Protein 7DID (pdb70)

B-factor: mean 46.01, std 15.04, range [21.1, 116.49]

Organism: Mycoplasma genitalium (strain ATCC 33530 / DSM 19775 / NCTC 10195 / G37) (NCBI:txid243273)

Radius of gyration: 27.02 Å; Cα contacts (8 Å, |Δi|>4): 1314; chains: 1; bounding box: 66×63×84 Å

Secondary structure (DSSP, 8-state):
-EEEEEE-GGG-EEEEESSTT--EEEE-GGG-TT--TT-EEEEEE-SS---BSBEEEEEEEEEE-S-S-EEEEEEEEEETTEEEEEEEESSTT---EEEE-GGGS-TT--SSEEEEEEEEEEETTTTEEEEEEEEEEEETT-HHHHHHHHHHHTT---S--HHHHHHHHH----GGGGG-TTSEE-TTS--EEEE-TT-----EEEEEEEETTEEEEEEEEE-HHHHS-TTSHHHHHHHHH-B-EEETTTEEE-SS-HIIIIIITS--TT-EEEEEEEEEEEETTS-EEEEEEEEEEEE--EEEEHHHHHHHHTTSS---S-HHHHHHHHHHHHHHHHHHHHHHHH---------EEEEE-TTS-EEEEEE----HHHHHHHHHHHHHHHHHHHHHHHTT---PEEEBPPPPHHHHHHHHHHHHTTTPPPP-S-TTT--HHHHHHHHHTTTTSTTHHHHHHHHHHHH---EEESS---BTTTTBS-----S-TTTBHHHHHHHHHIIIIII-GGGS-HHHHHHHHHHHHHHHHHHHHHHHHHHHHHHHHHHHHHHHHHTT-TT-EEEEEEEEEETTEEEEEETTT--EEEEEGGG-TTS-EEEETTTTEEEETTT--EE-TT-EEEEEEEEEETTTTEEEEEE-

Solvent-accessible surface area: 31429 Å² total; per-residue (Å²): 140,75,0,65,0,49,3,37,78,174,25,29,15,56,0,112,5,85,68,143,123,98,48,23,33,80,3,109,72,84,42,1,42,0,0,8,34,28,1,30,0,51,3,54,104,38,139,119,122,84,198,31,109,76,76,41,1,17,7,73,62,31,80,125,52,33,56,146,47,16,1,0,16,0,42,30,91,148,81,147,220,52,106,93,59,119,8,70,16,34,40,50,58,21,28,7,84,32,90,10,56,88,138,24,15,58,165,136,16,64,42,69,16,5,0,0,0,59,36,61,102,81,52,49,128,103,37,60,3,101,0,7,13,85,64,76,33,20,92,25,102,53,0,56,26,13,0,58,0,22,0,23,22,7,57,12,76,34,109,99,57,95,85,11,50,113,51,0,96,156,50,81,56,72,82,106,2,24,130,92,117,56,7,96,78,18,23,132,39,6,0,2,0,2,17,64,109,74,31,134,37,2,9,20,0,2,31,3,72,88,56,133,101,2,18,11,0,14,0,0,0,0,0,0,15,64,22,1,108,63,85,30,88,9,0,62,24,0,47,126,29,2,23,7,5,93,12,32,36,129,48,57,7,44,4,2,8,104,45,0,3,33,96,14,2,0,1,25,43,78,78,85,24,3,0,0,0,0,17,0,24,3,17,72,90,4,112,79,117,78,59,122,25,31,4,0,0,0,37,1,73,30,96,15,11,30,71,91,0,28,99,20,55,74,130,167,53,148,20,159,31,91,107,73,0,26,82,5,1,113,6,0,24,66,0,3,96,47,7,71,62,41,28,76,153,100,1,16,10,63,28,81,54,113,87,45,80,18,45,25,56,159,121,17,89,16,90,109,26,47,73,90,122,141,25,108,0,83,31,2,12,102,6,0,23,21,11,0,7,26,9,0,0,94,19,0,36,100,76,191,17,41,2,0,9,32,0,8,56,94,11,52,94,162,116,0,84,66,7,25,106,31,0,36,93,17,127,5,56,164,14,172,21,88,31,83,84,0,62,10,39,70,0,16,71,6,4,99,91,7,96,144,25,135,21,31,23,4,0,0,11,15,0,60,115,19,12,39,77,17,70,8,13,45,87,90,81,49,12,0,14,32,14,6,92,24,8,0,23,0,6,10,0,3,78,40,4,2,0,0,1,0,0,13,2,0,19,7,48,58,28,11,52,144,122,60,78,108,106,66,42,74,99,2,113,120,34,2,112,143,4,4,73,49,10,29,88,16,33,96,68,20,81,37,0,71,120,36,1,61,26,23,0,1,1,45,25,2,24,176,44,89,38,75,63,4,48,0,24,0,0,23,3,37,69,62,0,0,43,0,34,0,63,99,9,30,18,42,0,4,4,88,37,124,107,10,62,134,21,170,19,88,57,62,147,131,104,75,9,0,76,0,184,176,73,97,92,50,16,58,8,6,24,144,25,94,0,82,0,44,90,16,30,110,131,78,56,48,0,7,1,56,36,116

Sequence (644 aa):
LQGILTLGNKNSGFIRSLDDDKTVYYVHYSNLTGALDGDLVEFCKLDKPQFGDKFDAAVITILKRARILYAGNFLVDQNEFALEYKIVADNPRFYLTMIVNPDSIPNNLASNTKIAFQIDEYDPDNNLCKVSSVQQVLGNNDDPLINIKAIMLDNSIVFETNDVVEQHANKLSFDTEEQHKAYRQDLTDLAFVTVDPTTSKDLADAIYVKTIPTGFVLYVAIADVAHYVNRNSEIDIEAKHKTSSIYLPGHYVVPMLPEQLSNQLCSLNPAQKRYVVVCEISFDNQGRIKTNKLYPATIISKNRFSYDQVNKWLNNKSELNCDETVINSLKAAFTLSDLIQAQRQKRGTIDLSHKETEIVVDEHYFPIKINFLVHDKAETMIENLMVVANETVAWVLTNNKIALPYRVHPRPSKKKLQSLIETVGELNITKPQFNLDTVTSSQIASWLNENKDNPSYEIFVILLLRTLGKAFYSVNPLMHFSIGSNHYTHFTSPIRRYIDLTIHRLLWMHLFTPDQFTDNERDQLKQELEKIADTVNDTEIKIINCERNANDYLTTLLLSKQIGKTFSGFISAITSFGIFMRMDENNFDGLIKITTIPDDFFIFEKEKMVLKGRKTNKVYKIGDRLEAKLSEIDFIQKRAILTLI

Nearest PDB structures (foldseek):
  7did-assembly1_A  TM=1.002E+00  e=0.000E+00  Mycoplasmoides genitalium G37
  7dcy-assembly1_A  TM=1.001E+00  e=0.000E+00  Mycoplasmoides genitalium G37
  7dol-assembly1_A  TM=9.894E-01  e=1.535E-103  Mycoplasmoides genitalium G37
  8cee-assembly1_C  TM=9.204E-01  e=4.502E-65  Bacillus subtilis subsp. subtilis str. 168
  5xgu-assembly1_A  TM=9.178E-01  e=2.388E-59  Escherichia coli DEC6A

Structure (mmCIF, N/CA/C/O backbone):
data_7DID
#
_entry.id   7DID
#
_cell.length_a   69.286
_cell.length_b   80.784
_cell.length_c   175.735
_cell.angle_alpha   90.000
_cell.angle_beta   90.000
_cell.angle_gamma   90.000
#
_symmetry.space_group_name_H-M   'P 21 21 21'
#
loop_
_entity.id
_entity.type
_entity.pdbx_description
1 polymer 'Ribonuclease R'
2 polymer "RNA (5'-R(*AP*AP*AP*A)-3')"
3 non-polymer 'MAGNESIUM ION'
4 water water
#
loop_
_atom_site.group_PDB
_atom_site.id
_atom_site.type_symbol
_atom_site.label_atom_id
_atom_site.label_alt_id
_atom_site.label_comp_id
_atom_site.label_asym_id
_atom_site.label_entity_id
_atom_site.label_seq_id
_atom_site.pdbx_PDB_ins_code
_atom_site.Cartn_x
_atom_site.Cartn_y
_atom_site.Cartn_z
_atom_site.occupancy
_atom_site.B_iso_or_equiv
_atom_site.auth_seq_id
_atom_site.auth_comp_id
_atom_site.auth_asym_id
_atom_site.auth_atom_id
_atom_site.pdbx_PDB_model_num
ATOM 1 N N . LEU A 1 104 ? -30.993 6.909 5.807 1.00 72.24 82 LEU A N 1
ATOM 2 C CA . LEU A 1 104 ? -30.017 6.926 4.725 1.00 67.35 82 LEU A CA 1
ATOM 3 C C . LEU A 1 104 ? -28.667 6.307 5.148 1.00 60.45 82 LEU A C 1
ATOM 4 O O . LEU A 1 104 ? -27.867 5.901 4.296 1.00 56.57 82 LEU A O 1
ATOM 9 N N . GLN A 1 105 ? -28.418 6.199 6.451 1.00 55.69 83 GLN A N 1
ATOM 10 C CA . GLN A 1 105 ? -27.127 5.700 6.919 1.00 55.45 83 GLN A CA 1
ATOM 11 C C . GLN A 1 105 ? -27.307 4.839 8.169 1.00 49.46 83 GLN A C 1
ATOM 12 O O . GLN A 1 105 ? -28.026 5.241 9.088 1.00 46.88 83 GLN A O 1
ATOM 18 N N . GLY A 1 106 ? -26.672 3.665 8.207 1.00 45.57 84 GLY A N 1
ATOM 19 C CA . GLY A 1 106 ? -26.830 2.810 9.377 1.00 45.29 84 GLY A CA 1
ATOM 20 C C . GLY A 1 106 ? -25.925 1.587 9.380 1.00 44.18 84 GLY A C 1
ATOM 21 O O . GLY A 1 106 ? -25.166 1.330 8.439 1.00 47.11 84 GLY A O 1
ATOM 22 N N . ILE A 1 107 ? -26.049 0.808 10.458 1.00 43.67 85 ILE A N 1
ATOM 23 C CA . ILE A 1 107 ? -25.219 -0.369 10.710 1.00 37.75 85 ILE A CA 1
ATOM 24 C C . ILE A 1 107 ? -26.012 -1.629 10.385 1.00 38.19 85 ILE A C 1
ATOM 25 O O . ILE A 1 107 ? -27.133 -1.820 10.882 1.00 38.44 85 ILE A O 1
ATOM 30 N N . LEU A 1 108 ? -25.418 -2.509 9.587 1.00 38.44 86 LEU A N 1
ATOM 31 C CA . LEU A 1 108 ? -26.047 -3.765 9.206 1.00 36.26 86 LEU A CA 1
ATOM 32 C C . LEU A 1 108 ? -25.796 -4.820 10.264 1.00 36.50 86 LEU A C 1
ATOM 33 O O . LEU A 1 108 ? -24.672 -4.977 10.732 1.00 37.90 86 LEU A O 1
ATOM 38 N N . THR A 1 109 ? -26.842 -5.558 10.615 1.00 33.99 87 THR A N 1
ATOM 39 C CA . THR A 1 109 ? -26.728 -6.767 11.415 1.00 29.82 87 THR A CA 1
ATOM 40 C C . THR A 1 109 ? -27.279 -7.934 10.608 1.00 34.15 87 THR A C 1
ATOM 41 O O . THR A 1 109 ? -28.430 -7.885 10.170 1.00 37.31 87 THR A O 1
ATOM 45 N N . LEU A 1 110 ? -26.499 -8.999 10.453 1.00 31.92 88 LEU A N 1
ATOM 46 C CA . LEU A 1 110 ? -26.985 -10.187 9.757 1.00 31.82 88 LEU A CA 1
ATOM 47 C C . LEU A 1 110 ? -27.432 -11.205 10.781 1.00 36.24 88 LEU A C 1
ATOM 48 O O . LEU A 1 110 ? -26.777 -11.381 11.813 1.00 30.48 88 LEU A O 1
ATOM 53 N N . GLY A 1 111 ? -28.530 -11.883 10.486 1.00 32.61 89 GLY A N 1
ATOM 54 C CA . GLY A 1 111 ? -29.027 -12.921 11.366 1.00 35.83 89 GLY A CA 1
ATOM 55 C C . GLY A 1 111 ? -29.272 -14.208 10.609 1.00 32.78 89 GLY A C 1
ATOM 56 O O . GLY A 1 111 ? -28.500 -14.615 9.748 1.00 35.62 89 GLY A O 1
ATOM 57 N N . ASN A 1 112 ? -30.386 -14.837 10.959 1.00 34.20 90 ASN A N 1
ATOM 58 C CA . ASN A 1 112 ? -30.774 -16.132 10.418 1.00 36.36 90 ASN A CA 1
ATOM 59 C C . ASN A 1 112 ? -30.855 -16.071 8.888 1.00 33.44 90 ASN A C 1
ATOM 60 O O . ASN A 1 112 ? -31.388 -15.105 8.329 1.00 31.44 90 ASN A O 1
ATOM 65 N N . LYS A 1 113 ? -30.262 -17.071 8.215 1.00 30.03 91 LYS A N 1
ATOM 66 C CA . LYS A 1 113 ? -30.247 -17.197 6.738 1.00 32.95 91 LYS A CA 1
ATOM 67 C C . LYS A 1 113 ? -29.549 -16.019 6.062 1.00 29.98 91 LYS A C 1
ATOM 68 O O . LYS A 1 113 ? -29.727 -15.774 4.858 1.00 29.01 91 LYS A O 1
ATOM 74 N N . ASN A 1 114 ? -28.744 -15.278 6.828 1.00 27.23 92 ASN A N 1
ATOM 75 C CA . ASN A 1 114 ? -28.008 -14.138 6.306 1.00 28.87 92 ASN A CA 1
ATOM 76 C C . ASN A 1 114 ? -28.928 -13.122 5.649 1.00 29.26 92 ASN A C 1
ATOM 77 O O . ASN A 1 114 ? -28.507 -12.383 4.761 1.00 30.39 92 ASN A O 1
ATOM 82 N N . SER A 1 115 ? -30.183 -13.073 6.081 1.00 26.41 93 SER A N 1
ATOM 83 C CA . SER A 1 115 ? -30.870 -11.807 5.974 1.00 30.06 93 SER A CA 1
ATOM 84 C C . SER A 1 115 ? -30.669 -11.045 7.282 1.00 35.12 93 SER A C 1
ATOM 85 O O . SER A 1 115 ? -30.119 -11.571 8.263 1.00 34.68 93 SER A O 1
ATOM 88 N N . GLY A 1 116 ? -31.100 -9.788 7.300 1.00 32.86 94 GLY A N 1
ATOM 89 C CA . GLY A 1 116 ? -30.953 -9.049 8.544 1.00 34.54 94 GLY A CA 1
ATOM 90 C C . GLY A 1 116 ? -31.682 -7.732 8.604 1.00 35.66 94 GLY A C 1
ATOM 91 O O . GLY A 1 116 ? -32.786 -7.573 8.055 1.00 32.70 94 GLY A O 1
ATOM 92 N N . PHE A 1 117 ? -31.070 -6.767 9.277 1.00 33.10 95 PHE A N 1
ATOM 93 C CA . PHE A 1 117 ? -31.701 -5.461 9.414 1.00 37.62 95 PHE A CA 1
ATOM 94 C C . PHE A 1 117 ? -30.623 -4.401 9.513 1.00 37.70 95 PHE A C 1
ATOM 95 O O . PHE A 1 117 ? -29.471 -4.695 9.827 1.00 39.50 95 PHE A O 1
ATOM 103 N N . ILE A 1 118 ? -31.029 -3.154 9.284 1.00 37.85 96 ILE A N 1
ATOM 104 C CA . ILE A 1 118 ? -30.154 -1.998 9.405 1.00 38.80 96 ILE A CA 1
ATOM 105 C C . ILE A 1 118 ? -30.732 -1.085 10.477 1.00 41.31 96 ILE A C 1
ATOM 106 O O . ILE A 1 118 ? -31.927 -0.746 10.444 1.00 42.50 96 ILE A O 1
ATOM 111 N N . ARG A 1 119 ? -29.893 -0.715 11.436 1.00 40.23 97 ARG A N 1
ATOM 112 C CA . ARG A 1 119 ? -30.229 0.260 12.460 1.00 45.11 97 ARG A CA 1
ATOM 113 C C . ARG A 1 119 ? -29.653 1.599 12.007 1.00 48.26 97 ARG A C 1
ATOM 114 O O . ARG A 1 119 ? -28.432 1.750 11.888 1.00 43.75 97 ARG A O 1
ATOM 122 N N . SER A 1 120 ? -30.538 2.554 11.734 1.00 50.96 98 SER A N 1
ATOM 123 C CA . SER A 1 120 ? -30.161 3.869 11.236 1.00 58.08 98 SER A CA 1
ATOM 124 C C . SER A 1 120 ? -29.371 4.663 12.279 1.00 59.87 98 SER A C 1
ATOM 125 O O . SER A 1 120 ? -29.482 4.448 13.488 1.00 57.64 98 SER A O 1
ATOM 128 N N . LEU A 1 121 ? -28.568 5.605 11.788 1.00 63.06 99 LEU A N 1
ATOM 129 C CA . LEU A 1 121 ? -27.839 6.527 12.647 1.00 66.01 99 LEU A CA 1
ATOM 130 C C . LEU A 1 121 ? -28.649 7.768 13.030 1.00 72.62 99 LEU A C 1
ATOM 131 O O . LEU A 1 121 ? -28.201 8.524 13.902 1.00 72.75 99 LEU A O 1
ATOM 136 N N . ASP A 1 122 ? -29.814 7.995 12.408 1.00 77.30 100 ASP A N 1
ATOM 137 C CA . ASP A 1 122 ? -30.702 9.096 12.777 1.00 82.93 100 ASP A CA 1
ATOM 138 C C . ASP A 1 122 ? -31.058 9.014 14.264 1.00 86.29 100 ASP A C 1
ATOM 139 O O . ASP A 1 122 ? -30.784 8.029 14.927 1.00 81.86 100 ASP A O 1
ATOM 144 N N . ASP A 1 123 ? -31.713 10.054 14.786 1.00 94.96 101 ASP A N 1
ATOM 145 C CA . ASP A 1 123 ? -31.909 10.106 16.235 1.00 98.65 101 ASP A CA 1
ATOM 146 C C . ASP A 1 123 ? -32.857 9.025 16.758 1.00 93.73 101 ASP A C 1
ATOM 147 O O . ASP A 1 123 ? -32.758 8.649 17.932 1.00 91.64 101 ASP A O 1
ATOM 152 N N . ASP A 1 124 ? -33.751 8.497 15.921 1.00 90.24 102 ASP A N 1
ATOM 153 C CA . ASP A 1 124 ? -34.684 7.468 16.366 1.00 85.81 102 ASP A CA 1
ATOM 154 C C . ASP A 1 124 ? -34.112 6.048 16.337 1.00 78.66 102 ASP A C 1
ATOM 155 O O . ASP A 1 124 ? -34.795 5.126 16.793 1.00 73.46 102 ASP A O 1
ATOM 160 N N . LYS A 1 125 ? -32.889 5.842 15.839 1.00 76.06 103 LYS A N 1
ATOM 161 C CA . LYS A 1 125 ? -32.364 4.488 15.605 1.00 74.68 103 LYS A CA 1
ATOM 162 C C . LYS A 1 125 ? -33.367 3.624 14.834 1.00 68.65 103 LYS A C 1
ATOM 163 O O . LYS A 1 125 ? -33.557 2.443 15.140 1.00 66.32 103 LYS A O 1
ATOM 169 N N . THR A 1 126 ? -34.030 4.223 13.840 1.00 66.44 104 THR A N 1
ATOM 170 C CA . THR A 1 126 ? -35.024 3.512 13.037 1.00 62.91 104 THR A CA 1
ATOM 171 C C . THR A 1 126 ? -34.436 2.230 12.453 1.00 55.87 104 THR A C 1
ATOM 172 O O . THR A 1 126 ? -33.308 2.219 11.964 1.00 55.08 104 THR A O 1
ATOM 176 N N . VAL A 1 127 ? -35.210 1.149 12.498 1.00 50.34 105 VAL A N 1
ATOM 177 C CA . VAL A 1 127 ? -34.763 -0.162 12.047 1.00 48.73 105 VAL A CA 1
ATOM 178 C C . VAL A 1 127 ? -35.455 -0.491 10.730 1.00 47.27 105 VAL A C 1
ATOM 179 O O . VAL A 1 127 ? -36.675 -0.334 10.609 1.00 48.14 105 VAL A O 1
ATOM 183 N N . TYR A 1 128 ? -34.673 -0.923 9.739 1.00 42.91 106 TYR A N 1
ATOM 184 C CA . TYR A 1 128 ? -35.185 -1.392 8.457 1.00 45.20 106 TYR A CA 1
ATOM 185 C C . TYR A 1 128 ? -34.777 -2.841 8.235 1.00 44.48 106 TYR A C 1
ATOM 186 O O . TYR A 1 128 ? -33.648 -3.222 8.540 1.00 41.35 106 TYR A O 1
ATOM 195 N N . TYR A 1 129 ? -35.672 -3.641 7.663 1.00 41.12 107 TYR A N 1
ATOM 196 C CA . TYR A 1 129 ? -35.294 -4.993 7.280 1.00 41.51 107 TYR A CA 1
ATOM 197 C C . TYR A 1 129 ? -34.569 -5.003 5.937 1.00 39.50 107 TYR A C 1
ATOM 198 O O . TYR A 1 129 ? -34.870 -4.212 5.038 1.00 39.41 107 TYR A O 1
ATOM 207 N N . VAL A 1 130 ? -33.622 -5.925 5.789 1.00 33.34 108 VAL A N 1
ATOM 208 C CA . VAL A 1 130 ? -32.940 -6.091 4.513 1.00 35.55 108 VAL A CA 1
ATOM 209 C C . VAL A 1 130 ? -32.828 -7.575 4.205 1.00 36.22 108 VAL A C 1
ATOM 210 O O . VAL A 1 130 ? -32.314 -8.358 5.015 1.00 36.67 108 VAL A O 1
ATOM 214 N N . HIS A 1 131 ? -33.335 -7.970 3.049 1.00 32.76 109 HIS A N 1
ATOM 215 C CA . HIS A 1 131 ? -33.174 -9.344 2.630 1.00 31.78 109 HIS A CA 1
ATOM 216 C C . HIS A 1 131 ? -31.764 -9.546 2.042 1.00 29.19 109 HIS A C 1
ATOM 217 O O . HIS A 1 131 ? -31.119 -8.602 1.583 1.00 33.39 109 HIS A O 1
ATOM 224 N N . TYR A 1 132 ? -31.277 -10.786 2.099 1.00 29.91 110 TYR A N 1
ATOM 225 C CA . TYR A 1 132 ? -30.001 -11.217 1.529 1.00 30.72 110 TYR A CA 1
ATOM 226 C C . TYR A 1 132 ? -29.746 -10.621 0.142 1.00 31.78 110 TYR A C 1
ATOM 227 O O . TYR A 1 132 ? -28.642 -10.150 -0.135 1.00 30.70 110 TYR A O 1
ATOM 236 N N . SER A 1 133 ? -30.766 -10.626 -0.721 1.00 30.41 111 SER A N 1
ATOM 237 C CA . SER A 1 133 ? -30.595 -10.194 -2.101 1.00 37.74 111 SER A CA 1
ATOM 238 C C . SER A 1 133 ? -30.416 -8.688 -2.233 1.00 39.64 111 SER A C 1
ATOM 239 O O . SER A 1 133 ? -30.050 -8.225 -3.310 1.00 43.03 111 SER A O 1
ATOM 242 N N . ASN A 1 134 ? -30.660 -7.914 -1.176 1.00 35.82 112 ASN A N 1
ATOM 243 C CA . ASN A 1 134 ? -30.484 -6.466 -1.207 1.00 35.27 112 ASN A CA 1
ATOM 244 C C . ASN A 1 134 ? -29.283 -6.001 -0.375 1.00 34.64 112 ASN A C 1
ATOM 245 O O . ASN A 1 134 ? -29.193 -4.822 -0.021 1.00 32.28 112 ASN A O 1
ATOM 250 N N . LEU A 1 135 ? -28.346 -6.897 -0.090 1.00 32.34 113 LEU A N 1
ATOM 251 C CA . LEU A 1 135 ? -27.195 -6.544 0.741 1.00 33.65 113 LEU A CA 1
ATOM 252 C C . LEU A 1 135 ? -26.086 -5.845 -0.045 1.00 32.95 113 LEU A C 1
ATOM 253 O O . LEU A 1 135 ? -25.323 -5.062 0.536 1.00 32.26 113 LEU A O 1
ATOM 258 N N . THR A 1 136 ? -25.963 -6.116 -1.352 1.00 34.55 114 THR A N 1
ATOM 259 C CA . THR A 1 136 ? -25.057 -5.355 -2.220 1.00 34.42 114 THR A CA 1
ATOM 260 C C . THR A 1 136 ? -23.622 -5.447 -1.707 1.00 35.55 114 THR A C 1
ATOM 261 O O . THR A 1 136 ? -22.901 -4.451 -1.621 1.00 35.17 114 THR A O 1
ATOM 265 N N . GLY A 1 137 ? -23.224 -6.652 -1.291 1.00 33.63 115 GLY A N 1
ATOM 266 C CA . GLY A 1 137 ? -21.869 -6.889 -0.820 1.00 31.58 115 GLY A CA 1
ATOM 267 C C . GLY A 1 137 ? -21.587 -6.587 0.650 1.00 32.19 115 GLY A C 1
ATOM 268 O O . GLY A 1 137 ? -20.466 -6.856 1.107 1.00 29.15 115 GLY A O 1
ATOM 269 N N . ALA A 1 138 ? -22.549 -6.045 1.404 1.00 31.66 116 ALA A N 1
ATOM 270 C CA . ALA A 1 138 ? -22.280 -5.603 2.778 1.00 33.97 116 ALA A CA 1
ATOM 271 C C . ALA A 1 138 ? -22.244 -6.788 3.739 1.00 33.33 116 ALA A C 1
ATOM 272 O O . ALA A 1 138 ? -22.954 -7.785 3.556 1.00 30.01 116 ALA A O 1
ATOM 274 N N . LEU A 1 139 ? -21.377 -6.691 4.750 1.00 32.48 117 LEU A N 1
ATOM 275 C CA . LEU A 1 139 ? -21.171 -7.763 5.708 1.00 31.67 117 LEU A CA 1
ATOM 276 C C . LEU A 1 139 ? -21.596 -7.319 7.104 1.00 27.61 117 LEU A C 1
ATOM 277 O O . LEU A 1 139 ? -21.852 -6.134 7.363 1.00 30.37 117 LEU A O 1
ATOM 282 N N . ASP A 1 140 ? -21.712 -8.303 7.998 1.00 27.90 118 ASP A N 1
ATOM 283 C CA . ASP A 1 140 ? -22.232 -8.065 9.351 1.00 30.54 118 ASP A CA 1
ATOM 284 C C . ASP A 1 140 ? -21.458 -6.947 10.045 1.00 28.25 118 ASP A C 1
ATOM 285 O O . ASP A 1 140 ? -20.237 -6.996 10.153 1.00 28.76 118 ASP A O 1
ATOM 290 N N . GLY A 1 141 ? -22.175 -5.931 10.500 1.00 31.66 119 GLY A N 1
ATOM 291 C CA . GLY A 1 141 ? -21.586 -4.814 11.194 1.00 33.18 119 GLY A CA 1
ATOM 292 C C . GLY A 1 141 ? -21.083 -3.682 10.321 1.00 32.02 119 GLY A C 1
ATOM 293 O O . GLY A 1 141 ? -20.633 -2.669 10.863 1.00 32.36 119 GLY A O 1
ATOM 294 N N . ASP A 1 142 ? -21.144 -3.808 9.003 1.00 34.22 120 ASP A N 1
ATOM 295 C CA . ASP A 1 142 ? -20.689 -2.726 8.138 1.00 33.96 120 ASP A CA 1
ATOM 296 C C . ASP A 1 142 ? -21.568 -1.502 8.333 1.00 35.45 120 ASP A C 1
ATOM 297 O O . ASP A 1 142 ? -22.756 -1.602 8.660 1.00 35.94 120 ASP A O 1
ATOM 302 N N . LEU A 1 143 ? -20.971 -0.334 8.166 1.00 39.73 121 LEU A N 1
ATOM 303 C CA . LEU A 1 143 ? -21.731 0.903 8.078 1.00 43.43 121 LEU A CA 1
ATOM 304 C C . LEU A 1 143 ? -22.086 1.094 6.614 1.00 39.88 121 LEU A C 1
ATOM 305 O O . LEU A 1 143 ? -21.197 1.083 5.762 1.00 38.16 121 LEU A O 1
ATOM 310 N N . VAL A 1 144 ? -23.376 1.247 6.321 1.00 38.10 122 VAL A N 1
ATOM 311 C CA . VAL A 1 144 ? -23.859 1.266 4.946 1.00 41.74 122 VAL A CA 1
ATOM 312 C C . VAL A 1 144 ? -24.696 2.508 4.701 1.00 45.34 122 VAL A C 1
ATOM 313 O O . VAL A 1 144 ? -25.284 3.086 5.621 1.00 42.63 122 VAL A O 1
ATOM 317 N N . GLU A 1 145 ? -24.736 2.915 3.441 1.00 47.63 123 GLU A N 1
ATOM 318 C CA . GLU A 1 145 ? -25.756 3.820 2.945 1.00 51.91 123 GLU A CA 1
ATOM 319 C C . GLU A 1 145 ? -26.872 2.975 2.349 1.00 44.29 123 GLU A C 1
ATOM 320 O O . GLU A 1 145 ? -26.609 2.043 1.579 1.00 41.04 123 GLU A O 1
ATOM 326 N N . PHE A 1 146 ? -28.113 3.292 2.702 1.00 40.36 124 PHE A N 1
ATOM 327 C CA . PHE A 1 146 ? -29.236 2.488 2.249 1.00 42.72 124 PHE A CA 1
ATOM 328 C C . PHE A 1 146 ? -30.375 3.408 1.834 1.00 45.48 124 PHE A C 1
ATOM 329 O O . PHE A 1 146 ? -30.353 4.614 2.094 1.00 46.11 124 PHE A O 1
ATOM 337 N N . CYS A 1 147 ? -31.349 2.825 1.136 1.00 46.94 125 CYS A N 1
ATOM 338 C CA . CYS A 1 147 ? -32.592 3.490 0.772 1.00 51.70 125 CYS A CA 1
ATOM 339 C C . CYS A 1 147 ? -33.765 2.604 1.163 1.00 50.42 125 CYS A C 1
ATOM 340 O O . CYS A 1 147 ? -33.667 1.375 1.140 1.00 50.44 125 CYS A O 1
ATOM 343 N N . LYS A 1 148 ? -34.873 3.241 1.524 1.00 52.92 126 LYS A N 1
ATOM 344 C CA . LYS A 1 148 ? -36.114 2.523 1.762 1.00 53.57 126 LYS A CA 1
ATOM 345 C C . LYS A 1 148 ? -36.645 1.959 0.449 1.00 55.54 126 LYS A C 1
ATOM 346 O O . LYS A 1 148 ? -36.582 2.609 -0.598 1.00 56.92 126 LYS A O 1
ATOM 352 N N . LEU A 1 149 ? -37.148 0.731 0.502 1.00 57.02 127 LEU A N 1
ATOM 353 C CA . LEU A 1 149 ? -37.683 0.103 -0.697 1.00 59.58 127 LEU A CA 1
ATOM 354 C C . LEU A 1 149 ? -39.039 0.696 -1.039 1.00 65.23 127 LEU A C 1
ATOM 355 O O . LEU A 1 149 ? -39.878 0.888 -0.157 1.00 63.05 127 LEU A O 1
ATOM 360 N N . ASP A 1 150 ? -39.250 0.969 -2.335 1.00 76.68 128 ASP A N 1
ATOM 361 C CA . ASP A 1 150 ? -40.497 1.571 -2.812 1.00 90.73 128 ASP A CA 1
ATOM 362 C C . ASP A 1 150 ? -41.729 0.751 -2.440 1.00 94.56 128 ASP A C 1
ATOM 363 O O . ASP A 1 150 ? -42.846 1.276 -2.493 1.00 95.92 128 ASP A O 1
ATOM 368 N N . LYS A 1 151 ? -41.546 -0.513 -2.053 1.00 94.90 129 LYS A N 1
ATOM 369 C CA . LYS A 1 151 ? -42.572 -1.464 -1.643 1.00 95.34 129 LYS A CA 1
ATOM 370 C C . LYS A 1 151 ? -43.568 -0.845 -0.672 1.00 93.74 129 LYS A C 1
ATOM 371 O O . LYS A 1 151 ? -43.235 0.112 0.042 1.00 93.55 129 LYS A O 1
ATOM 377 N N . PRO A 1 152 ? -44.793 -1.361 -0.618 1.00 93.89 130 PRO A N 1
ATOM 378 C CA . PRO A 1 152 ? -45.642 -1.101 0.547 1.00 94.82 130 PRO A CA 1
ATOM 379 C C . PRO A 1 152 ? -45.065 -1.816 1.755 1.00 91.49 130 PRO A C 1
ATOM 380 O O . PRO A 1 152 ? -44.368 -2.827 1.632 1.00 86.18 130 PRO A O 1
ATOM 384 N N . GLN A 1 153 ? -45.342 -1.271 2.934 1.00 92.67 131 GLN A N 1
ATOM 385 C CA . GLN A 1 153 ? -44.818 -1.874 4.149 1.00 91.70 131 GLN A CA 1
ATOM 386 C C . GLN A 1 153 ? -45.510 -3.209 4.378 1.00 91.64 131 GLN A C 1
ATOM 387 O O . GLN A 1 153 ? -46.744 -3.279 4.399 1.00 89.37 131 GLN A O 1
ATOM 393 N N . PHE A 1 154 ? -44.717 -4.278 4.510 1.00 93.60 132 PHE A N 1
ATOM 394 C CA . PHE A 1 154 ? -45.304 -5.572 4.833 1.00 95.21 132 PHE A CA 1
ATOM 395 C C . PHE A 1 154 ? -45.843 -5.585 6.253 1.00 104.42 132 PHE A C 1
ATOM 396 O O . PHE A 1 154 ? -46.794 -6.316 6.552 1.00 107.17 132 PHE A O 1
ATOM 404 N N . GLY A 1 155 ? -45.261 -4.786 7.124 1.00 107.15 133 GLY A N 1
ATOM 405 C CA . GLY A 1 155 ? -45.699 -4.677 8.501 1.00 108.74 133 GLY A CA 1
ATOM 406 C C . GLY A 1 155 ? -44.491 -4.552 9.400 1.00 103.32 133 GLY A C 1
ATOM 407 O O . GLY A 1 155 ? -43.363 -4.863 9.017 1.00 107.36 133 GLY A O 1
ATOM 408 N N . ASP A 1 156 ? -44.737 -4.057 10.611 1.00 95.53 134 ASP A N 1
ATOM 409 C CA . ASP A 1 156 ? -43.722 -3.950 11.651 1.00 86.26 134 ASP A CA 1
ATOM 410 C C . ASP A 1 156 ? -42.684 -2.878 11.306 1.00 76.47 134 ASP A C 1
ATOM 411 O O . ASP A 1 156 ? -42.613 -1.851 11.988 1.00 76.03 134 ASP A O 1
ATOM 416 N N . LYS A 1 157 ? -41.881 -3.090 10.257 1.00 67.04 135 LYS A N 1
ATOM 417 C CA . LYS A 1 157 ? -40.843 -2.138 9.870 1.00 62.11 135 LYS A CA 1
ATOM 418 C C . LYS A 1 157 ? -40.823 -1.994 8.352 1.00 58.64 135 LYS A C 1
ATOM 419 O O . LYS A 1 157 ? -41.398 -2.804 7.621 1.00 60.56 135 LYS A O 1
ATOM 425 N N . PHE A 1 158 ? -40.150 -0.946 7.885 1.00 56.15 136 PHE A N 1
ATOM 426 C CA . PHE A 1 158 ? -39.900 -0.763 6.461 1.00 54.01 136 PHE A CA 1
ATOM 427 C C . PHE A 1 158 ? -38.767 -1.681 5.986 1.00 51.82 136 PHE A C 1
ATOM 428 O O . PHE A 1 158 ? -37.947 -2.159 6.774 1.00 48.18 136 PHE A O 1
ATOM 436 N N . ASP A 1 159 ? -38.727 -1.923 4.676 1.00 49.60 137 ASP A N 1
ATOM 437 C CA . ASP A 1 159 ? -37.649 -2.684 4.061 1.00 49.92 137 ASP A CA 1
ATOM 438 C C . ASP A 1 159 ? -36.675 -1.756 3.360 1.00 49.93 137 ASP A C 1
ATOM 439 O O . ASP A 1 159 ? -37.017 -0.631 2.991 1.00 51.84 137 ASP A O 1
ATOM 444 N N . ALA A 1 160 ? -35.448 -2.250 3.162 1.00 43.83 138 ALA A N 1
ATOM 445 C CA . ALA A 1 160 ? -34.411 -1.408 2.603 1.00 42.52 138 ALA A CA 1
ATOM 446 C C . ALA A 1 160 ? -33.468 -2.234 1.745 1.00 40.29 138 ALA A C 1
ATOM 447 O O . ALA A 1 160 ? -33.475 -3.471 1.762 1.00 37.96 138 ALA A O 1
ATOM 449 N N . ALA A 1 161 ? -32.648 -1.511 0.996 1.00 39.25 139 ALA A N 1
ATOM 450 C CA . ALA A 1 161 ? -31.605 -2.054 0.145 1.00 40.70 139 ALA A CA 1
ATOM 451 C C . ALA A 1 161 ? -30.338 -1.255 0.395 1.00 40.98 139 ALA A C 1
ATOM 452 O O . ALA A 1 161 ? -30.395 -0.030 0.555 1.00 42.19 139 ALA A O 1
ATOM 454 N N . VAL A 1 162 ? -29.201 -1.956 0.452 1.00 34.81 140 VAL A N 1
ATOM 455 C CA . VAL A 1 162 ? -27.906 -1.299 0.603 1.00 36.70 140 VAL A CA 1
ATOM 456 C C . VAL A 1 162 ? -27.515 -0.644 -0.718 1.00 40.86 140 VAL A C 1
ATOM 457 O O . VAL A 1 162 ? -27.685 -1.240 -1.786 1.00 36.77 140 VAL A O 1
ATOM 461 N N . ILE A 1 163 ? -27.005 0.587 -0.656 1.00 42.74 141 ILE A N 1
ATOM 462 C CA . ILE A 1 163 ? -26.525 1.299 -1.846 1.00 45.78 141 ILE A CA 1
ATOM 463 C C . ILE A 1 163 ? -25.013 1.249 -1.961 1.00 47.31 141 ILE A C 1
ATOM 464 O O . ILE A 1 163 ? -24.486 0.960 -3.034 1.00 47.79 141 ILE A O 1
ATOM 469 N N . THR A 1 164 ? -24.300 1.600 -0.886 1.00 49.38 142 THR A N 1
ATOM 470 C CA . THR A 1 164 ? -22.847 1.477 -0.841 1.00 51.85 142 THR A CA 1
ATOM 471 C C . THR A 1 164 ? -22.416 1.120 0.571 1.00 45.98 142 THR A C 1
ATOM 472 O O . THR A 1 164 ? -23.158 1.297 1.542 1.00 42.02 142 THR A O 1
ATOM 476 N N . ILE A 1 165 ? -21.176 0.668 0.672 1.00 42.83 143 ILE A N 1
ATOM 477 C CA . ILE A 1 165 ? -20.544 0.355 1.940 1.00 41.71 143 ILE A CA 1
ATOM 478 C C . ILE A 1 165 ? -19.671 1.536 2.329 1.00 43.26 143 ILE A C 1
ATOM 479 O O . ILE A 1 165 ? -18.697 1.853 1.637 1.00 42.95 143 ILE A O 1
ATOM 484 N N . LEU A 1 166 ? -20.026 2.202 3.422 1.00 37.92 144 LEU A N 1
ATOM 485 C CA . LEU A 1 166 ? -19.266 3.357 3.872 1.00 39.90 144 LEU A CA 1
ATOM 486 C C . LEU A 1 166 ? -18.077 2.972 4.729 1.00 45.24 144 LEU A C 1
ATOM 487 O O . LEU A 1 166 ? -17.064 3.676 4.707 1.00 46.60 144 LEU A O 1
ATOM 492 N N . LYS A 1 167 ? -18.163 1.888 5.498 1.00 41.96 145 LYS A N 1
ATOM 493 C CA . LYS A 1 167 ? -17.009 1.467 6.295 1.00 40.30 145 LYS A CA 1
ATOM 494 C C . LYS A 1 167 ? -17.181 0.012 6.676 1.00 39.24 145 LYS A C 1
ATOM 495 O O . LYS A 1 167 ? -18.204 -0.345 7.272 1.00 42.22 145 LYS A O 1
ATOM 501 N N . ARG A 1 168 ? -16.192 -0.818 6.341 1.00 37.89 146 ARG A N 1
ATOM 502 C CA . ARG A 1 168 ? -16.229 -2.222 6.721 1.00 34.87 146 ARG A CA 1
ATOM 503 C C . ARG A 1 168 ? -16.071 -2.356 8.231 1.00 37.52 146 ARG A C 1
ATOM 504 O O . ARG A 1 168 ? -15.292 -1.635 8.865 1.00 37.00 146 ARG A O 1
ATOM 512 N N . ALA A 1 169 ? -16.811 -3.292 8.810 1.00 37.64 147 ALA A N 1
ATOM 513 C CA . ALA A 1 169 ? -16.649 -3.570 10.230 1.00 37.91 147 ALA A CA 1
ATOM 514 C C . ALA A 1 169 ? -15.289 -4.195 10.540 1.00 37.39 147 ALA A C 1
ATOM 515 O O . ALA A 1 169 ? -14.787 -4.039 11.657 1.00 39.60 147 ALA A O 1
ATOM 517 N N . ARG A 1 170 ? -14.694 -4.900 9.573 1.00 34.64 148 ARG A N 1
ATOM 518 C CA . ARG A 1 170 ? -13.465 -5.666 9.747 1.00 41.44 148 ARG A CA 1
ATOM 519 C C . ARG A 1 170 ? -12.570 -5.411 8.548 1.00 38.08 148 ARG A C 1
ATOM 520 O O . ARG A 1 170 ? -13.061 -5.171 7.444 1.00 35.36 148 ARG A O 1
ATOM 528 N N . ILE A 1 171 ? -11.255 -5.503 8.763 1.00 33.65 149 ILE A N 1
ATOM 529 C CA . ILE A 1 171 ? -10.320 -5.648 7.648 1.00 34.01 149 ILE A CA 1
ATOM 530 C C . ILE A 1 171 ? -9.788 -7.069 7.528 1.00 30.72 149 ILE A C 1
ATOM 531 O O . ILE A 1 171 ? -9.418 -7.484 6.423 1.00 41.08 149 ILE A O 1
ATOM 536 N N . LEU A 1 172 ? -9.770 -7.838 8.609 1.00 30.20 150 LEU A N 1
ATOM 537 C CA . LEU A 1 172 ? -9.324 -9.218 8.527 1.00 28.09 150 LEU A CA 1
ATOM 538 C C . LEU A 1 172 ? -10.446 -10.135 8.943 1.00 28.10 150 LEU A C 1
ATOM 539 O O . LEU A 1 172 ? -11.272 -9.789 9.801 1.00 27.97 150 LEU A O 1
ATOM 544 N N . TYR A 1 173 ? -10.422 -11.331 8.364 1.00 29.29 151 TYR A N 1
ATOM 545 C CA . TYR A 1 173 ? -11.448 -12.357 8.543 1.00 30.26 151 TYR A CA 1
ATOM 546 C C . TYR A 1 173 ? -10.760 -13.714 8.677 1.00 32.94 151 TYR A C 1
ATOM 547 O O . TYR A 1 173 ? -9.816 -14.025 7.934 1.00 27.46 151 TYR A O 1
ATOM 556 N N . ALA A 1 174 ? -11.251 -14.537 9.593 1.00 30.81 152 ALA A N 1
ATOM 557 C CA . ALA A 1 174 ? -10.679 -15.862 9.786 1.00 29.76 152 ALA A CA 1
ATOM 558 C C . ALA A 1 174 ? -11.315 -16.857 8.818 1.00 28.89 152 ALA A C 1
ATOM 559 O O . ALA A 1 174 ? -12.518 -16.791 8.516 1.00 30.11 152 ALA A O 1
ATOM 561 N N . GLY A 1 175 ? -10.521 -17.840 8.399 1.00 28.64 153 GLY A N 1
ATOM 562 C CA . GLY A 1 175 ? -11.096 -18.940 7.622 1.00 30.51 153 GLY A CA 1
ATOM 563 C C . GLY A 1 175 ? -10.152 -20.123 7.530 1.00 27.81 153 GLY A C 1
ATOM 564 O O . GLY A 1 175 ? -8.984 -20.056 7.919 1.00 28.34 153 GLY A O 1
ATOM 565 N N . ASN A 1 176 ? -10.675 -21.219 6.989 1.00 27.79 154 ASN A N 1
ATOM 566 C CA . ASN A 1 176 ? -9.870 -22.402 6.745 1.00 25.55 154 ASN A CA 1
ATOM 567 C C . ASN A 1 176 ? -9.407 -22.391 5.287 1.00 27.83 154 ASN A C 1
ATOM 568 O O . ASN A 1 176 ? -10.217 -22.184 4.390 1.00 30.12 154 ASN A O 1
ATOM 573 N N . PHE A 1 177 ? -8.123 -22.609 5.060 1.00 30.62 155 PHE A N 1
ATOM 574 C CA . PHE A 1 177 ? -7.565 -22.639 3.712 1.00 27.56 155 PHE A CA 1
ATOM 575 C C . PHE A 1 177 ? -7.526 -24.071 3.214 1.00 27.46 155 PHE A C 1
ATOM 576 O O . PHE A 1 177 ? -6.994 -24.965 3.888 1.00 27.75 155 PHE A O 1
ATOM 584 N N . LEU A 1 178 ? -8.033 -24.277 2.013 1.00 26.49 156 LEU A N 1
ATOM 585 C CA . LEU A 1 178 ? -7.977 -25.577 1.349 1.00 28.24 156 LEU A CA 1
ATOM 586 C C . LEU A 1 178 ? -7.224 -25.485 0.020 1.00 33.18 156 LEU A C 1
ATOM 587 O O . LEU A 1 178 ? -7.379 -24.520 -0.737 1.00 31.27 156 LEU A O 1
ATOM 592 N N . VAL A 1 179 ? -6.446 -26.505 -0.299 1.00 33.32 157 VAL A N 1
ATOM 593 C CA . VAL A 1 179 ? -5.790 -26.560 -1.594 1.00 34.50 157 VAL A CA 1
ATOM 594 C C . VAL A 1 179 ? -5.979 -27.952 -2.180 1.00 38.90 157 VAL A C 1
ATOM 595 O O . VAL A 1 179 ? -5.826 -28.961 -1.487 1.00 40.07 157 VAL A O 1
ATOM 599 N N . ASP A 1 180 ? -6.298 -28.012 -3.465 1.00 39.59 158 ASP A N 1
ATOM 600 C CA . ASP A 1 180 ? -6.375 -29.299 -4.131 1.00 47.02 158 ASP A CA 1
ATOM 601 C C . ASP A 1 180 ? -5.828 -29.165 -5.547 1.00 42.43 158 ASP A C 1
ATOM 602 O O . ASP A 1 180 ? -5.803 -28.075 -6.126 1.00 44.37 158 ASP A O 1
ATOM 607 N N . GLN A 1 181 ? -5.364 -30.285 -6.088 1.00 40.55 159 GLN A N 1
ATOM 608 C CA . GLN A 1 181 ? -4.856 -30.355 -7.452 1.00 47.60 159 GLN A CA 1
ATOM 609 C C . GLN A 1 181 ? -5.857 -31.108 -8.308 1.00 52.58 159 GLN A C 1
ATOM 610 O O . GLN A 1 181 ? -6.369 -32.154 -7.898 1.00 51.86 159 GLN A O 1
ATOM 616 N N . ASN A 1 182 ? -6.151 -30.556 -9.481 1.00 57.53 160 ASN A N 1
ATOM 617 C CA . ASN A 1 182 ? -7.154 -31.102 -10.388 1.00 59.13 160 ASN A CA 1
ATOM 618 C C . ASN A 1 182 ? -6.736 -30.697 -11.790 1.00 56.62 160 ASN A C 1
ATOM 619 O O . ASN A 1 182 ? -6.538 -29.503 -12.041 1.00 51.73 160 ASN A O 1
ATOM 624 N N . GLU A 1 183 ? -6.582 -31.691 -12.675 1.00 59.23 161 GLU A N 1
ATOM 625 C CA . GLU A 1 183 ? -6.013 -31.512 -14.014 1.00 65.71 161 GLU A CA 1
ATOM 626 C C . GLU A 1 183 ? -4.740 -30.692 -13.971 1.00 60.82 161 GLU A C 1
ATOM 627 O O . GLU A 1 183 ? -4.619 -29.662 -14.639 1.00 52.88 161 GLU A O 1
ATOM 633 N N . PHE A 1 184 ? -3.809 -31.143 -13.126 1.00 59.83 162 PHE A N 1
ATOM 634 C CA . PHE A 1 184 ? -2.455 -30.602 -13.067 1.00 53.70 162 PHE A CA 1
ATOM 635 C C . PHE A 1 184 ? -2.439 -29.114 -12.717 1.00 52.36 162 PHE A C 1
ATOM 636 O O . PHE A 1 184 ? -1.521 -28.389 -13.114 1.00 55.46 162 PHE A O 1
ATOM 644 N N . ALA A 1 185 ? -3.462 -28.653 -11.993 1.00 47.79 163 ALA A N 1
ATOM 645 C CA . ALA A 1 185 ? -3.577 -27.256 -11.582 1.00 46.80 163 ALA A CA 1
ATOM 646 C C . ALA A 1 185 ? -3.997 -27.167 -10.121 1.00 44.71 163 ALA A C 1
ATOM 647 O O . ALA A 1 185 ? -4.909 -27.881 -9.689 1.00 45.80 163 ALA A O 1
ATOM 649 N N . LEU A 1 186 ? -3.350 -26.268 -9.375 1.00 42.08 164 LEU A N 1
ATOM 650 C CA . LEU A 1 186 ? -3.715 -26.005 -7.988 1.00 43.14 164 LEU A CA 1
ATOM 651 C C . LEU A 1 186 ? -4.979 -25.166 -7.930 1.00 42.07 164 LEU A C 1
ATOM 652 O O . LEU A 1 186 ? -5.123 -24.195 -8.679 1.00 43.89 164 LEU A O 1
ATOM 657 N N . GLU A 1 187 ? -5.887 -25.535 -7.028 1.00 35.47 165 GLU A N 1
ATOM 658 C CA . GLU A 1 187 ? -7.115 -24.799 -6.787 1.00 39.22 165 GLU A CA 1
ATOM 659 C C . GLU A 1 187 ? -7.157 -24.418 -5.312 1.00 38.32 165 GLU A C 1
ATOM 660 O O . GLU A 1 187 ? -6.975 -25.269 -4.437 1.00 36.80 165 GLU A O 1
ATOM 666 N N . TYR A 1 188 ? -7.390 -23.146 -5.042 1.00 34.93 166 TYR A N 1
ATOM 667 C CA . TYR A 1 188 ? -7.431 -22.650 -3.676 1.00 36.16 166 TYR A CA 1
ATOM 668 C C . TYR A 1 188 ? -8.858 -22.301 -3.284 1.00 36.92 166 TYR A C 1
ATOM 669 O O . TYR A 1 188 ? -9.621 -21.738 -4.084 1.00 32.11 166 TYR A O 1
ATOM 678 N N . LYS A 1 189 ? -9.213 -22.623 -2.042 1.00 32.28 167 LYS A N 1
ATOM 679 C CA . LYS A 1 189 ? -10.490 -22.209 -1.507 1.00 31.70 167 LYS A CA 1
ATOM 680 C C . LYS A 1 189 ? -10.300 -21.822 -0.040 1.00 31.14 167 LYS A C 1
ATOM 681 O O . LYS A 1 189 ? -9.399 -22.322 0.630 1.00 32.19 167 LYS A O 1
ATOM 687 N N . ILE A 1 190 ? -11.097 -20.862 0.423 1.00 26.26 168 ILE A N 1
ATOM 688 C CA . ILE A 1 190 ? -11.210 -20.522 1.839 1.00 29.93 168 ILE A CA 1
ATOM 689 C C . ILE A 1 190 ? -12.664 -20.720 2.278 1.00 32.24 168 ILE A C 1
ATOM 690 O O . ILE A 1 190 ? -13.602 -20.305 1.578 1.00 31.83 168 ILE A O 1
ATOM 695 N N . VAL A 1 191 ? -12.846 -21.385 3.408 1.00 30.89 169 VAL A N 1
ATOM 696 C CA . VAL A 1 191 ? -14.130 -21.437 4.115 1.00 34.74 169 VAL A CA 1
ATOM 697 C C . VAL A 1 191 ? -14.044 -20.478 5.310 1.00 29.65 169 VAL A C 1
ATOM 698 O O . VAL A 1 191 ? -13.322 -20.731 6.285 1.00 27.52 169 VAL A O 1
ATOM 702 N N . ALA A 1 192 ? -14.777 -19.372 5.259 1.00 29.01 170 ALA A N 1
ATOM 703 C CA . ALA A 1 192 ? -14.735 -18.452 6.387 1.00 35.03 170 ALA A CA 1
ATOM 704 C C . ALA A 1 192 ? -15.326 -19.113 7.630 1.00 28.86 170 ALA A C 1
ATOM 705 O O . ALA A 1 192 ? -16.311 -19.858 7.549 1.00 28.70 170 ALA A O 1
ATOM 707 N N . ASP A 1 193 ? -14.699 -18.850 8.775 1.00 28.07 171 ASP A N 1
ATOM 708 C CA . ASP A 1 193 ? -15.228 -19.320 10.056 1.00 25.75 171 ASP A CA 1
ATOM 709 C C . ASP A 1 193 ? -16.619 -18.760 10.336 1.00 25.01 171 ASP A C 1
ATOM 710 O O . ASP A 1 193 ? -17.463 -19.446 10.906 1.00 27.55 171 ASP A O 1
ATOM 715 N N . ASN A 1 194 ? -16.827 -17.498 10.038 1.00 27.92 172 ASN A N 1
ATOM 716 C CA . ASN A 1 194 ? -18.063 -16.821 10.372 1.00 31.46 172 ASN A CA 1
ATOM 717 C C . ASN A 1 194 ? -19.151 -17.212 9.368 1.00 28.36 172 ASN A C 1
ATOM 718 O O . ASN A 1 194 ? -18.995 -16.949 8.167 1.00 27.47 172 ASN A O 1
ATOM 723 N N . PRO A 1 195 ? -20.249 -17.848 9.806 1.00 29.88 173 PRO A N 1
ATOM 724 C CA . PRO A 1 195 ? -21.326 -18.215 8.869 1.00 33.08 173 PRO A CA 1
ATOM 725 C C . PRO A 1 195 ? -22.013 -17.018 8.246 1.00 31.71 173 PRO A C 1
ATOM 726 O O . PRO A 1 195 ? -22.694 -17.180 7.231 1.00 31.51 173 PRO A O 1
ATOM 730 N N . ARG A 1 196 ? -21.849 -15.818 8.811 1.00 28.29 174 ARG A N 1
ATOM 731 C CA . ARG A 1 196 ? -22.396 -14.621 8.200 1.00 27.86 174 ARG A CA 1
ATOM 732 C C . ARG A 1 196 ? -21.530 -14.072 7.067 1.00 29.15 174 ARG A C 1
ATOM 733 O O . ARG A 1 196 ? -21.977 -13.151 6.370 1.00 26.78 174 ARG A O 1
ATOM 741 N N . PHE A 1 197 ? -20.316 -14.600 6.874 1.00 26.00 175 PHE A N 1
ATOM 742 C CA . PHE A 1 197 ? -19.498 -14.224 5.726 1.00 25.09 175 PHE A CA 1
ATOM 743 C C . PHE A 1 197 ? -20.022 -15.026 4.534 1.00 28.39 175 PHE A C 1
ATOM 744 O O . PHE A 1 197 ? -19.718 -16.211 4.384 1.00 30.67 175 PHE A O 1
ATOM 752 N N . TYR A 1 198 ? -20.824 -14.399 3.681 1.00 25.90 176 TYR A N 1
ATOM 753 C CA . TYR A 1 198 ? -21.545 -15.142 2.634 1.00 27.03 176 TYR A CA 1
ATOM 754 C C . TYR A 1 198 ? -20.922 -14.981 1.254 1.00 31.17 176 TYR A C 1
ATOM 755 O O . TYR A 1 198 ? -21.356 -15.647 0.317 1.00 33.36 176 TYR A O 1
ATOM 764 N N . LEU A 1 199 ? -19.923 -14.121 1.100 1.00 31.67 177 LEU A N 1
ATOM 765 C CA . LEU A 1 199 ? -19.362 -13.878 -0.226 1.00 33.70 177 LEU A CA 1
ATOM 766 C C . LEU A 1 199 ? -18.555 -15.078 -0.712 1.00 32.54 177 LEU A C 1
ATOM 767 O O . LEU A 1 199 ? -17.896 -15.764 0.077 1.00 30.21 177 LEU A O 1
ATOM 772 N N . THR A 1 200 ? -18.649 -15.336 -2.024 1.00 33.49 178 THR A N 1
ATOM 773 C CA . THR A 1 200 ? -17.782 -16.287 -2.707 1.00 33.72 178 THR A CA 1
ATOM 774 C C . THR A 1 200 ? -16.408 -15.654 -2.940 1.00 31.13 178 THR A C 1
ATOM 775 O O . THR A 1 200 ? -16.295 -14.506 -3.397 1.00 36.35 178 THR A O 1
ATOM 779 N N . MET A 1 201 ? -15.361 -16.413 -2.662 1.00 29.53 179 MET A N 1
ATOM 780 C CA . MET A 1 201 ? -14.015 -15.871 -2.596 1.00 31.54 179 MET A CA 1
ATOM 781 C C . MET A 1 201 ? -13.149 -16.449 -3.708 1.00 34.44 179 MET A C 1
ATOM 782 O O . MET A 1 201 ? -13.134 -17.663 -3.927 1.00 36.90 179 MET A O 1
ATOM 787 N N . ILE A 1 202 ? -12.412 -15.582 -4.379 1.00 33.45 180 ILE A N 1
ATOM 788 C CA . ILE A 1 202 ? -11.343 -15.976 -5.298 1.00 30.35 180 ILE A CA 1
ATOM 789 C C . ILE A 1 202 ? -10.031 -15.668 -4.597 1.00 29.66 180 ILE A C 1
ATOM 790 O O . ILE A 1 202 ? -9.754 -14.502 -4.298 1.00 32.99 180 ILE A O 1
ATOM 795 N N . VAL A 1 203 ? -9.221 -16.696 -4.349 1.00 31.27 181 VAL A N 1
ATOM 796 C CA . VAL A 1 203 ? -7.999 -16.564 -3.550 1.00 30.75 181 VAL A CA 1
ATOM 797 C C . VAL A 1 203 ? -6.838 -16.125 -4.450 1.00 33.19 181 VAL A C 1
ATOM 798 O O . VAL A 1 203 ? -6.523 -16.788 -5.439 1.00 33.67 181 VAL A O 1
ATOM 802 N N . ASN A 1 204 ? -6.182 -15.029 -4.092 1.00 32.84 182 ASN A N 1
ATOM 803 C CA . ASN A 1 204 ? -5.032 -14.510 -4.834 1.00 35.38 182 ASN A CA 1
ATOM 804 C C . ASN A 1 204 ? -3.854 -15.473 -4.726 1.00 32.12 182 ASN A C 1
ATOM 805 O O . ASN A 1 204 ? -3.306 -15.639 -3.626 1.00 33.66 182 ASN A O 1
ATOM 810 N N . PRO A 1 205 ? -3.430 -16.120 -5.812 1.00 33.69 183 PRO A N 1
ATOM 811 C CA . PRO A 1 205 ? -2.375 -17.136 -5.680 1.00 34.05 183 PRO A CA 1
ATOM 812 C C . PRO A 1 205 ? -1.060 -16.568 -5.209 1.00 35.28 183 PRO A C 1
ATOM 813 O O . PRO A 1 205 ? -0.261 -17.304 -4.629 1.00 40.53 183 PRO A O 1
ATOM 817 N N . ASP A 1 206 ? -0.799 -15.282 -5.450 1.00 35.64 184 ASP A N 1
ATOM 818 C CA . ASP A 1 206 ? 0.436 -14.674 -4.989 1.00 36.98 184 ASP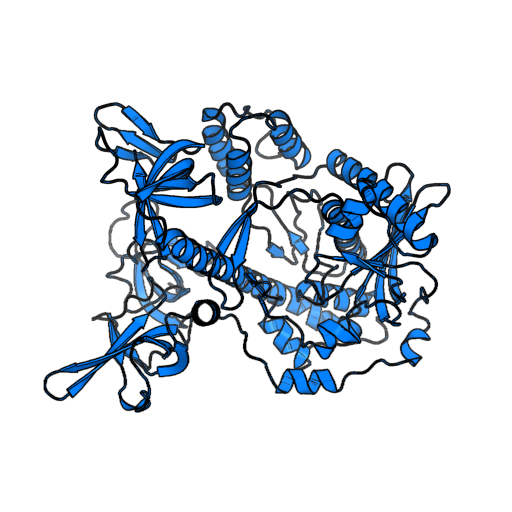 A CA 1
ATOM 819 C C . ASP A 1 206 ? 0.421 -14.397 -3.497 1.00 35.49 184 ASP A C 1
ATOM 820 O O . ASP A 1 206 ? 1.461 -14.010 -2.954 1.00 34.11 184 ASP A O 1
ATOM 825 N N . SER A 1 207 ? -0.728 -14.532 -2.824 1.00 32.78 185 SER A N 1
ATOM 826 C CA . SER A 1 207 ? -0.728 -14.433 -1.365 1.00 31.79 185 SER A CA 1
ATOM 827 C C . SER A 1 207 ? -0.500 -15.782 -0.697 1.00 30.67 185 SER A C 1
ATOM 828 O O . SER A 1 207 ? -0.483 -15.854 0.536 1.00 31.60 185 SER A O 1
ATOM 831 N N . ILE A 1 208 ? -0.388 -16.860 -1.463 1.00 27.70 186 ILE A N 1
ATOM 832 C CA . ILE A 1 208 ? -0.366 -18.205 -0.902 1.00 31.03 186 ILE A CA 1
ATOM 833 C C . ILE A 1 208 ? 1.090 -18.679 -0.885 1.00 30.50 186 ILE A C 1
ATOM 834 O O . ILE A 1 208 ? 1.674 -18.871 -1.963 1.00 32.20 186 ILE A O 1
ATOM 839 N N . PRO A 1 209 ? 1.688 -18.895 0.283 1.00 31.99 187 PRO A N 1
ATOM 840 C CA . PRO A 1 209 ? 3.023 -19.506 0.325 1.00 34.88 187 PRO A CA 1
ATOM 841 C C . PRO A 1 209 ? 2.979 -20.878 -0.313 1.00 32.27 187 PRO A C 1
ATOM 842 O O . PRO A 1 209 ? 1.982 -21.591 -0.191 1.00 29.56 187 PRO A O 1
ATOM 846 N N . ASN A 1 210 ? 4.085 -21.249 -0.983 1.00 32.48 188 ASN A N 1
ATOM 847 C CA . ASN A 1 210 ? 4.177 -22.583 -1.576 1.00 32.55 188 ASN A CA 1
ATOM 848 C C . ASN A 1 210 ? 3.970 -23.689 -0.541 1.00 30.00 188 ASN A C 1
ATOM 849 O O . ASN A 1 210 ? 3.424 -24.743 -0.869 1.00 28.28 188 ASN A O 1
ATOM 854 N N . ASN A 1 211 ? 4.430 -23.492 0.705 1.00 29.64 189 ASN A N 1
ATOM 855 C CA . ASN A 1 211 ? 4.318 -24.537 1.733 1.00 35.80 189 ASN A CA 1
ATOM 856 C C . ASN A 1 211 ? 2.989 -24.544 2.505 1.00 34.48 189 ASN A C 1
ATOM 857 O O . ASN A 1 211 ? 2.833 -25.347 3.438 1.00 37.57 189 ASN A O 1
ATOM 862 N N . LEU A 1 212 ? 2.010 -23.719 2.141 1.00 31.96 190 LEU A N 1
ATOM 863 C CA . LEU A 1 212 ? 0.780 -23.666 2.939 1.00 32.64 190 LEU A CA 1
ATOM 864 C C . LEU A 1 212 ? -0.084 -24.898 2.641 1.00 34.61 190 LEU A C 1
ATOM 865 O O . LEU A 1 212 ? -0.600 -25.047 1.528 1.00 31.83 190 LEU A O 1
ATOM 870 N N . ALA A 1 213 ? -0.278 -25.772 3.636 1.00 32.56 191 ALA A N 1
ATOM 871 C CA . ALA A 1 213 ? -1.034 -26.997 3.418 1.00 34.48 191 ALA A CA 1
ATOM 872 C C . ALA A 1 213 ? -2.543 -26.800 3.580 1.00 34.01 191 ALA A C 1
ATOM 873 O O . ALA A 1 213 ? -3.035 -25.837 4.194 1.00 33.25 191 ALA A O 1
ATOM 875 N N . SER A 1 214 ? -3.293 -27.754 3.018 1.00 30.23 192 SER A N 1
ATOM 876 C CA . SER A 1 214 ? -4.726 -27.779 3.202 1.00 28.95 192 SER A CA 1
ATOM 877 C C . SER A 1 214 ? -5.067 -27.840 4.684 1.00 31.02 192 SER A C 1
ATOM 878 O O . SER A 1 214 ? -4.293 -28.343 5.499 1.00 32.68 192 SER A O 1
ATOM 881 N N . ASN A 1 215 ? -6.236 -27.299 5.035 1.00 33.44 193 ASN A N 1
ATOM 882 C CA . ASN A 1 215 ? -6.727 -27.314 6.415 1.00 34.21 193 ASN A CA 1
ATOM 883 C C . ASN A 1 215 ? -5.789 -26.553 7.345 1.00 31.90 193 ASN A C 1
ATOM 884 O O . ASN A 1 215 ? -5.408 -27.020 8.419 1.00 29.03 193 ASN A O 1
ATOM 889 N N . THR A 1 216 ? -5.393 -25.371 6.898 1.00 28.93 194 THR A N 1
ATOM 890 C CA . THR A 1 216 ? -4.631 -24.453 7.712 1.00 31.40 194 THR A CA 1
ATOM 891 C C . THR A 1 216 ? -5.502 -23.242 7.960 1.00 29.06 194 THR A C 1
ATOM 892 O O . THR A 1 216 ? -6.022 -22.645 7.007 1.00 26.70 194 THR A O 1
ATOM 896 N N . LYS A 1 217 ? -5.697 -22.903 9.246 1.00 32.02 195 LYS A N 1
ATOM 897 C CA . LYS A 1 217 ? -6.401 -21.672 9.600 1.00 28.83 195 LYS A CA 1
ATOM 898 C C . LYS A 1 217 ? -5.584 -20.451 9.165 1.00 27.52 195 LYS A C 1
ATOM 899 O O . LYS A 1 217 ? -4.378 -20.369 9.424 1.00 29.01 195 LYS A O 1
ATOM 905 N N . ILE A 1 218 ? -6.248 -19.481 8.538 1.00 24.05 196 ILE A N 1
ATOM 906 C CA . ILE A 1 218 ? -5.621 -18.264 8.056 1.00 26.61 196 ILE A CA 1
ATOM 907 C C . ILE A 1 218 ? -6.503 -17.076 8.430 1.00 28.19 196 ILE A C 1
ATOM 908 O O . ILE A 1 218 ? -7.650 -17.227 8.855 1.00 25.68 196 ILE A O 1
ATOM 913 N N . ALA A 1 219 ? -5.937 -15.878 8.283 1.00 28.33 197 ALA A N 1
ATOM 914 C CA . ALA A 1 219 ? -6.702 -14.644 8.194 1.00 28.74 197 ALA A CA 1
ATOM 915 C C . ALA A 1 219 ? -6.543 -14.045 6.797 1.00 25.67 197 ALA A C 1
ATOM 916 O O . ALA A 1 219 ? -5.426 -13.999 6.245 1.00 28.14 197 ALA A O 1
ATOM 918 N N . PHE A 1 220 ? -7.657 -13.553 6.230 1.00 26.00 198 PHE A N 1
ATOM 919 C CA . PHE A 1 220 ? -7.629 -12.992 4.887 1.00 27.73 198 PHE A CA 1
ATOM 920 C C . PHE A 1 220 ? -8.235 -11.594 4.918 1.00 28.35 198 PHE A C 1
ATOM 921 O O . PHE A 1 220 ? -8.955 -11.228 5.849 1.00 27.77 198 PHE A O 1
ATOM 929 N N . GLN A 1 221 ? -7.917 -10.815 3.891 1.00 26.31 199 GLN A N 1
ATOM 930 C CA . GLN A 1 221 ? -8.531 -9.519 3.662 1.00 28.32 199 GLN A CA 1
ATOM 931 C C . GLN A 1 221 ? -9.237 -9.543 2.308 1.00 28.72 199 GLN A C 1
ATOM 932 O O . GLN A 1 221 ? -8.901 -10.353 1.435 1.00 29.12 199 GLN A O 1
ATOM 938 N N . ILE A 1 222 ? -10.206 -8.632 2.138 1.00 29.20 200 ILE A N 1
ATOM 939 C CA . ILE A 1 222 ? -10.910 -8.452 0.871 1.00 28.58 200 ILE A CA 1
ATOM 940 C C . ILE A 1 222 ? -10.144 -7.425 0.067 1.00 30.32 200 ILE A C 1
ATOM 941 O O . ILE A 1 222 ? -9.987 -6.279 0.502 1.00 32.39 200 ILE A O 1
ATOM 946 N N . ASP A 1 223 ? -9.660 -7.843 -1.097 1.00 27.64 201 ASP A N 1
ATOM 947 C CA . ASP A 1 223 ? -8.980 -6.943 -2.027 1.00 34.07 201 ASP A CA 1
ATOM 948 C C . ASP A 1 223 ? -9.968 -6.169 -2.890 1.00 36.49 201 ASP A C 1
ATOM 949 O O . ASP A 1 223 ? -9.786 -4.969 -3.097 1.00 34.91 201 ASP A O 1
ATOM 954 N N . GLU A 1 224 ? -11.004 -6.837 -3.405 1.00 33.66 202 GLU A N 1
ATOM 955 C CA . GLU A 1 224 ? -12.031 -6.229 -4.248 1.00 33.79 202 GLU A CA 1
ATOM 956 C C . GLU A 1 224 ? -13.282 -7.069 -4.126 1.00 34.66 202 GLU A C 1
ATOM 957 O O . GLU A 1 224 ? -13.207 -8.264 -3.820 1.00 35.61 202 GLU A O 1
ATOM 963 N N . TYR A 1 225 ? -14.434 -6.468 -4.429 1.00 36.38 203 TYR A N 1
ATOM 964 C CA . TYR A 1 225 ? -15.656 -7.261 -4.442 1.00 32.99 203 TYR A CA 1
ATOM 965 C C . TYR A 1 225 ? -16.574 -6.776 -5.560 1.00 34.93 203 TYR A C 1
ATOM 966 O O . TYR A 1 225 ? -16.470 -5.653 -6.046 1.00 35.47 203 TYR A O 1
ATOM 975 N N . ASP A 1 226 ? -17.458 -7.662 -5.974 1.00 38.38 204 ASP A N 1
ATOM 976 C CA . ASP A 1 226 ? -18.455 -7.362 -6.989 1.00 42.54 204 ASP A CA 1
ATOM 977 C C . ASP A 1 226 ? -19.806 -7.382 -6.294 1.00 41.62 204 ASP A C 1
ATOM 978 O O . ASP A 1 226 ? -20.331 -8.463 -5.984 1.00 39.43 204 ASP A O 1
ATOM 983 N N . PRO A 1 227 ? -20.394 -6.227 -5.993 1.00 44.09 205 PRO A N 1
ATOM 984 C CA . PRO A 1 227 ? -21.643 -6.223 -5.218 1.00 47.66 205 PRO A CA 1
ATOM 985 C C . PRO A 1 227 ? -22.789 -6.940 -5.913 1.00 54.55 205 PRO A C 1
ATOM 986 O O . PRO A 1 227 ? -23.703 -7.416 -5.226 1.00 59.97 205 PRO A O 1
ATOM 990 N N . ASP A 1 228 ? -22.765 -7.040 -7.248 1.00 52.70 206 ASP A N 1
ATOM 991 C CA . ASP A 1 228 ? -23.881 -7.603 -8.000 1.00 58.02 206 ASP A CA 1
ATOM 992 C C . ASP A 1 228 ? -23.861 -9.121 -8.054 1.00 57.83 206 ASP A C 1
ATOM 993 O O . ASP A 1 228 ? -24.912 -9.722 -8.300 1.00 56.39 206 ASP A O 1
ATOM 998 N N . ASN A 1 229 ? -22.702 -9.755 -7.838 1.00 48.02 207 ASN A N 1
ATOM 999 C CA . ASN A 1 229 ? -22.587 -11.202 -7.924 1.00 43.24 207 ASN A CA 1
ATOM 1000 C C . ASN A 1 229 ? -22.120 -11.839 -6.630 1.00 41.02 207 ASN A C 1
ATOM 1001 O O . ASN A 1 229 ? -21.910 -13.059 -6.602 1.00 41.75 207 ASN A O 1
ATOM 1006 N N . ASN A 1 230 ? -21.912 -11.049 -5.576 1.00 38.12 208 ASN A N 1
ATOM 1007 C CA . ASN A 1 230 ? -21.467 -11.561 -4.273 1.00 42.13 208 ASN A CA 1
ATOM 1008 C C . ASN A 1 230 ? -20.162 -12.330 -4.386 1.00 38.80 208 ASN A C 1
ATOM 1009 O O . ASN A 1 230 ? -19.971 -13.369 -3.765 1.00 40.16 208 ASN A O 1
ATOM 1014 N N . LEU A 1 231 ? -19.277 -11.831 -5.222 1.00 39.26 209 LEU A N 1
ATOM 1015 C CA . LEU A 1 231 ? -17.996 -12.443 -5.481 1.00 38.14 209 LEU A CA 1
ATOM 1016 C C . LEU A 1 231 ? -16.965 -11.468 -4.952 1.00 36.63 209 LEU A C 1
ATOM 1017 O O . LEU A 1 231 ? -17.169 -10.248 -5.032 1.00 35.90 209 LEU A O 1
ATOM 1022 N N . CYS A 1 232 ? -15.877 -11.991 -4.398 1.00 34.33 210 CYS A N 1
ATOM 1023 C CA . CYS A 1 232 ? -14.793 -11.116 -3.986 1.00 36.10 210 CYS A CA 1
ATOM 1024 C C . CYS A 1 232 ? -13.431 -11.781 -4.188 1.00 32.04 210 CYS A C 1
ATOM 1025 O O . CYS A 1 232 ? -13.292 -13.011 -4.175 1.00 34.30 210 CYS A O 1
ATOM 1028 N N . LYS A 1 233 ? -12.432 -10.937 -4.388 1.00 30.26 211 LYS A N 1
ATOM 1029 C CA . LYS A 1 233 ? -11.022 -11.316 -4.399 1.00 30.66 211 LYS A CA 1
ATOM 1030 C C . LYS A 1 233 ? -10.458 -11.125 -2.990 1.00 33.26 211 LYS A C 1
ATOM 1031 O O . LYS A 1 233 ? -10.663 -10.073 -2.376 1.00 29.79 211 LYS A O 1
ATOM 1037 N N . VAL A 1 234 ? -9.760 -12.141 -2.474 1.00 27.62 212 VAL A N 1
ATOM 1038 C CA . VAL A 1 234 ? -9.198 -12.078 -1.134 1.00 24.42 212 VAL A CA 1
ATOM 1039 C C . VAL A 1 234 ? -7.736 -12.516 -1.199 1.00 28.90 212 VAL A C 1
ATOM 1040 O O . VAL A 1 234 ? -7.330 -13.255 -2.098 1.00 28.05 212 VAL A O 1
ATOM 1044 N N A SER A 1 235 ? -6.947 -12.058 -0.227 0.47 29.77 213 SER A N 1
ATOM 1045 N N B SER A 1 235 ? -6.937 -12.035 -0.236 0.53 29.77 213 SER A N 1
ATOM 1046 C CA A SER A 1 235 ? -5.573 -12.515 -0.093 0.47 30.34 213 SER A CA 1
ATOM 1047 C CA B SER A 1 235 ? -5.554 -12.467 -0.074 0.53 30.33 213 SER A CA 1
ATOM 1048 C C A SER A 1 235 ? -5.307 -12.930 1.348 0.47 31.81 213 SER A C 1
ATOM 1049 C C B SER A 1 235 ? -5.332 -12.945 1.358 0.53 31.87 213 SER A C 1
ATOM 1050 O O A SER A 1 235 ? -5.785 -12.294 2.299 0.47 29.97 213 SER A O 1
ATOM 1051 O O B SER A 1 235 ? -5.849 -12.352 2.316 0.53 29.74 213 SER A O 1
ATOM 1056 N N . VAL A 1 236 ? -4.558 -14.021 1.493 1.00 32.26 214 VAL A N 1
ATOM 1057 C CA . VAL A 1 236 ? -4.132 -14.480 2.803 1.00 32.15 214 VAL A CA 1
ATOM 1058 C C . VAL A 1 236 ? -3.175 -13.455 3.398 1.00 30.43 214 VAL A C 1
ATOM 1059 O O . VAL A 1 236 ? -2.244 -13.006 2.735 1.00 30.81 214 VAL A O 1
ATOM 1063 N N . GLN A 1 237 ? -3.417 -13.060 4.641 1.00 29.87 215 GLN A N 1
ATOM 1064 C CA . GLN A 1 237 ? -2.579 -12.072 5.315 1.00 30.39 215 GLN A CA 1
ATOM 1065 C C . GLN A 1 237 ? -1.824 -12.619 6.521 1.00 32.09 215 GLN A C 1
ATOM 1066 O O . GLN A 1 237 ? -0.814 -12.044 6.895 1.00 32.03 215 GLN A O 1
ATOM 1072 N N . GLN A 1 238 ? -2.315 -13.671 7.168 1.00 28.31 216 GLN A N 1
ATOM 1073 C CA . GLN A 1 238 ? -1.604 -14.333 8.241 1.00 31.29 216 GLN A CA 1
ATOM 1074 C C . GLN A 1 238 ? -1.876 -15.819 8.121 1.00 29.82 216 GLN A C 1
ATOM 1075 O O . GLN A 1 238 ? -2.955 -16.220 7.706 1.00 29.13 216 GLN A O 1
ATOM 1081 N N . VAL A 1 239 ? -0.902 -16.631 8.496 1.00 29.63 217 VAL A N 1
ATOM 1082 C CA . VAL A 1 239 ? -1.099 -18.066 8.637 1.00 31.29 217 VAL A CA 1
ATOM 1083 C C . VAL A 1 239 ? -1.194 -18.347 10.138 1.00 34.33 217 VAL A C 1
ATOM 1084 O O . VAL A 1 239 ? -0.274 -18.022 10.899 1.00 28.14 217 VAL A O 1
ATOM 1088 N N . LEU A 1 240 ? -2.317 -18.904 10.585 1.00 35.38 218 LEU A N 1
ATOM 1089 C CA . LEU A 1 240 ? -2.537 -19.045 12.027 1.00 36.56 218 LEU A CA 1
ATOM 1090 C C . LEU A 1 240 ? -2.139 -20.414 12.551 1.00 35.92 218 LEU A C 1
ATOM 1091 O O . LEU A 1 240 ? -1.550 -20.508 13.620 1.00 39.62 218 LEU A O 1
ATOM 1096 N N . GLY A 1 241 ? -2.423 -21.483 11.838 1.00 33.29 219 GLY A N 1
ATOM 1097 C CA . GLY A 1 241 ? -1.962 -22.779 12.276 1.00 32.04 219 GLY A CA 1
ATOM 1098 C C . GLY A 1 241 ? -2.930 -23.848 11.840 1.00 30.56 219 GLY A C 1
ATOM 1099 O O . GLY A 1 241 ? -3.849 -23.602 11.075 1.00 30.64 219 GLY A O 1
ATOM 1100 N N . ASN A 1 242 ? -2.723 -25.037 12.384 1.00 33.07 220 ASN A N 1
ATOM 1101 C CA . ASN A 1 242 ? -3.570 -26.164 12.052 1.00 34.21 220 ASN A CA 1
ATOM 1102 C C . ASN A 1 242 ? -5.047 -25.850 12.348 1.00 32.91 220 ASN A C 1
ATOM 1103 O O . ASN A 1 242 ? -5.411 -25.508 13.476 1.00 28.74 220 ASN A O 1
ATOM 1108 N N . ASN A 1 243 ? -5.903 -26.003 11.332 1.00 30.55 221 ASN A N 1
ATOM 1109 C CA . ASN A 1 243 ? -7.316 -25.661 11.453 1.00 30.41 221 ASN A CA 1
ATOM 1110 C C . ASN A 1 243 ? -8.078 -26.563 12.414 1.00 29.26 221 ASN A C 1
ATOM 1111 O O . ASN A 1 243 ? -9.149 -26.161 12.887 1.00 30.57 221 ASN A O 1
ATOM 1116 N N . ASP A 1 244 ? -7.556 -27.745 12.724 1.00 32.87 222 ASP A N 1
ATOM 1117 C CA . ASP A 1 244 ? -8.155 -28.642 13.712 1.00 37.45 222 ASP A CA 1
ATOM 1118 C C . ASP A 1 244 ? -7.705 -28.382 15.156 1.00 34.39 222 ASP A C 1
ATOM 1119 O O . ASP A 1 244 ? -8.196 -29.050 16.067 1.00 38.49 222 ASP A O 1
ATOM 1124 N N . ASP A 1 245 ? -6.815 -27.434 15.385 1.00 28.28 223 ASP A N 1
ATOM 1125 C CA . ASP A 1 245 ? -6.275 -27.158 16.709 1.00 29.44 223 ASP A CA 1
ATOM 1126 C C . ASP A 1 245 ? -7.237 -26.244 17.464 1.00 32.17 223 ASP A C 1
ATOM 1127 O O . ASP A 1 245 ? -7.491 -25.121 17.016 1.00 29.86 223 ASP A O 1
ATOM 1132 N N . PRO A 1 246 ? -7.779 -26.670 18.605 1.00 32.16 224 PRO A N 1
ATOM 1133 C CA . PRO A 1 246 ? -8.805 -25.840 19.260 1.00 28.54 224 PRO A CA 1
ATOM 1134 C C . PRO A 1 246 ? -8.280 -24.515 19.759 1.00 27.97 224 PRO A C 1
ATOM 1135 O O . PRO A 1 246 ? -9.030 -23.535 19.741 1.00 29.07 224 PRO A O 1
ATOM 1139 N N . LEU A 1 247 ? -7.006 -24.422 20.152 1.00 27.98 225 LEU A N 1
ATOM 1140 C CA . LEU A 1 247 ? -6.472 -23.124 20.570 1.00 29.68 225 LEU A CA 1
ATOM 1141 C C . LEU A 1 247 ? -6.321 -22.173 19.385 1.00 29.16 225 LEU A C 1
ATOM 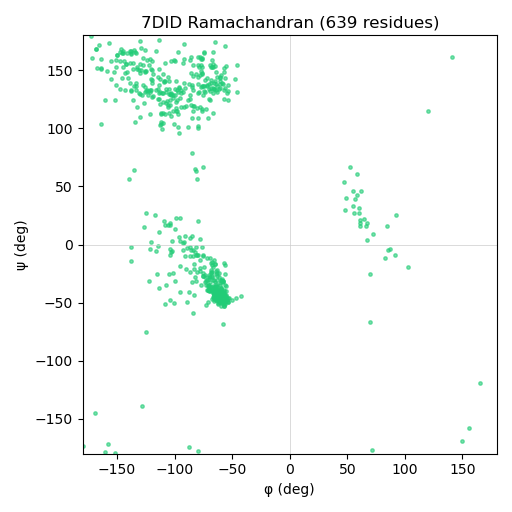1142 O O . LEU A 1 247 ? -6.580 -20.966 19.517 1.00 26.67 225 LEU A O 1
ATOM 1147 N N . ILE A 1 248 ? -5.904 -22.694 18.225 1.00 25.96 226 ILE A N 1
ATOM 1148 C CA . ILE A 1 248 ? -5.876 -21.885 16.998 1.00 28.52 226 ILE A CA 1
ATOM 1149 C C . ILE A 1 248 ? -7.258 -21.342 16.690 1.00 24.73 226 ILE A C 1
ATOM 1150 O O . ILE A 1 248 ? -7.417 -20.168 16.322 1.00 27.24 226 ILE A O 1
ATOM 1155 N N . ASN A 1 249 ? -8.290 -22.185 16.836 1.00 25.19 227 ASN A N 1
ATOM 1156 C CA . ASN A 1 249 ? -9.655 -21.725 16.609 1.00 25.93 227 ASN A CA 1
ATOM 1157 C C . ASN A 1 249 ? -10.055 -20.634 17.588 1.00 29.82 227 ASN A C 1
ATOM 1158 O O . ASN A 1 249 ? -10.751 -19.675 17.212 1.00 24.74 227 ASN A O 1
ATOM 1163 N N . ILE A 1 250 ? -9.636 -20.770 18.857 1.00 28.18 228 ILE A N 1
ATOM 1164 C CA . ILE A 1 250 ? -9.933 -19.752 19.856 1.00 29.13 228 ILE A CA 1
ATOM 1165 C C . ILE A 1 250 ? -9.269 -18.438 19.481 1.00 26.26 228 ILE A C 1
ATOM 1166 O O . ILE A 1 250 ? -9.879 -17.372 19.588 1.00 27.62 228 ILE A O 1
ATOM 1171 N N . LYS A 1 251 ? -8.031 -18.506 18.972 1.00 26.06 229 LYS A N 1
ATOM 1172 C CA . LYS A 1 251 ? -7.335 -17.310 18.474 1.00 31.46 229 LYS A CA 1
ATOM 1173 C C . LYS A 1 251 ? -8.007 -16.729 17.233 1.00 29.69 229 LYS A C 1
ATOM 1174 O O . LYS A 1 251 ? -8.123 -15.502 17.105 1.00 28.52 229 LYS A O 1
ATOM 1180 N N . ALA A 1 252 ? -8.454 -17.586 16.309 1.00 28.30 230 ALA A N 1
ATOM 1181 C CA . ALA A 1 252 ? -9.211 -17.108 15.150 1.00 31.22 230 ALA A CA 1
ATOM 1182 C C . ALA A 1 252 ? -10.499 -16.406 15.583 1.00 29.77 230 ALA A C 1
ATOM 1183 O O . ALA A 1 252 ? -10.876 -15.367 15.024 1.00 29.38 230 ALA A O 1
ATOM 1185 N N . ILE A 1 253 ? -11.207 -16.985 16.550 1.00 26.07 231 ILE A N 1
ATOM 1186 C CA . ILE A 1 253 ? -12.437 -16.375 17.062 1.00 27.74 231 ILE A CA 1
ATOM 1187 C C . ILE A 1 253 ? -12.159 -14.989 17.653 1.00 28.26 231 ILE A C 1
ATOM 1188 O O . ILE A 1 253 ? -12.928 -14.044 17.422 1.00 26.58 231 ILE A O 1
ATOM 1193 N N . MET A 1 254 ? -11.043 -14.821 18.395 1.00 26.76 232 MET A N 1
ATOM 1194 C CA . MET A 1 254 ? -10.672 -13.466 18.834 1.00 30.73 232 MET A CA 1
ATOM 1195 C C . MET A 1 254 ? -10.432 -12.528 17.642 1.00 28.01 232 MET A C 1
ATOM 1196 O O . MET A 1 254 ? -10.890 -11.378 17.633 1.00 27.86 232 MET A O 1
ATOM 1201 N N . LEU A 1 255 ? -9.636 -12.958 16.666 1.00 27.72 233 LEU A N 1
ATOM 1202 C CA . LEU A 1 255 ? -9.444 -12.143 15.458 1.00 29.29 233 LEU A CA 1
ATOM 1203 C C . LEU A 1 255 ? -10.772 -11.736 14.804 1.00 26.05 233 LEU A C 1
ATOM 1204 O O . LEU A 1 255 ? -10.969 -10.571 14.448 1.00 29.63 233 LEU A O 1
ATOM 1209 N N . ASP A 1 256 ? -11.692 -12.672 14.647 1.00 21.10 234 ASP A N 1
ATOM 1210 C CA . ASP A 1 256 ? -12.991 -12.334 14.075 1.00 28.47 234 ASP A CA 1
ATOM 1211 C C . ASP A 1 256 ? -13.777 -11.357 14.935 1.00 36.47 234 ASP A C 1
ATOM 1212 O O . ASP A 1 256 ? -14.678 -10.692 14.415 1.00 34.80 234 ASP A O 1
ATOM 1217 N N . ASN A 1 257 ? -13.479 -11.260 16.233 1.00 31.44 235 ASN A N 1
ATOM 1218 C CA . ASN A 1 257 ? -14.176 -10.316 17.097 1.00 31.15 235 ASN A CA 1
ATOM 1219 C C . ASN A 1 257 ? -13.368 -9.049 17.332 1.00 34.63 235 ASN A C 1
ATOM 1220 O O . ASN A 1 257 ? -13.690 -8.276 18.245 1.00 35.09 235 ASN A O 1
ATOM 1225 N N . SER A 1 258 ? -12.312 -8.833 16.536 1.00 31.83 236 SER A N 1
ATOM 1226 C CA . SER A 1 258 ? -11.421 -7.667 16.649 1.00 33.21 236 SER A CA 1
ATOM 1227 C C . SER A 1 258 ? -10.743 -7.606 18.000 1.00 34.34 236 SER A C 1
ATOM 1228 O O . SER A 1 258 ? -10.481 -6.519 18.507 1.00 34.82 236 SER A O 1
ATOM 1231 N N . ILE A 1 259 ? -10.478 -8.748 18.616 1.00 32.89 237 ILE A N 1
ATOM 1232 C CA . ILE A 1 259 ? -9.857 -8.775 19.931 1.00 28.91 237 ILE A CA 1
ATOM 1233 C C . ILE A 1 259 ? -8.362 -9.025 19.763 1.00 34.97 237 ILE A C 1
ATOM 1234 O O . ILE A 1 259 ? -7.952 -10.076 19.265 1.00 33.56 237 ILE A O 1
ATOM 1239 N N . VAL A 1 260 ? -7.549 -8.056 20.196 1.00 36.86 238 VAL A N 1
ATOM 1240 C CA . VAL A 1 260 ? -6.097 -8.177 20.148 1.00 39.23 238 VAL A CA 1
ATOM 1241 C C . VAL A 1 260 ? -5.624 -9.204 21.168 1.00 36.55 238 VAL A C 1
ATOM 1242 O O . VAL A 1 260 ? -6.055 -9.191 22.327 1.00 37.61 238 VAL A O 1
ATOM 1246 N N . PHE A 1 261 ? -4.729 -10.104 20.745 1.00 34.97 239 PHE A N 1
ATOM 1247 C CA . PHE A 1 261 ? -4.146 -11.086 21.660 1.00 37.80 239 PHE A CA 1
ATOM 1248 C C . PHE A 1 261 ? -2.648 -11.307 21.493 1.00 41.04 239 PHE A C 1
ATOM 1249 O O . PHE A 1 261 ? -2.045 -11.924 22.377 1.00 43.45 239 PHE A O 1
ATOM 1257 N N . GLU A 1 262 ? -2.028 -10.854 20.412 1.00 36.91 240 GLU A N 1
ATOM 1258 C CA . GLU A 1 262 ? -0.599 -11.049 20.231 1.00 45.24 240 GLU A CA 1
ATOM 1259 C C . GLU A 1 262 ? 0.149 -10.070 21.123 1.00 46.53 240 GLU A C 1
ATOM 1260 O O . GLU A 1 262 ? -0.361 -9.003 21.474 1.00 42.06 240 GLU A O 1
ATOM 1266 N N . THR A 1 263 ? 1.352 -10.447 21.519 1.00 53.09 241 THR A N 1
ATOM 1267 C CA . THR A 1 263 ? 2.123 -9.556 22.369 1.00 56.23 241 THR A CA 1
ATOM 1268 C C . THR A 1 263 ? 2.568 -8.334 21.567 1.00 53.52 241 THR A C 1
ATOM 1269 O O . THR A 1 263 ? 2.920 -8.440 20.392 1.00 48.65 241 THR A O 1
ATOM 1273 N N . ASN A 1 264 ? 2.483 -7.159 22.194 1.00 53.28 242 ASN A N 1
ATOM 1274 C CA . ASN A 1 264 ? 2.919 -5.896 21.602 1.00 51.08 242 ASN A CA 1
ATOM 1275 C C . ASN A 1 264 ? 4.289 -5.611 22.211 1.00 54.83 242 ASN A C 1
ATOM 1276 O O . ASN A 1 264 ? 4.394 -5.211 23.374 1.00 51.75 242 ASN A O 1
ATOM 1281 N N . ASP A 1 265 ? 5.343 -5.852 21.425 1.00 52.20 243 ASP A N 1
ATOM 1282 C CA . ASP A 1 265 ? 6.697 -5.782 21.958 1.00 54.45 243 ASP A CA 1
ATOM 1283 C C . ASP A 1 265 ? 7.055 -4.368 22.388 1.00 50.77 243 ASP A C 1
ATOM 1284 O O . ASP A 1 265 ? 7.767 -4.178 23.383 1.00 51.97 243 ASP A O 1
ATOM 1289 N N . VAL A 1 266 ? 6.583 -3.362 21.651 1.00 46.63 244 VAL A N 1
ATOM 1290 C CA . VAL A 1 266 ? 6.863 -1.987 22.052 1.00 51.15 244 VAL A CA 1
ATOM 1291 C C . VAL A 1 266 ? 6.283 -1.716 23.441 1.00 49.90 244 VAL A C 1
ATOM 1292 O O . VAL A 1 266 ? 6.948 -1.138 24.308 1.00 46.34 244 VAL A O 1
ATOM 1296 N N . VAL A 1 267 ? 5.042 -2.152 23.668 1.00 46.10 245 VAL A N 1
ATOM 1297 C CA . VAL A 1 267 ? 4.384 -1.930 24.950 1.00 48.97 245 VAL A CA 1
ATOM 1298 C C . VAL A 1 267 ? 5.130 -2.662 26.055 1.00 47.09 245 VAL A C 1
ATOM 1299 O O . VAL A 1 267 ? 5.384 -2.101 27.124 1.00 50.58 245 VAL A O 1
ATOM 1303 N N . GLU A 1 268 ? 5.532 -3.913 25.802 1.00 50.04 246 GLU A N 1
ATOM 1304 C CA . GLU A 1 268 ? 6.289 -4.654 26.808 1.00 50.86 246 GLU A CA 1
ATOM 1305 C C . GLU A 1 268 ? 7.592 -3.943 27.150 1.00 56.24 246 GLU A C 1
ATOM 1306 O O . GLU A 1 268 ? 7.965 -3.852 28.326 1.00 59.68 246 GLU A O 1
ATOM 1312 N N . GLN A 1 269 ? 8.289 -3.414 26.139 1.00 51.72 247 GLN A N 1
ATOM 1313 C CA . GLN A 1 269 ? 9.553 -2.732 26.401 1.00 55.16 247 GLN A CA 1
ATOM 1314 C C . GLN A 1 269 ? 9.342 -1.463 27.215 1.00 52.04 247 GLN A C 1
ATOM 1315 O O . GLN A 1 269 ? 10.123 -1.172 28.124 1.00 53.89 247 GLN A O 1
ATOM 1321 N N . HIS A 1 270 ? 8.289 -0.700 26.919 1.00 53.15 248 HIS A N 1
ATOM 1322 C CA . HIS A 1 270 ? 7.981 0.453 27.756 1.00 54.50 248 HIS A CA 1
ATOM 1323 C C . HIS A 1 270 ? 7.696 0.017 29.187 1.00 52.12 248 HIS A C 1
ATOM 1324 O O . HIS A 1 270 ? 8.146 0.659 30.139 1.00 57.70 248 HIS A O 1
ATOM 1331 N N . ALA A 1 271 ? 6.981 -1.099 29.354 1.00 49.37 249 ALA A N 1
ATOM 1332 C CA . ALA A 1 271 ? 6.632 -1.554 30.696 1.00 50.78 249 ALA A CA 1
ATOM 1333 C C . ALA A 1 271 ? 7.867 -1.957 31.482 1.00 57.53 249 ALA A C 1
ATOM 1334 O O . ALA A 1 271 ? 7.981 -1.632 32.668 1.00 56.91 249 ALA A O 1
ATOM 1336 N N . ASN A 1 272 ? 8.805 -2.654 30.831 1.00 58.31 250 ASN A N 1
ATOM 1337 C CA . ASN A 1 272 ? 9.993 -3.169 31.506 1.00 61.18 250 ASN A CA 1
ATOM 1338 C C . ASN A 1 272 ? 10.918 -2.074 32.010 1.00 59.27 250 ASN A C 1
ATOM 1339 O O . ASN A 1 272 ? 11.818 -2.370 32.802 1.00 63.08 250 ASN A O 1
ATOM 1344 N N . LYS A 1 273 ? 10.731 -0.830 31.569 1.00 55.46 251 LYS A N 1
ATOM 1345 C CA . LYS A 1 273 ? 11.493 0.273 32.141 1.00 60.60 251 LYS A CA 1
ATOM 1346 C C . LYS A 1 273 ? 11.017 0.610 33.553 1.00 62.16 251 LYS A C 1
ATOM 1347 O O . LYS A 1 273 ? 11.826 1.023 34.399 1.00 61.54 251 LYS A O 1
ATOM 1353 N N . LEU A 1 274 ? 9.724 0.414 33.825 1.00 57.57 252 LEU A N 1
ATOM 1354 C CA . LEU A 1 274 ? 9.128 0.804 35.096 1.00 52.77 252 LEU A CA 1
ATOM 1355 C C . LEU A 1 274 ? 9.736 0.025 36.259 1.00 50.48 252 LEU A C 1
ATOM 1356 O O . LEU A 1 274 ? 10.070 -1.157 36.142 1.00 49.51 252 LEU A O 1
ATOM 1361 N N . SER A 1 275 ? 9.870 0.703 37.399 1.00 48.15 253 SER A N 1
ATOM 1362 C CA . SER A 1 275 ? 10.477 0.094 38.573 1.00 48.29 253 SER A CA 1
ATOM 1363 C C . SER A 1 275 ? 9.837 0.659 39.836 1.00 48.57 253 SER A C 1
ATOM 1364 O O . SER A 1 275 ? 9.152 1.686 39.817 1.00 50.03 253 SER A O 1
ATOM 1367 N N . PHE A 1 276 ? 10.088 -0.025 40.942 1.00 48.01 254 PHE A N 1
ATOM 1368 C CA . PHE A 1 276 ? 9.568 0.384 42.239 1.00 48.53 254 PHE A CA 1
ATOM 1369 C C . PHE A 1 276 ? 10.368 1.572 42.771 1.00 46.91 254 PHE A C 1
ATOM 1370 O O . PHE A 1 276 ? 11.567 1.452 43.022 1.00 50.30 254 PHE A O 1
ATOM 1378 N N . ASP A 1 277 ? 9.719 2.724 42.939 1.00 44.51 255 ASP A N 1
ATOM 1379 C CA . ASP A 1 277 ? 10.382 3.872 43.558 1.00 45.91 255 ASP A CA 1
ATOM 1380 C C . ASP A 1 277 ? 10.261 3.737 45.075 1.00 44.30 255 ASP A C 1
ATOM 1381 O O . ASP A 1 277 ? 9.169 3.885 45.642 1.00 44.65 255 ASP A O 1
ATOM 1386 N N . THR A 1 278 ? 11.376 3.433 45.732 1.00 47.84 256 THR A N 1
ATOM 1387 C CA . THR A 1 278 ? 11.372 3.247 47.180 1.00 49.37 256 THR A CA 1
ATOM 1388 C C . THR A 1 278 ? 10.987 4.519 47.931 1.00 48.99 256 THR A C 1
ATOM 1389 O O . THR A 1 278 ? 10.503 4.430 49.061 1.00 48.80 256 THR A O 1
ATOM 1393 N N . GLU A 1 279 ? 11.189 5.698 47.341 1.00 48.12 257 GLU A N 1
ATOM 1394 C CA . GLU A 1 279 ? 10.923 6.936 48.061 1.00 45.06 257 GLU A CA 1
ATOM 1395 C C . GLU A 1 279 ? 9.449 7.338 48.015 1.00 45.18 257 GLU A C 1
ATOM 1396 O O . GLU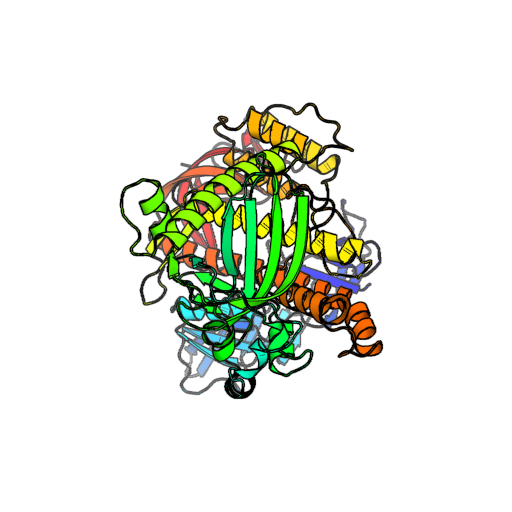 A 1 279 ? 9.024 8.175 48.823 1.00 43.87 257 GLU A O 1
ATOM 1402 N N . GLU A 1 280 ? 8.676 6.757 47.099 1.00 43.02 258 GLU A N 1
ATOM 1403 C CA . GLU A 1 280 ? 7.258 7.086 46.955 1.00 40.55 258 GLU A CA 1
ATOM 1404 C C . GLU A 1 280 ? 6.484 6.836 48.246 1.00 42.84 258 GLU A C 1
ATOM 1405 O O . GLU A 1 280 ? 5.495 7.530 48.523 1.00 38.00 258 GLU A O 1
ATOM 1411 N N . GLN A 1 281 ? 6.899 5.843 49.030 1.00 42.21 259 GLN A N 1
ATOM 1412 C CA . GLN A 1 281 ? 6.199 5.552 50.270 1.00 45.62 259 GLN A CA 1
ATOM 1413 C C . GLN A 1 281 ? 6.357 6.673 51.295 1.00 43.55 259 GLN A C 1
ATOM 1414 O O . GLN A 1 281 ? 5.554 6.756 52.226 1.00 45.61 259 GLN A O 1
ATOM 1420 N N . HIS A 1 282 ? 7.335 7.556 51.124 1.00 37.47 260 HIS A N 1
ATOM 1421 C CA . HIS A 1 282 ? 7.545 8.649 52.051 1.00 48.57 260 HIS A CA 1
ATOM 1422 C C . HIS A 1 282 ? 6.804 9.917 51.663 1.00 50.12 260 HIS A C 1
ATOM 1423 O O . HIS A 1 282 ? 6.908 10.904 52.391 1.00 52.92 260 HIS A O 1
ATOM 1430 N N . LYS A 1 283 ? 6.025 9.904 50.583 1.00 48.32 261 LYS A N 1
ATOM 1431 C CA . LYS A 1 283 ? 5.243 11.081 50.222 1.00 48.41 261 LYS A CA 1
ATOM 1432 C C . LYS A 1 283 ? 4.219 11.366 51.316 1.00 45.29 261 LYS A C 1
ATOM 1433 O O . LYS A 1 283 ? 3.604 10.446 51.868 1.00 40.97 261 LYS A O 1
ATOM 1439 N N . ALA A 1 284 ? 4.062 12.653 51.649 1.00 48.23 262 ALA A N 1
ATOM 1440 C CA . ALA A 1 284 ? 3.108 13.058 52.682 1.00 46.29 262 ALA A CA 1
ATOM 1441 C C . ALA A 1 284 ? 1.688 12.608 52.364 1.00 45.09 262 ALA A C 1
ATOM 1442 O O . ALA A 1 284 ? 0.921 12.287 53.273 1.00 46.84 262 ALA A O 1
ATOM 1444 N N . TYR A 1 285 ? 1.322 12.549 51.088 1.00 45.90 263 TYR A N 1
ATOM 1445 C CA . TYR A 1 285 ? -0.046 12.205 50.736 1.00 41.91 263 TYR A CA 1
ATOM 1446 C C . TYR A 1 285 ? -0.308 10.710 50.805 1.00 44.99 263 TYR A C 1
ATOM 1447 O O . TYR A 1 285 ? -1.460 10.291 50.636 1.00 41.79 263 TYR A O 1
ATOM 1456 N N . ARG A 1 286 ? 0.719 9.882 50.990 1.00 42.57 264 ARG A N 1
ATOM 1457 C CA . ARG A 1 286 ? 0.555 8.438 50.847 1.00 38.49 264 ARG A CA 1
ATOM 1458 C C . ARG A 1 286 ? 0.617 7.809 52.231 1.00 38.47 264 ARG A C 1
ATOM 1459 O O . ARG A 1 286 ? 1.676 7.803 52.864 1.00 38.28 264 ARG A O 1
ATOM 1467 N N . GLN A 1 287 ? -0.509 7.269 52.692 1.00 34.60 265 GLN A N 1
ATOM 1468 C CA . GLN A 1 287 ? -0.584 6.777 54.062 1.00 40.54 265 GLN A CA 1
ATOM 1469 C C . GLN A 1 287 ? 0.191 5.472 54.174 1.00 38.28 265 GLN A C 1
ATOM 1470 O O . GLN A 1 287 ? 0.026 4.577 53.339 1.00 39.29 265 GLN A O 1
ATOM 1476 N N . ASP A 1 288 ? 1.056 5.372 55.189 1.00 39.81 266 ASP A N 1
ATOM 1477 C CA . ASP A 1 288 ? 1.805 4.138 55.443 1.00 41.33 266 ASP A CA 1
ATOM 1478 C C . ASP A 1 288 ? 0.890 3.149 56.163 1.00 40.85 266 ASP A C 1
ATOM 1479 O O . ASP A 1 288 ? 0.558 3.336 57.330 1.00 39.64 266 ASP A O 1
ATOM 1484 N N . LEU A 1 289 ? 0.475 2.088 55.481 1.00 39.38 267 LEU A N 1
ATOM 1485 C CA . LEU A 1 289 ? -0.324 1.055 56.137 1.00 38.60 267 LEU A CA 1
ATOM 1486 C C . LEU A 1 289 ? 0.399 -0.284 56.147 1.00 38.27 267 LEU A C 1
ATOM 1487 O O . LEU A 1 289 ? -0.254 -1.328 56.202 1.00 39.35 267 LEU A O 1
ATOM 1492 N N . THR A 1 290 ? 1.738 -0.268 56.076 1.00 38.72 268 THR A N 1
ATOM 1493 C CA . THR A 1 290 ? 2.507 -1.495 55.870 1.00 43.61 268 THR A CA 1
ATOM 1494 C C . THR A 1 290 ? 2.449 -2.442 57.063 1.00 40.72 268 THR A C 1
ATOM 1495 O O . THR A 1 290 ? 2.804 -3.615 56.917 1.00 43.63 268 THR A O 1
ATOM 1499 N N . ASP A 1 291 ? 2.017 -1.968 58.230 1.00 42.67 269 ASP A N 1
ATOM 1500 C CA . ASP A 1 291 ? 1.878 -2.833 59.396 1.00 48.98 269 ASP A CA 1
ATOM 1501 C C . ASP A 1 291 ? 0.554 -3.595 59.434 1.00 49.54 269 ASP A C 1
ATOM 1502 O O . ASP A 1 291 ? 0.416 -4.495 60.262 1.00 48.28 269 ASP A O 1
ATOM 1507 N N . LEU A 1 292 ? -0.409 -3.282 58.561 1.00 45.04 270 LEU A N 1
ATOM 1508 C CA . LEU A 1 292 ? -1.727 -3.905 58.652 1.00 47.70 270 LEU A CA 1
ATOM 1509 C C . LEU A 1 292 ? -1.748 -5.262 57.952 1.00 43.97 270 LEU A C 1
ATOM 1510 O O . LEU A 1 292 ? -1.117 -5.456 56.912 1.00 41.59 270 LEU A O 1
ATOM 1515 N N . ALA A 1 293 ? -2.514 -6.200 58.519 1.00 36.49 271 ALA A N 1
ATOM 1516 C CA . ALA A 1 293 ? -2.543 -7.578 58.021 1.00 40.00 271 ALA A CA 1
ATOM 1517 C C . ALA A 1 293 ? -3.449 -7.738 56.784 1.00 40.54 271 ALA A C 1
ATOM 1518 O O . ALA A 1 293 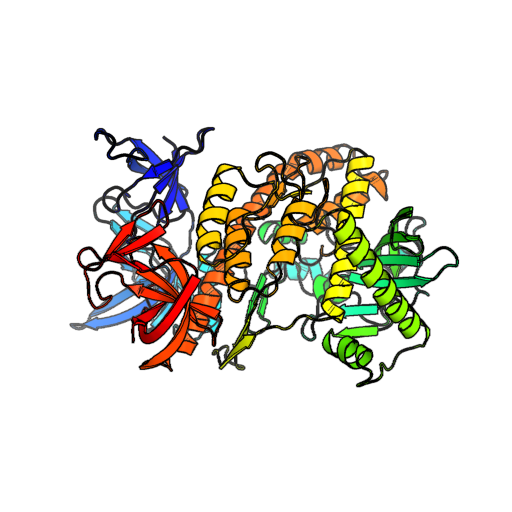? -4.383 -8.541 56.750 1.00 40.05 271 ALA A O 1
ATOM 1520 N N . PHE A 1 294 ? -3.156 -6.946 55.744 1.00 39.00 272 PHE A N 1
ATOM 1521 C CA . PHE A 1 294 ? -3.791 -7.128 54.440 1.00 38.38 272 PHE A CA 1
ATOM 1522 C C . PHE A 1 294 ? -3.477 -8.512 53.885 1.00 38.14 272 PHE A C 1
ATOM 1523 O O . PHE A 1 294 ? -2.378 -9.055 54.092 1.00 36.95 272 PHE A O 1
ATOM 1531 N N . VAL A 1 295 ? -4.457 -9.091 53.196 1.00 37.70 273 VAL A N 1
ATOM 1532 C CA . VAL A 1 295 ? -4.275 -10.313 52.419 1.00 39.23 273 VAL A CA 1
ATOM 1533 C C . VAL A 1 295 ? -5.081 -10.189 51.128 1.00 37.81 273 VAL A C 1
ATOM 1534 O O . VAL A 1 295 ? -5.981 -9.357 51.008 1.00 36.25 273 VAL A O 1
ATOM 1538 N N . THR A 1 296 ? -4.779 -11.070 50.175 1.00 34.46 274 THR A N 1
ATOM 1539 C CA . THR A 1 296 ? -5.550 -11.205 48.945 1.00 36.60 274 THR A CA 1
ATOM 1540 C C . THR A 1 296 ? -6.305 -12.529 48.959 1.00 34.49 274 THR A C 1
ATOM 1541 O O . THR A 1 296 ? -5.854 -13.512 49.557 1.00 39.07 274 THR A O 1
ATOM 1545 N N . VAL A 1 297 ? -7.495 -12.530 48.361 1.00 31.65 275 VAL A N 1
ATOM 1546 C CA . VAL A 1 297 ? -8.311 -13.732 48.219 1.00 35.69 275 VAL A CA 1
ATOM 1547 C C . VAL A 1 297 ? -8.803 -13.793 46.769 1.00 36.52 275 VAL A C 1
ATOM 1548 O O . VAL A 1 297 ? -9.507 -12.883 46.298 1.00 34.90 275 VAL A O 1
ATOM 1552 N N . ASP A 1 298 ? -8.423 -14.846 46.053 1.00 36.04 276 ASP A N 1
ATOM 1553 C CA . ASP A 1 298 ? -8.606 -14.877 44.604 1.00 37.09 276 ASP A CA 1
ATOM 1554 C C . ASP A 1 298 ? -8.818 -16.313 44.147 1.00 40.95 276 ASP A C 1
ATOM 1555 O O . ASP A 1 298 ? -8.467 -17.251 44.866 1.00 40.31 276 ASP A O 1
ATOM 1560 N N . PRO A 1 299 ? -9.348 -16.523 42.931 1.00 46.75 277 PRO A N 1
ATOM 1561 C CA . PRO A 1 299 ? -9.322 -17.875 42.350 1.00 47.04 277 PRO A CA 1
ATOM 1562 C C . PRO A 1 299 ? -7.903 -18.420 42.295 1.00 48.32 277 PRO A C 1
ATOM 1563 O O . PRO A 1 299 ? -6.924 -17.673 42.228 1.00 48.38 277 PRO A O 1
ATOM 1567 N N . THR A 1 300 ? -7.792 -19.747 42.317 1.00 57.95 278 THR A N 1
ATOM 1568 C CA . THR A 1 300 ? -6.482 -20.384 42.463 1.00 64.15 278 THR A CA 1
ATOM 1569 C C . THR A 1 300 ? -5.510 -20.043 41.325 1.00 62.76 278 THR A C 1
ATOM 1570 O O . THR A 1 300 ? -4.296 -19.944 41.556 1.00 62.23 278 THR A O 1
ATOM 1574 N N . THR A 1 301 ? -6.007 -19.842 40.105 1.00 57.92 279 THR A N 1
ATOM 1575 C CA . THR A 1 301 ? -5.131 -19.631 38.955 1.00 60.62 279 THR A CA 1
ATOM 1576 C C . THR A 1 301 ? -4.800 -18.167 38.682 1.00 60.07 279 THR A C 1
ATOM 1577 O O . THR A 1 301 ? -3.926 -17.890 37.853 1.00 63.81 279 THR A O 1
ATOM 1581 N N . SER A 1 302 ? -5.466 -17.229 39.342 1.00 55.00 280 SER A N 1
ATOM 1582 C CA . SER A 1 302 ? -5.185 -15.816 39.122 1.00 56.38 280 SER A CA 1
ATOM 1583 C C . SER A 1 302 ? -3.780 -15.444 39.581 1.00 63.61 280 SER A C 1
ATOM 1584 O O . SER A 1 302 ? -3.353 -15.802 40.684 1.00 66.46 280 SER A O 1
ATOM 1587 N N . LYS A 1 303 ? -3.068 -14.694 38.743 1.00 63.56 281 LYS A N 1
ATOM 1588 C CA . LYS A 1 303 ? -1.787 -14.134 39.127 1.00 59.89 281 LYS A CA 1
ATOM 1589 C C . LYS A 1 303 ? -1.788 -12.614 39.154 1.00 56.67 281 LYS A C 1
ATOM 1590 O O . LYS A 1 303 ? -0.784 -12.016 39.570 1.00 59.36 281 LYS A O 1
ATOM 1596 N N . ASP A 1 304 ? -2.870 -11.969 38.723 1.00 53.88 282 ASP A N 1
ATOM 1597 C CA . ASP A 1 304 ? -3.011 -10.523 38.862 1.00 55.90 282 ASP A CA 1
ATOM 1598 C C . ASP A 1 304 ? -3.846 -10.258 40.117 1.00 52.92 282 ASP A C 1
ATOM 1599 O O . ASP A 1 304 ? -5.075 -10.379 40.112 1.00 58.71 282 ASP A O 1
ATOM 1604 N N . LEU A 1 305 ? -3.160 -9.904 41.190 1.00 48.71 283 LEU A N 1
ATOM 1605 C CA . LEU A 1 305 ? -3.782 -9.595 42.468 1.00 45.65 283 LEU A CA 1
ATOM 1606 C C . LEU A 1 305 ? -3.940 -8.080 42.554 1.00 39.48 283 LEU A C 1
ATOM 1607 O O . LEU A 1 305 ? -3.026 -7.373 42.966 1.00 46.45 283 LEU A O 1
ATOM 1612 N N . ALA A 1 306 ? -5.117 -7.588 42.201 1.00 38.27 284 ALA A N 1
ATOM 1613 C CA . ALA A 1 306 ? -5.365 -6.153 42.183 1.00 42.81 284 ALA A CA 1
ATOM 1614 C C . ALA A 1 306 ? -5.899 -5.594 43.495 1.00 41.75 284 ALA A C 1
ATOM 1615 O O . ALA A 1 306 ? -5.855 -4.375 43.686 1.00 43.71 284 ALA A O 1
ATOM 1617 N N . ASP A 1 307 ? -6.489 -6.428 44.347 1.00 37.52 285 ASP A N 1
ATOM 1618 C CA . ASP A 1 307 ? -7.287 -5.973 45.469 1.00 37.41 285 ASP A CA 1
ATOM 1619 C C . ASP A 1 307 ? -6.871 -6.762 46.701 1.00 35.93 285 ASP A C 1
ATOM 1620 O O . ASP A 1 307 ? -6.709 -7.989 46.631 1.00 34.66 285 ASP A O 1
ATOM 1625 N N . ALA A 1 308 ? -6.653 -6.054 47.808 1.00 33.28 286 ALA A N 1
ATOM 1626 C CA . ALA A 1 308 ? -6.375 -6.686 49.087 1.00 30.18 286 ALA A CA 1
ATOM 1627 C C . ALA A 1 308 ? -7.293 -6.106 50.154 1.00 34.28 286 ALA A C 1
ATOM 1628 O O . ALA A 1 308 ? -7.677 -4.927 50.108 1.00 36.18 286 ALA A O 1
ATOM 1630 N N . ILE A 1 309 ? -7.615 -6.919 51.158 1.00 32.08 287 ILE A N 1
ATOM 1631 C CA . ILE A 1 309 ? -8.560 -6.481 52.171 1.00 33.85 287 ILE A CA 1
ATOM 1632 C C . ILE A 1 309 ? -7.960 -6.611 53.562 1.00 35.61 287 ILE A C 1
ATOM 1633 O O . ILE A 1 309 ? -7.153 -7.504 53.856 1.00 38.93 287 ILE A O 1
ATOM 1638 N N . TYR A 1 310 ? -8.405 -5.723 54.433 1.00 33.99 288 TYR A N 1
ATOM 1639 C CA . TYR A 1 310 ? -8.124 -5.810 55.859 1.00 32.48 288 TYR A CA 1
ATOM 1640 C C . TYR A 1 310 ? -9.330 -5.246 56.592 1.00 38.55 288 TYR A C 1
ATOM 1641 O O . TYR A 1 310 ? -9.839 -4.182 56.219 1.00 40.49 288 TYR A O 1
ATOM 1650 N N . VAL A 1 311 ? -9.781 -5.952 57.627 1.00 37.40 289 VAL A N 1
ATOM 1651 C CA . VAL A 1 311 ? -10.937 -5.522 58.406 1.00 39.15 289 VAL A CA 1
ATOM 1652 C C . VAL A 1 311 ? -10.571 -5.518 59.883 1.00 44.32 289 VAL A C 1
ATOM 1653 O O . VAL A 1 311 ? -10.060 -6.514 60.413 1.00 46.43 289 VAL A O 1
ATOM 1657 N N . LYS A 1 312 ? -10.835 -4.398 60.543 1.00 42.47 290 LYS A N 1
ATOM 1658 C CA . LYS A 1 312 ? -10.598 -4.228 61.966 1.00 49.39 290 LYS A CA 1
ATOM 1659 C C . LYS A 1 312 ? -11.940 -4.093 62.666 1.00 54.84 290 LYS A C 1
ATOM 1660 O O . LYS A 1 312 ? -12.888 -3.527 62.106 1.00 55.15 290 LYS A O 1
ATOM 1666 N N . THR A 1 313 ? -12.035 -4.668 63.858 1.00 57.21 291 THR A N 1
ATOM 1667 C CA . THR A 1 313 ? -13.169 -4.433 64.733 1.00 60.65 291 THR A CA 1
ATOM 1668 C C . THR A 1 313 ? -12.856 -3.260 65.652 1.00 65.68 291 THR A C 1
ATOM 1669 O O . THR A 1 313 ? -11.734 -3.125 66.151 1.00 68.29 291 THR A O 1
ATOM 1673 N N . ILE A 1 314 ? -13.854 -2.411 65.867 1.00 66.67 292 ILE A N 1
ATOM 1674 C CA . ILE A 1 314 ? -13.764 -1.301 66.812 1.00 63.55 292 ILE A CA 1
ATOM 1675 C C . ILE A 1 314 ? -14.949 -1.472 67.756 1.00 64.90 292 ILE A C 1
ATOM 1676 O O . ILE A 1 314 ? -15.829 -2.295 67.465 1.00 61.97 292 ILE A O 1
ATOM 1681 N N . PRO A 1 315 ? -15.022 -0.771 68.899 1.00 71.57 293 PRO A N 1
ATOM 1682 C CA . PRO A 1 315 ? -16.190 -0.975 69.781 1.00 75.22 293 PRO A CA 1
ATOM 1683 C C . PRO A 1 315 ? -17.526 -0.706 69.102 1.00 70.33 293 PRO A C 1
ATOM 1684 O O . PRO A 1 315 ? -18.471 -1.485 69.275 1.00 72.38 293 PRO A O 1
ATOM 1688 N N . THR A 1 316 ? -17.626 0.357 68.314 1.00 64.06 294 THR A N 1
ATOM 1689 C CA . THR A 1 316 ? -18.884 0.730 67.684 1.00 65.78 294 THR A CA 1
ATOM 1690 C C . THR A 1 316 ? -19.143 0.012 66.360 1.00 63.87 294 THR A C 1
ATOM 1691 O O . THR A 1 316 ? -20.220 0.185 65.780 1.00 64.04 294 THR A O 1
ATOM 1695 N N . GLY A 1 317 ? -18.205 -0.788 65.863 1.00 59.94 295 GLY A N 1
ATOM 1696 C CA . GLY A 1 317 ? -18.461 -1.540 64.651 1.00 55.58 295 GLY A CA 1
ATOM 1697 C C . GLY A 1 317 ? -17.227 -2.135 64.006 1.00 53.84 295 GLY A C 1
ATOM 1698 O O . GLY A 1 317 ? -16.526 -2.954 64.614 1.00 47.81 295 GLY A O 1
ATOM 1699 N N . PHE A 1 318 ? -16.959 -1.713 62.766 1.00 47.59 296 PHE A N 1
ATOM 1700 C CA . PHE A 1 318 ? -15.915 -2.263 61.930 1.00 47.14 296 PHE A CA 1
ATOM 1701 C C . PHE A 1 318 ? -15.271 -1.129 61.143 1.00 49.90 296 PHE A C 1
ATOM 1702 O O . PHE A 1 318 ? -15.882 -0.084 60.890 1.00 46.13 296 PHE A O 1
ATOM 1710 N N . VAL A 1 319 ? -14.025 -1.353 60.740 1.00 43.95 297 VAL A N 1
ATOM 1711 C CA . VAL A 1 319 ? -13.372 -0.494 59.772 1.00 44.08 297 VAL A CA 1
ATOM 1712 C C . VAL A 1 319 ? -12.854 -1.391 58.667 1.00 45.10 297 VAL A C 1
ATOM 1713 O O . VAL A 1 319 ? -12.075 -2.319 58.928 1.00 45.24 297 VAL A O 1
ATOM 1717 N N . LEU A 1 320 ? -13.301 -1.128 57.445 1.00 39.09 298 LEU A N 1
ATOM 1718 C CA . LEU A 1 320 ? -12.921 -1.908 56.281 1.00 35.99 298 LEU A CA 1
ATOM 1719 C C . LEU A 1 320 ? -11.899 -1.140 55.450 1.00 36.45 298 LEU A C 1
ATOM 1720 O O . LEU A 1 320 ? -12.122 0.028 55.096 1.00 36.45 298 LEU A O 1
ATOM 1725 N N . TYR A 1 321 ? -10.793 -1.808 55.114 1.00 33.43 299 TYR A N 1
ATOM 1726 C CA . TYR A 1 321 ? -9.826 -1.277 54.156 1.00 34.59 299 TYR A CA 1
ATOM 1727 C C . TYR A 1 321 ? -9.830 -2.137 52.893 1.00 37.16 299 TYR A C 1
ATOM 1728 O O . TYR A 1 321 ? -9.514 -3.337 52.945 1.00 39.01 299 TYR A O 1
ATOM 1737 N N . VAL A 1 322 ? -10.126 -1.516 51.755 1.00 31.37 300 VAL A N 1
ATOM 1738 C CA . VAL A 1 322 ? -10.032 -2.150 50.445 1.00 31.45 300 VAL A CA 1
ATOM 1739 C C . VAL A 1 322 ? -8.888 -1.453 49.728 1.00 34.73 300 VAL A C 1
ATOM 1740 O O . VAL A 1 322 ? -8.973 -0.262 49.407 1.00 36.90 300 VAL A O 1
ATOM 1744 N N . ALA A 1 323 ? -7.813 -2.183 49.501 1.00 32.54 301 ALA A N 1
ATOM 1745 C CA . ALA A 1 323 ? -6.610 -1.633 48.903 1.00 33.08 301 ALA A CA 1
ATOM 1746 C C . ALA A 1 323 ? -6.527 -2.155 47.482 1.00 30.51 301 ALA A C 1
ATOM 1747 O O . ALA A 1 323 ? -6.576 -3.376 47.257 1.00 33.78 301 ALA A O 1
ATOM 1749 N N . ILE A 1 324 ? -6.450 -1.230 46.530 1.00 26.51 302 ILE A N 1
ATOM 1750 C CA . ILE A 1 324 ? -6.484 -1.529 45.101 1.00 23.05 302 ILE A CA 1
ATOM 1751 C C . ILE A 1 324 ? -5.140 -1.099 44.534 1.00 28.38 302 ILE A C 1
ATOM 1752 O O . ILE A 1 324 ? -4.684 0.019 44.800 1.00 31.48 302 ILE A O 1
ATOM 1757 N N . ALA A 1 325 ? -4.527 -1.966 43.741 1.00 26.56 303 ALA A N 1
ATOM 1758 C CA . ALA A 1 325 ? -3.286 -1.630 43.059 1.00 30.22 303 ALA A CA 1
ATOM 1759 C C . ALA A 1 325 ? -3.339 -0.252 42.398 1.00 31.20 303 ALA A C 1
ATOM 1760 O O . ALA A 1 325 ? -4.282 0.078 41.660 1.00 27.52 303 ALA A O 1
ATOM 1762 N N . ASP A 1 326 ? -2.294 0.543 42.650 1.00 29.36 304 ASP A N 1
ATOM 1763 C CA . ASP A 1 326 ? -2.228 1.952 42.243 1.00 30.41 304 ASP A CA 1
ATOM 1764 C C . ASP A 1 326 ? -1.780 2.065 40.779 1.00 32.10 304 ASP A C 1
ATOM 1765 O O . ASP A 1 326 ? -0.728 2.626 40.465 1.00 36.47 304 ASP A O 1
ATOM 1770 N N . VAL A 1 327 ? -2.624 1.551 39.883 1.00 32.30 305 VAL A N 1
ATOM 1771 C CA . VAL A 1 327 ? -2.242 1.436 38.472 1.00 33.87 305 VAL A CA 1
ATOM 1772 C C . VAL A 1 327 ? -2.035 2.812 37.853 1.00 34.09 305 VAL A C 1
ATOM 1773 O O . VAL A 1 327 ? -1.114 3.016 37.049 1.00 35.23 305 VAL A O 1
ATOM 1777 N N . ALA A 1 328 ? -2.885 3.780 38.205 1.00 33.67 306 ALA A N 1
ATOM 1778 C CA . ALA A 1 328 ? -2.721 5.124 37.653 1.00 39.77 306 ALA A CA 1
ATOM 1779 C C . ALA A 1 328 ? -1.354 5.707 37.994 1.00 42.22 306 ALA A C 1
ATOM 1780 O O . ALA A 1 328 ? -0.798 6.474 37.206 1.00 45.80 306 ALA A O 1
ATOM 1782 N N . HIS A 1 329 ? -0.774 5.320 39.128 1.00 39.59 307 HIS A N 1
ATOM 1783 C CA . HIS A 1 329 ? 0.532 5.843 39.486 1.00 43.78 307 HIS A CA 1
ATOM 1784 C C . HIS A 1 329 ? 1.627 5.328 38.556 1.00 45.29 307 HIS A C 1
ATOM 1785 O O . HIS A 1 329 ? 2.651 5.993 38.404 1.00 44.36 307 HIS A O 1
ATOM 1792 N N . TYR A 1 330 ? 1.426 4.178 37.908 1.00 41.86 308 TYR A N 1
ATOM 1793 C CA . TYR A 1 330 ? 2.429 3.599 37.025 1.00 42.57 308 TYR A CA 1
ATOM 1794 C C . TYR A 1 330 ? 2.148 3.834 35.550 1.00 46.61 308 TYR A C 1
ATOM 1795 O O . TYR A 1 330 ? 3.090 3.803 34.745 1.00 44.97 308 TYR A O 1
ATOM 1804 N N . VAL A 1 331 ? 0.889 4.046 35.173 1.00 43.39 309 VAL A N 1
ATOM 1805 C CA . VAL A 1 331 ? 0.501 4.162 33.775 1.00 40.88 309 VAL A CA 1
ATOM 1806 C C . VAL A 1 331 ? 0.080 5.594 33.534 1.00 42.86 309 VAL A C 1
ATOM 1807 O O . VAL A 1 331 ? -1.008 6.022 33.948 1.00 42.52 309 VAL A O 1
ATOM 1811 N N . ASN A 1 332 ? 0.956 6.328 32.857 1.00 41.46 310 ASN A N 1
ATOM 1812 C CA . ASN A 1 332 ? 0.684 7.717 32.544 1.00 47.00 310 ASN A CA 1
ATOM 1813 C C . ASN A 1 332 ? -0.355 7.779 31.447 1.00 43.56 310 ASN A C 1
ATOM 1814 O O . ASN A 1 332 ? -0.332 6.992 30.504 1.00 43.66 310 ASN A O 1
ATOM 1819 N N . ARG A 1 333 ? -1.245 8.744 31.557 1.00 42.88 311 ARG A N 1
ATOM 1820 C CA . ARG A 1 333 ? -2.330 8.852 30.610 1.00 47.35 311 ARG A CA 1
ATOM 1821 C C . ARG A 1 333 ? -1.771 9.261 29.248 1.00 49.25 311 ARG A C 1
ATOM 1822 O O . ARG A 1 333 ? -0.924 10.152 29.158 1.00 50.86 311 ARG A O 1
ATOM 1830 N N . ASN A 1 334 ? -2.199 8.559 28.198 1.00 47.21 312 ASN A N 1
ATOM 1831 C CA . ASN A 1 334 ? -1.750 8.749 26.816 1.00 50.38 312 ASN A CA 1
ATOM 1832 C C . ASN A 1 334 ? -0.328 8.259 26.570 1.00 51.07 312 ASN A C 1
ATOM 1833 O O . ASN A 1 334 ? 0.227 8.513 25.486 1.00 50.80 312 ASN A O 1
ATOM 1838 N N . SER A 1 335 ? 0.284 7.570 27.529 1.00 48.96 313 SER A N 1
ATOM 1839 C CA . SER A 1 335 ? 1.491 6.807 27.243 1.00 45.86 313 SER A CA 1
ATOM 1840 C C . SER A 1 335 ? 1.158 5.647 26.296 1.00 46.15 313 SER A C 1
ATOM 1841 O O . SER A 1 335 ? -0.014 5.282 26.091 1.00 44.16 313 SER A O 1
ATOM 1844 N N . GLU A 1 336 ? 2.209 5.051 25.721 1.00 43.16 314 GLU A N 1
ATOM 1845 C CA . GLU A 1 336 ? 2.011 3.906 24.829 1.00 43.72 314 GLU A CA 1
ATOM 1846 C C . GLU A 1 336 ? 1.288 2.772 25.552 1.00 42.61 314 GLU A C 1
ATOM 1847 O O . GLU A 1 336 ? 0.400 2.122 24.981 1.00 36.93 314 GLU A O 1
ATOM 1853 N N . ILE A 1 337 ? 1.655 2.525 26.818 1.00 39.81 315 ILE A N 1
ATOM 1854 C CA . ILE A 1 337 ? 0.979 1.489 27.596 1.00 39.57 315 ILE A CA 1
ATOM 1855 C C . ILE A 1 337 ? -0.486 1.848 27.773 1.00 42.23 315 ILE A C 1
ATOM 1856 O O . ILE A 1 337 ? -1.374 1.007 27.588 1.00 41.60 315 ILE A O 1
ATOM 1861 N N . ASP A 1 338 ? -0.759 3.112 28.115 1.00 41.36 316 ASP A N 1
ATOM 1862 C CA . ASP A 1 338 ? -2.144 3.554 28.286 1.00 39.54 316 ASP A CA 1
ATOM 1863 C C . ASP A 1 338 ? -2.968 3.382 27.002 1.00 38.68 316 ASP A C 1
ATOM 1864 O O . ASP A 1 338 ? -4.111 2.894 27.045 1.00 36.64 316 ASP A O 1
ATOM 1869 N N . ILE A 1 339 ? -2.422 3.827 25.857 1.00 35.43 317 ILE A N 1
ATOM 1870 C CA . ILE A 1 339 ? -3.147 3.777 24.585 1.00 38.57 317 ILE A CA 1
ATOM 1871 C C . ILE A 1 339 ? -3.515 2.344 24.251 1.00 40.12 317 ILE A C 1
ATOM 1872 O O . ILE A 1 339 ? -4.605 2.070 23.735 1.00 41.16 317 ILE A O 1
ATOM 1877 N N . GLU A 1 340 ? -2.605 1.405 24.525 1.00 43.42 318 GLU A N 1
ATOM 1878 C CA . GLU A 1 340 ? -2.897 0.008 24.233 1.00 43.16 318 GLU A CA 1
ATOM 1879 C C . GLU A 1 340 ? -3.944 -0.542 25.192 1.00 40.28 318 GLU A C 1
ATOM 1880 O O . GLU A 1 340 ? -4.823 -1.314 24.779 1.00 38.01 318 GLU A O 1
ATOM 1886 N N . ALA A 1 341 ? -3.877 -0.153 26.473 1.00 37.43 319 ALA A N 1
ATOM 1887 C CA . ALA A 1 341 ? -4.925 -0.552 27.409 1.00 35.04 319 ALA A CA 1
ATOM 1888 C C . ALA A 1 341 ? -6.282 0.002 26.987 1.00 36.03 319 ALA A C 1
ATOM 1889 O O . ALA A 1 341 ? -7.300 -0.687 27.100 1.00 34.84 319 ALA A O 1
ATOM 1891 N N . LYS A 1 342 ? -6.320 1.253 26.519 1.00 35.81 320 LYS A N 1
ATOM 1892 C CA . LYS A 1 342 ? -7.584 1.852 26.095 1.00 39.87 320 LYS A CA 1
ATOM 1893 C C . LYS A 1 342 ? -8.161 1.145 24.871 1.00 37.12 320 LYS A C 1
ATOM 1894 O O . LYS A 1 342 ? -9.385 0.989 24.768 1.00 34.96 320 LYS A O 1
ATOM 1900 N N . HIS A 1 343 ? -7.302 0.717 23.932 1.00 38.40 321 HIS A N 1
ATOM 1901 C CA . HIS A 1 343 ? -7.787 -0.041 22.785 1.00 44.07 321 HIS A CA 1
ATOM 1902 C C . HIS A 1 343 ? -8.370 -1.364 23.234 1.00 39.94 321 HIS A C 1
ATOM 1903 O O . HIS A 1 343 ? -9.412 -1.783 22.731 1.00 41.02 321 HIS A O 1
ATOM 1910 N N . LYS A 1 344 ? -7.704 -2.048 24.171 1.00 35.47 322 LYS A N 1
ATOM 1911 C CA . LYS A 1 344 ? -8.210 -3.352 24.593 1.00 38.08 322 LYS A CA 1
ATOM 1912 C C . LYS A 1 344 ? -9.473 -3.209 25.451 1.00 33.99 322 LYS A C 1
ATOM 1913 O O . LYS A 1 344 ? -10.363 -4.066 25.394 1.00 31.39 322 LYS A O 1
ATOM 1919 N N . THR A 1 345 ? -9.546 -2.140 26.267 1.00 29.64 323 THR A N 1
ATOM 1920 C CA . THR A 1 345 ? -10.612 -1.820 27.226 1.00 32.38 323 THR A CA 1
ATOM 1921 C C . THR A 1 345 ? -10.657 -2.759 28.451 1.00 33.86 323 THR A C 1
ATOM 1922 O O . THR A 1 345 ? -11.105 -2.342 29.530 1.00 31.78 323 THR A O 1
ATOM 1926 N N . SER A 1 346 ? -10.159 -3.989 28.348 1.00 30.18 324 SER A N 1
ATOM 1927 C CA . SER A 1 346 ? -10.392 -4.927 29.441 1.00 30.90 324 SER A CA 1
ATOM 1928 C C . SER A 1 346 ? -9.487 -6.132 29.247 1.00 30.87 324 SER A C 1
ATOM 1929 O O . SER A 1 346 ? -9.137 -6.447 28.117 1.00 32.92 324 SER A O 1
ATOM 1932 N N . SER A 1 347 ? -9.111 -6.807 30.334 1.00 30.58 325 SER A N 1
ATOM 1933 C CA . SER A 1 347 ? -8.558 -8.145 30.123 1.00 30.84 325 SER A CA 1
ATOM 1934 C C . SER A 1 347 ? -9.633 -9.075 29.548 1.00 32.08 325 SER A C 1
ATOM 1935 O O . SER A 1 347 ? -10.836 -8.866 29.743 1.00 33.41 325 SER A O 1
ATOM 1938 N N . ILE A 1 348 ? -9.198 -10.102 28.812 1.00 27.39 326 ILE A N 1
ATOM 1939 C CA . ILE A 1 348 ? -10.083 -11.121 28.236 1.00 31.55 326 ILE A CA 1
ATOM 1940 C C . ILE A 1 348 ? -9.823 -12.459 28.919 1.00 31.94 326 ILE A C 1
ATOM 1941 O O . ILE A 1 348 ? -8.673 -12.913 28.978 1.00 33.81 326 ILE A O 1
ATOM 1946 N N . TYR A 1 349 ? -10.889 -13.130 29.345 1.00 31.61 327 TYR A N 1
ATOM 1947 C CA . TYR A 1 349 ? -10.796 -14.433 29.998 1.00 35.50 327 TYR A CA 1
ATOM 1948 C C . TYR A 1 349 ? -11.600 -15.439 29.189 1.00 37.10 327 TYR A C 1
ATOM 1949 O O . TYR A 1 349 ? -12.832 -15.366 29.151 1.00 39.03 327 TYR A O 1
ATOM 1958 N N . LEU A 1 350 ? -10.908 -16.389 28.573 1.00 33.82 328 LEU A N 1
ATOM 1959 C CA . LEU A 1 350 ? -11.487 -17.495 27.823 1.00 41.66 328 LEU A CA 1
ATOM 1960 C C . LEU A 1 350 ? -11.180 -18.803 28.558 1.00 43.94 328 LEU A C 1
ATOM 1961 O O . LEU A 1 350 ? -10.437 -18.773 29.535 1.00 49.15 328 LEU A O 1
ATOM 1966 N N . PRO A 1 351 ? -11.670 -19.967 28.121 1.00 53.61 329 PRO A N 1
ATOM 1967 C CA . PRO A 1 351 ? -11.420 -21.205 28.891 1.00 54.84 329 PRO A CA 1
ATOM 1968 C C . PRO A 1 351 ? -9.950 -21.609 28.942 1.00 55.91 329 PRO A C 1
ATOM 1969 O O . PRO A 1 351 ? -9.076 -21.043 28.284 1.00 60.01 329 PRO A O 1
ATOM 1973 N N . GLY A 1 352 ? -9.691 -22.653 29.724 1.00 53.40 330 GLY A N 1
ATOM 1974 C CA . GLY A 1 352 ? -8.334 -23.091 29.974 1.00 50.53 330 GLY A CA 1
ATOM 1975 C C . GLY A 1 352 ? -7.502 -22.112 30.773 1.00 50.47 330 GLY A C 1
ATOM 1976 O O . GLY A 1 352 ? -6.272 -22.193 30.737 1.00 55.34 330 GLY A O 1
ATOM 1977 N N . HIS A 1 353 ? -8.141 -21.172 31.473 1.00 45.54 331 HIS A N 1
ATOM 1978 C CA . HIS A 1 353 ? -7.449 -20.076 32.148 1.00 54.96 331 HIS A CA 1
ATOM 1979 C C . HIS A 1 353 ? -6.553 -19.302 31.172 1.00 54.07 331 HIS A C 1
ATOM 1980 O O . HIS A 1 353 ? -5.483 -18.806 31.542 1.00 53.90 331 HIS A O 1
ATOM 1987 N N . TYR A 1 354 ? -6.993 -19.205 29.912 1.00 43.03 332 TYR A N 1
ATOM 1988 C CA . TYR A 1 354 ? -6.311 -18.417 28.889 1.00 44.74 332 TYR A CA 1
ATOM 1989 C C . TYR A 1 354 ? -6.736 -16.964 28.992 1.00 42.98 332 TYR A C 1
ATOM 1990 O O . TYR A 1 354 ? -7.894 -16.635 28.718 1.00 37.90 332 TYR A O 1
ATOM 1999 N N . VAL A 1 355 ? -5.792 -16.098 29.327 1.00 41.63 333 VAL A N 1
ATOM 2000 C CA . VAL A 1 355 ? -6.064 -14.705 29.628 1.00 39.86 333 VAL A CA 1
ATOM 2001 C C . VAL A 1 355 ? -5.301 -13.860 28.630 1.00 37.84 333 VAL A C 1
ATOM 2002 O O . VAL A 1 355 ? -4.154 -14.170 28.290 1.00 38.39 333 VAL A O 1
ATOM 2006 N N . VAL A 1 356 ? -5.944 -12.811 28.144 1.00 33.52 334 VAL A N 1
ATOM 2007 C CA . VAL A 1 356 ? -5.260 -11.753 27.412 1.00 35.54 334 VAL A CA 1
ATOM 2008 C C . VAL A 1 356 ? -5.280 -10.527 28.318 1.00 33.82 334 VAL A C 1
ATOM 2009 O O . VAL A 1 356 ? -6.343 -9.915 28.516 1.00 33.46 334 VAL A O 1
ATOM 2013 N N . PRO A 1 357 ? -4.174 -10.183 28.947 1.00 32.88 335 PRO A N 1
ATOM 2014 C CA . PRO A 1 357 ? -4.208 -9.123 29.952 1.00 38.02 335 PRO A CA 1
ATOM 2015 C C . PRO A 1 357 ? -4.288 -7.759 29.295 1.00 34.51 335 PRO A C 1
ATOM 2016 O O . PRO A 1 357 ? -3.782 -7.543 28.191 1.00 28.81 335 PRO A O 1
ATOM 2020 N N . MET A 1 358 ? -4.971 -6.840 29.988 1.00 29.03 336 MET A N 1
ATOM 2021 C CA . MET A 1 358 ? -5.061 -5.472 29.488 1.00 29.57 336 MET A CA 1
ATOM 2022 C C . MET A 1 358 ? -3.717 -4.761 29.578 1.00 30.49 336 MET A C 1
ATOM 2023 O O . MET A 1 358 ? -3.435 -3.862 28.784 1.00 32.25 336 MET A O 1
ATOM 2028 N N . LEU A 1 359 ? -2.876 -5.158 30.528 1.00 30.41 337 LEU A N 1
ATOM 2029 C CA . LEU A 1 359 ? -1.627 -4.491 30.812 1.00 33.55 337 LEU A CA 1
ATOM 2030 C C . LEU A 1 359 ? -0.524 -5.533 30.753 1.00 32.80 337 LEU A C 1
ATOM 2031 O O . LEU A 1 359 ? -0.767 -6.714 31.029 1.00 37.03 337 LEU A O 1
ATOM 2036 N N . PRO A 1 360 ? 0.678 -5.137 30.355 1.00 36.92 338 PRO A N 1
ATOM 2037 C CA . PRO A 1 360 ? 1.780 -6.099 30.256 1.00 41.98 338 PRO A CA 1
ATOM 2038 C C . PRO A 1 360 ? 2.185 -6.607 31.640 1.00 51.07 338 PRO A C 1
ATOM 2039 O O . PRO A 1 360 ? 1.882 -6.007 32.680 1.00 37.05 338 PRO A O 1
ATOM 2043 N N . GLU A 1 361 ? 2.838 -7.770 31.644 1.00 63.68 339 GLU A N 1
ATOM 2044 C CA . GLU A 1 361 ? 2.945 -8.544 32.876 1.00 74.47 339 GLU A CA 1
ATOM 2045 C C . GLU A 1 361 ? 3.935 -7.946 33.864 1.00 70.11 339 GLU A C 1
ATOM 2046 O O . GLU A 1 361 ? 3.851 -8.255 35.057 1.00 71.08 339 GLU A O 1
ATOM 2052 N N . GLN A 1 362 ? 4.845 -7.084 33.413 1.00 65.44 340 GLN A N 1
ATOM 2053 C CA . GLN A 1 362 ? 5.630 -6.313 34.367 1.00 64.31 340 GLN A CA 1
ATOM 2054 C C . GLN A 1 362 ? 4.727 -5.494 35.282 1.00 57.79 340 GLN A C 1
ATOM 2055 O O . GLN A 1 362 ? 5.073 -5.258 36.447 1.00 55.80 340 GLN A O 1
ATOM 2061 N N . LEU A 1 363 ? 3.570 -5.048 34.788 1.00 46.86 341 LEU A N 1
ATOM 2062 C CA . LEU A 1 363 ? 2.659 -4.362 35.689 1.00 43.33 341 LEU A CA 1
ATOM 2063 C C . LEU A 1 363 ? 1.727 -5.357 36.362 1.00 37.20 341 LEU A C 1
ATOM 2064 O O . LEU A 1 363 ? 1.614 -5.380 37.591 1.00 36.84 341 LEU A O 1
ATOM 2069 N N . SER A 1 364 ? 1.117 -6.221 35.558 1.00 34.69 342 SER A N 1
ATOM 2070 C CA . SER A 1 364 ? -0.008 -7.030 36.000 1.00 39.08 342 SER A CA 1
ATOM 2071 C C . SER A 1 364 ? 0.390 -8.038 37.059 1.00 43.34 342 SER A C 1
ATOM 2072 O O . SER A 1 364 ? -0.432 -8.395 37.905 1.00 51.58 342 SER A O 1
ATOM 2075 N N . ASN A 1 365 ? 1.625 -8.524 37.022 1.00 47.01 343 ASN A N 1
ATOM 2076 C CA . ASN A 1 365 ? 2.021 -9.570 37.944 1.00 52.24 343 ASN A CA 1
ATOM 2077 C C . ASN A 1 365 ? 3.192 -9.183 38.821 1.00 52.79 343 ASN A C 1
ATOM 2078 O O . ASN A 1 365 ? 3.550 -9.963 39.706 1.00 57.96 343 ASN A O 1
ATOM 2083 N N . GLN A 1 366 ? 3.790 -8.009 38.624 1.00 49.70 344 GLN A N 1
ATOM 2084 C CA . GLN A 1 366 ? 4.851 -7.587 39.526 1.00 53.63 344 GLN A CA 1
ATOM 2085 C C . GLN A 1 366 ? 4.599 -6.218 40.161 1.00 49.84 344 GLN A C 1
ATOM 2086 O O . GLN A 1 366 ? 4.253 -6.162 41.346 1.00 48.21 344 GLN A O 1
ATOM 2092 N N . LEU A 1 367 ? 4.773 -5.105 39.429 1.00 44.90 345 LEU A N 1
ATOM 2093 C CA . LEU A 1 367 ? 4.682 -3.807 40.110 1.00 46.24 345 LEU A CA 1
ATOM 2094 C C . LEU A 1 367 ? 3.283 -3.534 40.648 1.00 42.53 345 LEU A C 1
ATOM 2095 O O . LEU A 1 367 ? 3.136 -2.894 41.694 1.00 42.44 345 LEU A O 1
ATOM 2100 N N . CYS A 1 368 ? 2.238 -3.938 39.923 1.00 33.62 346 CYS A N 1
ATOM 2101 C CA . CYS A 1 368 ? 0.883 -3.699 40.400 1.00 31.78 346 CYS A CA 1
ATOM 2102 C C . CYS A 1 368 ? 0.224 -4.946 40.963 1.00 42.25 346 CYS A C 1
ATOM 2103 O O . CYS A 1 368 ? -0.998 -4.998 41.035 1.00 56.02 346 CYS A O 1
ATOM 2106 N N . SER A 1 369 ? 0.969 -5.986 41.288 1.00 38.18 347 SER A N 1
ATOM 2107 C CA . SER A 1 369 ? 0.327 -7.159 41.865 1.00 42.68 347 SER A CA 1
ATOM 2108 C C . SER A 1 369 ? 0.645 -7.170 43.349 1.00 35.15 347 SER A C 1
ATOM 2109 O O . SER A 1 369 ? 1.804 -7.019 43.733 1.00 35.38 347 SER A O 1
ATOM 2112 N N . LEU A 1 370 ? -0.390 -7.317 44.173 1.00 41.40 348 LEU A N 1
ATOM 2113 C CA . LEU A 1 370 ? -0.238 -7.236 45.628 1.00 43.31 348 LEU A CA 1
ATOM 2114 C C . LEU A 1 370 ? 0.261 -8.563 46.207 1.00 44.20 348 LEU A C 1
ATOM 2115 O O . LEU A 1 370 ? -0.406 -9.231 46.999 1.00 42.31 348 LEU A O 1
ATOM 2120 N N . ASN A 1 371 ? 1.467 -8.926 45.793 1.00 43.87 349 ASN A N 1
ATOM 2121 C CA . ASN A 1 371 ? 2.057 -10.208 46.139 1.00 46.70 349 ASN A CA 1
ATOM 2122 C C . ASN A 1 371 ? 2.554 -10.203 47.586 1.00 43.25 349 ASN A C 1
ATOM 2123 O O . ASN A 1 371 ? 2.988 -9.163 48.097 1.00 43.60 349 ASN A O 1
ATOM 2128 N N . PRO A 1 372 ? 2.478 -11.349 48.271 1.00 45.47 350 PRO A N 1
ATOM 2129 C CA . PRO A 1 372 ? 2.853 -11.398 49.695 1.00 45.65 350 PRO A CA 1
ATOM 2130 C C . PRO A 1 372 ? 4.270 -10.908 49.943 1.00 46.48 350 PRO A C 1
ATOM 2131 O O . PRO A 1 372 ? 5.182 -11.165 49.152 1.00 48.84 350 PRO A O 1
ATOM 2135 N N . ALA A 1 373 ? 4.448 -10.218 51.074 1.00 44.25 351 ALA A N 1
ATOM 2136 C CA . ALA A 1 373 ? 5.704 -9.707 51.607 1.00 46.95 351 ALA A CA 1
ATOM 2137 C C . ALA A 1 373 ? 6.325 -8.597 50.769 1.00 47.66 351 ALA A C 1
ATOM 2138 O O . ALA A 1 373 ? 7.404 -8.131 51.120 1.00 51.58 351 ALA A O 1
ATOM 2140 N N . GLN A 1 374 ? 5.673 -8.129 49.707 1.00 44.65 352 GLN A N 1
ATOM 2141 C CA . GLN A 1 374 ? 6.193 -7.039 48.885 1.00 47.92 352 GLN A CA 1
ATOM 2142 C C . GLN A 1 374 ? 5.525 -5.724 49.266 1.00 43.41 352 GLN A C 1
ATOM 2143 O O . GLN A 1 374 ? 4.299 -5.669 49.411 1.00 41.64 352 GLN A O 1
ATOM 2149 N N . LYS A 1 375 ? 6.326 -4.671 49.424 1.00 43.77 353 LYS A N 1
ATOM 2150 C CA . LYS A 1 375 ? 5.771 -3.329 49.543 1.00 45.42 353 LYS A CA 1
ATOM 2151 C C . LYS A 1 375 ? 5.120 -2.936 48.226 1.00 42.11 353 LYS A C 1
ATOM 2152 O O . LYS A 1 375 ? 5.735 -3.053 47.154 1.00 38.55 353 LYS A O 1
ATOM 2158 N N . ARG A 1 376 ? 3.883 -2.455 48.303 1.00 36.98 354 ARG A N 1
ATOM 2159 C CA . ARG A 1 376 ? 3.135 -2.146 47.095 1.00 34.88 354 ARG A CA 1
ATOM 2160 C C . ARG A 1 376 ? 2.347 -0.859 47.282 1.00 37.42 354 ARG A C 1
ATOM 2161 O O . ARG A 1 376 ? 1.784 -0.612 48.357 1.00 34.99 354 ARG A O 1
ATOM 2169 N N . TYR A 1 377 ? 2.265 -0.069 46.213 1.00 35.34 355 TYR A N 1
ATOM 2170 C CA . TYR A 1 377 ? 1.505 1.178 46.241 1.00 34.69 355 TYR A CA 1
ATOM 2171 C C . TYR A 1 377 ? 0.068 0.945 45.801 1.00 33.93 355 TYR A C 1
ATOM 2172 O O . TYR A 1 377 ? -0.198 0.221 44.833 1.00 31.87 355 TYR A O 1
ATOM 2181 N N . VAL A 1 378 ? -0.868 1.532 46.556 1.00 30.92 356 VAL A N 1
ATOM 2182 C CA . VAL A 1 378 ? -2.279 1.232 46.415 1.00 31.97 356 VAL A CA 1
ATOM 2183 C C . VAL A 1 378 ? -3.099 2.510 46.518 1.00 32.48 356 VAL A C 1
ATOM 2184 O O . VAL A 1 378 ? -2.609 3.570 46.911 1.00 34.13 356 VAL A O 1
ATOM 2188 N N . VAL A 1 379 ? -4.366 2.389 46.117 1.00 29.39 357 VAL A N 1
ATOM 2189 C CA . VAL A 1 379 ? -5.392 3.360 46.457 1.00 31.58 357 VAL A CA 1
ATOM 2190 C C . VAL A 1 379 ? -6.392 2.654 47.356 1.00 30.01 357 VAL A C 1
ATOM 2191 O O . VAL A 1 379 ? -6.960 1.618 46.982 1.00 32.67 357 VAL A O 1
ATOM 2195 N N . VAL A 1 380 ? -6.631 3.236 48.519 1.00 33.00 358 VAL A N 1
ATOM 2196 C CA . VAL A 1 380 ? -7.428 2.620 49.565 1.00 34.06 358 VAL A CA 1
ATOM 2197 C C . VAL A 1 380 ? -8.787 3.293 49.604 1.00 34.76 358 VAL A C 1
ATOM 2198 O O . VAL A 1 380 ? -8.888 4.532 49.592 1.00 32.61 358 VAL A O 1
ATOM 2202 N N . CYS A 1 381 ? -9.824 2.472 49.672 1.00 35.91 359 CYS A N 1
ATOM 2203 C CA . CYS A 1 381 ? -11.151 2.899 50.097 1.00 33.36 359 CYS A CA 1
ATOM 2204 C C . CYS A 1 381 ? -11.352 2.362 51.517 1.00 35.61 359 CYS A C 1
ATOM 2205 O O . CYS A 1 381 ? -11.385 1.140 51.727 1.00 35.47 359 CYS A O 1
ATOM 2208 N N . GLU A 1 382 ? -11.436 3.272 52.484 1.00 34.17 360 GLU A N 1
ATOM 2209 C CA . GLU A 1 382 ? -11.578 2.956 53.899 1.00 36.56 360 GLU A CA 1
ATOM 2210 C C . GLU A 1 382 ? -12.979 3.351 54.353 1.00 36.21 360 GLU A C 1
ATOM 2211 O O . GLU A 1 382 ? -13.330 4.534 54.288 1.00 40.09 360 GLU A O 1
ATOM 2217 N N . ILE A 1 383 ? -13.742 2.385 54.887 1.00 34.09 361 ILE A N 1
ATOM 2218 C CA . ILE A 1 383 ? -15.130 2.610 55.310 1.00 36.28 361 ILE A CA 1
ATOM 2219 C C . ILE A 1 383 ? -15.332 2.080 56.720 1.00 39.10 361 ILE A C 1
ATOM 2220 O O . ILE A 1 383 ? -15.018 0.914 56.996 1.00 38.25 361 ILE A O 1
ATOM 2225 N N . SER A 1 384 ? -15.906 2.916 57.592 1.00 40.89 362 SER A N 1
ATOM 2226 C CA . SER A 1 384 ? -16.298 2.542 58.948 1.00 45.38 362 SER A CA 1
ATOM 2227 C C . SER A 1 384 ? -17.774 2.172 58.976 1.00 46.62 362 SER A C 1
ATOM 2228 O O . SER A 1 384 ? -18.608 2.870 58.386 1.00 47.98 362 SER A O 1
ATOM 2231 N N . PHE A 1 385 ? -18.094 1.076 59.653 1.00 45.46 363 PHE A N 1
ATOM 2232 C CA . PHE A 1 385 ? -19.458 0.581 59.751 1.00 45.81 363 PHE A CA 1
ATOM 2233 C C . PHE A 1 385 ? -19.877 0.520 61.214 1.00 50.04 363 PHE A C 1
ATOM 2234 O O . PHE A 1 385 ? -19.037 0.349 62.105 1.00 50.22 363 PHE A O 1
ATOM 2242 N N . ASP A 1 386 ? -21.180 0.670 61.472 1.00 49.32 364 ASP A N 1
ATOM 2243 C CA . ASP A 1 386 ? -21.684 0.327 62.790 1.00 53.14 364 ASP A CA 1
ATOM 2244 C C . ASP A 1 386 ? -21.864 -1.188 62.891 1.00 50.28 364 ASP A C 1
ATOM 2245 O O . ASP A 1 386 ? -21.583 -1.948 61.950 1.00 46.54 364 ASP A O 1
ATOM 2250 N N . ASN A 1 387 ? -22.378 -1.630 64.038 1.00 50.67 365 ASN A N 1
ATOM 2251 C CA . ASN A 1 387 ? -22.492 -3.054 64.306 1.00 55.59 365 ASN A CA 1
ATOM 2252 C C . ASN A 1 387 ? -23.641 -3.718 63.562 1.00 56.13 365 ASN A C 1
ATOM 2253 O O . ASN A 1 387 ? -23.788 -4.941 63.663 1.00 57.03 365 ASN A O 1
ATOM 2258 N N . GLN A 1 388 ? -24.438 -2.963 62.807 1.00 55.72 366 GLN A N 1
ATOM 2259 C CA . GLN A 1 388 ? -25.416 -3.541 61.887 1.00 58.51 366 GLN A CA 1
ATOM 2260 C C . GLN A 1 388 ? -24.945 -3.511 60.437 1.00 55.66 366 GLN A C 1
ATOM 2261 O O . GLN A 1 388 ? -25.689 -3.926 59.534 1.00 52.94 366 GLN A O 1
ATOM 2267 N N . GLY A 1 389 ? -23.726 -3.044 60.186 1.00 51.88 367 GLY A N 1
ATOM 2268 C CA . GLY A 1 389 ? -23.220 -3.042 58.833 1.00 52.31 367 GLY A CA 1
ATOM 2269 C C . GLY A 1 389 ? -23.640 -1.844 58.013 1.00 51.45 367 GLY A C 1
ATOM 2270 O O . GLY A 1 389 ? -23.547 -1.886 56.784 1.00 50.78 367 GLY A O 1
ATOM 2271 N N . ARG A 1 390 ? -24.126 -0.787 58.659 1.00 53.03 368 ARG A N 1
ATOM 2272 C CA . ARG A 1 390 ? -24.447 0.456 57.981 1.00 53.77 368 ARG A CA 1
ATOM 2273 C C . ARG A 1 390 ? -23.211 1.337 57.921 1.00 51.75 368 ARG A C 1
ATOM 2274 O O . ARG A 1 390 ? -22.448 1.422 58.888 1.00 49.08 368 ARG A O 1
ATOM 2282 N N . ILE A 1 391 ? -23.010 1.963 56.759 1.00 48.36 369 ILE A N 1
ATOM 2283 C CA . ILE A 1 391 ? -21.856 2.826 56.535 1.00 48.93 369 ILE A CA 1
ATOM 2284 C C . ILE A 1 391 ? -21.975 4.074 57.394 1.00 49.26 369 ILE A C 1
ATOM 2285 O O . ILE A 1 391 ? -23.047 4.689 57.480 1.00 52.80 369 ILE A O 1
ATOM 2290 N N . LYS A 1 392 ? -20.879 4.450 58.054 1.00 47.00 370 LYS A N 1
ATOM 2291 C CA . LYS A 1 392 ? -20.854 5.671 58.845 1.00 54.47 370 LYS A CA 1
ATOM 2292 C C . LYS A 1 392 ? -20.008 6.757 58.203 1.00 57.39 370 LYS A C 1
ATOM 2293 O O . LYS A 1 392 ? -20.465 7.891 58.057 1.00 61.36 370 LYS A O 1
ATOM 2299 N N . THR A 1 393 ? -18.768 6.438 57.836 1.00 52.21 371 THR A N 1
ATOM 2300 C CA . THR A 1 393 ? -17.815 7.395 57.294 1.00 48.22 371 THR A CA 1
ATOM 2301 C C . THR A 1 393 ? -16.984 6.661 56.252 1.00 46.78 371 THR A C 1
ATOM 2302 O O . THR A 1 393 ? -16.987 5.425 56.184 1.00 42.92 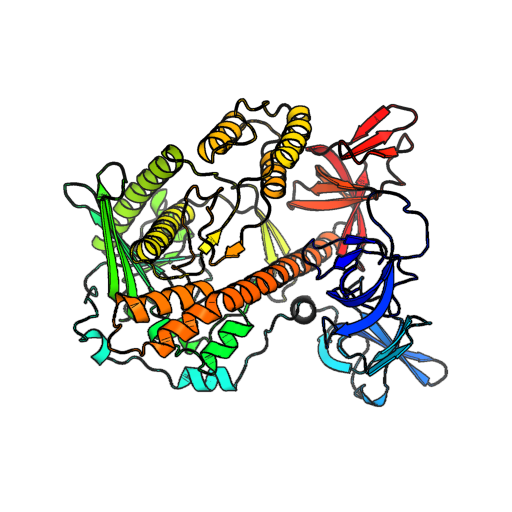371 THR A O 1
ATOM 2306 N N . ASN A 1 394 ? -16.279 7.429 55.420 1.00 44.83 372 ASN A N 1
ATOM 2307 C CA . ASN A 1 394 ? -15.367 6.827 54.461 1.00 42.21 372 ASN A CA 1
ATOM 2308 C C . ASN A 1 394 ? -14.243 7.809 54.187 1.00 44.28 372 ASN A C 1
ATOM 2309 O O . ASN A 1 394 ? -14.382 9.014 54.395 1.00 45.90 372 ASN A O 1
ATOM 2314 N N . LYS A 1 395 ? -13.126 7.274 53.706 1.00 38.79 373 LYS A N 1
ATOM 2315 C CA . LYS A 1 395 ? -11.976 8.067 53.299 1.00 41.15 373 LYS A CA 1
ATOM 2316 C C . LYS A 1 395 ? -11.357 7.339 52.125 1.00 40.64 373 LYS A C 1
ATOM 2317 O O . LYS A 1 395 ? -11.332 6.105 52.115 1.00 37.77 373 LYS A O 1
ATOM 2323 N N . LEU A 1 396 ? -10.856 8.098 51.152 1.00 37.51 374 LEU A N 1
ATOM 2324 C CA . LEU A 1 396 ? -10.129 7.559 50.007 1.00 35.56 374 LEU A CA 1
ATOM 2325 C C . LEU A 1 396 ? -8.745 8.189 49.985 1.00 35.18 374 LEU A C 1
ATOM 2326 O O . LEU A 1 396 ? -8.636 9.411 50.112 1.00 34.83 374 LEU A O 1
ATOM 2331 N N . TYR A 1 397 ? -7.694 7.382 49.803 1.00 34.34 375 TYR A N 1
ATOM 2332 C CA . TYR A 1 397 ? -6.350 7.954 49.835 1.00 37.54 375 TYR A CA 1
ATOM 2333 C C . TYR A 1 397 ? -5.348 6.983 49.222 1.00 40.26 375 TYR A C 1
ATOM 2334 O O . TYR A 1 397 ? -5.537 5.764 49.297 1.00 35.71 375 TYR A O 1
ATOM 2343 N N . PRO A 1 398 ? -4.253 7.490 48.657 1.00 39.54 376 PRO A N 1
ATOM 2344 C CA . PRO A 1 398 ? -3.131 6.614 48.321 1.00 35.48 376 PRO A CA 1
ATOM 2345 C C . PRO A 1 398 ? -2.495 6.068 49.590 1.00 35.36 376 PRO A C 1
ATOM 2346 O O . PRO A 1 398 ? -2.541 6.691 50.658 1.00 35.87 376 PRO A O 1
ATOM 2350 N N . ALA A 1 399 ? -1.888 4.889 49.452 1.00 34.36 377 ALA A N 1
ATOM 2351 C CA . ALA A 1 399 ? -1.284 4.202 50.582 1.00 31.59 377 ALA A CA 1
ATOM 2352 C C . ALA A 1 399 ? -0.210 3.242 50.076 1.00 32.01 377 ALA A C 1
ATOM 2353 O O . ALA A 1 399 ? -0.002 3.082 48.862 1.00 31.94 377 ALA A O 1
ATOM 2355 N N . THR A 1 400 ? 0.505 2.656 51.050 1.00 33.61 378 THR A N 1
ATOM 2356 C CA . THR A 1 400 ? 1.498 1.604 50.875 1.00 35.32 378 THR A CA 1
ATOM 2357 C C . THR A 1 400 ? 1.111 0.448 51.784 1.00 34.09 378 THR A C 1
ATOM 2358 O O . THR A 1 400 ? 0.851 0.660 52.974 1.00 39.13 378 THR A O 1
ATOM 2362 N N . ILE A 1 401 ? 1.083 -0.775 51.243 1.00 33.37 379 ILE A N 1
ATOM 2363 C CA . ILE A 1 401 ? 0.790 -1.953 52.053 1.00 37.79 379 ILE A CA 1
ATOM 2364 C C . ILE A 1 401 ? 1.857 -3.011 51.822 1.00 38.51 379 ILE A C 1
ATOM 2365 O O . ILE A 1 401 ? 2.673 -2.919 50.910 1.00 35.88 379 ILE A O 1
ATOM 2370 N N . ILE A 1 402 ? 1.820 -4.035 52.669 1.00 39.43 380 ILE A N 1
ATOM 2371 C CA . ILE A 1 402 ? 2.506 -5.297 52.427 1.00 38.60 380 ILE A CA 1
ATOM 2372 C C . ILE A 1 402 ? 1.470 -6.383 52.671 1.00 37.40 380 ILE A C 1
ATOM 2373 O O . ILE A 1 402 ? 1.031 -6.566 53.813 1.00 37.62 380 ILE A O 1
ATOM 2378 N N . SER A 1 403 ? 1.028 -7.066 51.608 1.00 39.56 381 SER A N 1
ATOM 2379 C CA . SER A 1 403 ? 0.121 -8.189 51.822 1.00 42.00 381 SER A CA 1
ATOM 2380 C C . SER A 1 403 ? 0.861 -9.265 52.599 1.00 41.16 381 SER A C 1
ATOM 2381 O O . SER A 1 403 ? 2.009 -9.591 52.285 1.00 41.16 381 SER A O 1
ATOM 2384 N N . LYS A 1 404 ? 0.211 -9.796 53.635 1.00 40.04 382 LYS A N 1
ATOM 2385 C CA . LYS A 1 404 ? 0.830 -10.840 54.433 1.00 42.61 382 LYS A CA 1
ATOM 2386 C C . LYS A 1 404 ? 0.600 -12.238 53.856 1.00 42.15 382 LYS A C 1
ATOM 2387 O O . LYS A 1 404 ? 1.384 -13.151 54.137 1.00 44.29 382 LYS A O 1
ATOM 2393 N N . ASN A 1 405 ? -0.452 -12.432 53.061 1.00 41.06 383 ASN A N 1
ATOM 2394 C CA . ASN A 1 405 ? -0.795 -13.754 52.534 1.00 41.76 383 ASN A CA 1
ATOM 2395 C C . ASN A 1 405 ? -1.600 -13.605 51.252 1.00 41.89 383 ASN A C 1
ATOM 2396 O O . ASN A 1 405 ? -2.458 -12.724 51.153 1.00 39.82 383 ASN A O 1
ATOM 2401 N N . ARG A 1 406 ? -1.353 -14.499 50.298 1.00 38.54 384 ARG A N 1
ATOM 2402 C CA . ARG A 1 406 ? -2.270 -14.715 49.191 1.00 40.86 384 ARG A CA 1
ATOM 2403 C C . ARG A 1 406 ? -3.034 -16.005 49.456 1.00 39.20 384 ARG A C 1
ATOM 2404 O O . ARG A 1 406 ? -2.432 -17.035 49.763 1.00 37.51 384 ARG A O 1
ATOM 2412 N N . PHE A 1 407 ? -4.356 -15.937 49.370 1.00 38.51 385 PHE A N 1
ATOM 2413 C CA . PHE A 1 407 ? -5.216 -17.085 49.607 1.00 39.64 385 PHE A CA 1
ATOM 2414 C C . PHE A 1 407 ? -6.078 -17.340 48.379 1.00 39.80 385 PHE A C 1
ATOM 2415 O O . PHE A 1 407 ? -6.376 -16.421 47.599 1.00 38.33 385 PHE A O 1
ATOM 2423 N N . SER A 1 408 ? -6.494 -18.588 48.219 1.00 39.99 386 SER A N 1
ATOM 2424 C CA . SER A 1 408 ? -7.502 -18.910 47.224 1.00 39.37 386 SER A CA 1
ATOM 2425 C C . SER A 1 408 ? -8.861 -19.046 47.901 1.00 43.44 386 SER A C 1
ATOM 2426 O O . SER A 1 408 ? -8.956 -19.270 49.110 1.00 42.69 386 SER A O 1
ATOM 2429 N N . TYR A 1 409 ? -9.918 -18.885 47.098 1.00 44.41 387 TYR A N 1
ATOM 2430 C CA . TYR A 1 409 ? -11.270 -19.177 47.568 1.00 44.16 387 TYR A CA 1
ATOM 2431 C C . TYR A 1 409 ? -11.330 -20.549 48.217 1.00 44.11 387 TYR A C 1
ATOM 2432 O O . TYR A 1 409 ? -11.863 -20.714 49.322 1.00 41.47 387 TYR A O 1
ATOM 2441 N N . ASP A 1 410 ? -10.763 -21.548 47.542 1.00 47.22 388 ASP A N 1
ATOM 2442 C CA . ASP A 1 410 ? -10.746 -22.902 48.074 1.00 49.92 388 ASP A CA 1
ATOM 2443 C C . ASP A 1 410 ? -10.123 -22.952 49.468 1.00 48.20 388 ASP A C 1
ATOM 2444 O O . ASP A 1 410 ? -10.676 -23.576 50.380 1.00 49.24 388 ASP A O 1
ATOM 2449 N N . GLN A 1 411 ? -8.967 -22.299 49.658 1.00 45.06 389 GLN A N 1
ATOM 2450 C CA . GLN A 1 411 ? -8.316 -22.310 50.968 1.00 47.60 389 GLN A CA 1
ATOM 2451 C C . GLN A 1 411 ? -9.191 -21.666 52.038 1.00 42.51 389 GLN A C 1
ATOM 2452 O O . GLN A 1 411 ? -9.287 -22.170 53.165 1.00 49.02 389 GLN A O 1
ATOM 2458 N N . VAL A 1 412 ? -9.786 -20.512 51.725 1.00 39.59 390 VAL A N 1
ATOM 2459 C CA . VAL A 1 412 ? -10.617 -19.829 52.711 1.00 43.43 390 VAL A CA 1
ATOM 2460 C C . VAL A 1 412 ? -11.868 -20.645 53.020 1.00 47.57 390 VAL A C 1
ATOM 2461 O O . VAL A 1 412 ? -12.296 -20.735 54.178 1.00 49.80 390 VAL A O 1
ATOM 2465 N N . ASN A 1 413 ? -12.475 -21.249 51.992 1.00 47.53 391 ASN A N 1
ATOM 2466 C CA . ASN A 1 413 ? -13.701 -22.019 52.181 1.00 49.87 391 ASN A CA 1
ATOM 2467 C C . ASN A 1 413 ? -13.465 -23.244 53.047 1.00 53.35 391 ASN A C 1
ATOM 2468 O O . ASN A 1 413 ? -14.283 -23.562 53.920 1.00 52.72 391 ASN A O 1
ATOM 2473 N N . LYS A 1 414 ? -12.379 -23.975 52.793 1.00 57.06 392 LYS A N 1
ATOM 2474 C CA . LYS A 1 414 ? -12.084 -25.132 53.628 1.00 61.04 392 LYS A CA 1
ATOM 2475 C C . LYS A 1 414 ? -11.822 -24.702 55.061 1.00 63.19 392 LYS A C 1
ATOM 2476 O O . LYS A 1 414 ? -12.208 -25.396 56.010 1.00 62.91 392 LYS A O 1
ATOM 2482 N N . TRP A 1 415 ? -11.181 -23.546 55.240 1.00 63.42 393 TRP A N 1
ATOM 2483 C CA . TRP A 1 415 ? -10.985 -23.015 56.584 1.00 60.90 393 TRP A CA 1
ATOM 2484 C C . TRP A 1 415 ? -12.324 -22.707 57.240 1.00 61.88 393 TRP A C 1
ATOM 2485 O O . TRP A 1 415 ? -12.555 -23.068 58.400 1.00 55.09 393 TRP A O 1
ATOM 2496 N N . LEU A 1 416 ? -13.228 -22.049 56.500 1.00 61.65 394 LEU A N 1
ATOM 2497 C CA . LEU A 1 416 ? -14.541 -21.707 57.042 1.00 65.08 394 LEU A CA 1
ATOM 2498 C C . LEU A 1 416 ? -15.259 -22.926 57.602 1.00 71.26 394 LEU A C 1
ATOM 2499 O O . LEU A 1 416 ? -15.777 -22.894 58.724 1.00 74.10 394 LEU A O 1
ATOM 2504 N N . ASN A 1 417 ? -15.314 -24.006 56.821 1.00 77.36 395 ASN A N 1
ATOM 2505 C CA . ASN A 1 417 ? -15.966 -25.245 57.233 1.00 87.46 395 ASN A CA 1
ATOM 2506 C C . ASN A 1 417 ? -15.104 -26.091 58.166 1.00 92.07 395 ASN A C 1
ATOM 2507 O O . ASN A 1 417 ? -15.359 -27.295 58.286 1.00 93.35 395 ASN A O 1
ATOM 2512 N N . ASN A 1 418 ? -14.104 -25.479 58.811 1.00 95.22 396 ASN A N 1
ATOM 2513 C CA . ASN A 1 418 ? -13.217 -26.143 59.774 1.00 101.31 396 ASN A CA 1
ATOM 2514 C C . ASN A 1 418 ? -12.673 -27.463 59.239 1.00 101.69 396 ASN A C 1
ATOM 2515 O O . ASN A 1 418 ? -12.397 -28.395 60.000 1.00 104.37 396 ASN A O 1
ATOM 2520 N N . LYS A 1 419 ? -12.519 -27.545 57.921 1.00 97.59 397 LYS A N 1
ATOM 2521 C CA . LYS A 1 419 ? -11.912 -28.697 57.278 1.00 97.90 397 LYS A CA 1
ATOM 2522 C C . LYS A 1 419 ? -10.429 -28.492 57.012 1.00 97.14 397 LYS A C 1
ATOM 2523 O O . LYS A 1 419 ? -9.794 -29.369 56.419 1.00 99.29 397 LYS A O 1
ATOM 2529 N N . SER A 1 420 ? -9.867 -27.364 57.443 1.00 94.40 398 SER A N 1
ATOM 2530 C CA . SER A 1 420 ? -8.450 -27.072 57.278 1.00 91.75 398 SER A CA 1
ATOM 2531 C C . SER A 1 420 ? -8.116 -25.815 58.064 1.00 89.18 398 SER A C 1
ATOM 2532 O O . SER A 1 420 ? -8.999 -25.027 58.409 1.00 88.67 398 SER A O 1
ATOM 2535 N N . GLU A 1 421 ? -6.827 -25.641 58.342 1.00 89.08 399 GLU A N 1
ATOM 2536 C CA . GLU A 1 421 ? -6.314 -24.454 59.005 1.00 89.19 399 GLU A CA 1
ATOM 2537 C C . GLU A 1 421 ? -5.538 -23.605 58.009 1.00 82.88 399 GLU A C 1
ATOM 2538 O O . GLU A 1 421 ? -5.044 -24.094 56.989 1.00 83.11 399 GLU A O 1
ATOM 2544 N N . LEU A 1 422 ? -5.449 -22.315 58.311 1.00 77.45 400 LEU A N 1
ATOM 2545 C CA . LEU A 1 422 ? -4.673 -21.376 57.514 1.00 73.56 400 LEU A CA 1
ATOM 2546 C C . LEU A 1 422 ? -3.349 -21.127 58.218 1.00 80.45 400 LEU A C 1
ATOM 2547 O O . LEU A 1 422 ? -3.329 -20.780 59.403 1.00 84.70 400 LEU A O 1
ATOM 2552 N N . ASN A 1 423 ? -2.247 -21.321 57.497 1.00 79.46 401 ASN A N 1
ATOM 2553 C CA . ASN A 1 423 ? -0.922 -21.119 58.078 1.00 80.25 401 ASN A CA 1
ATOM 2554 C C . ASN A 1 423 ? -0.581 -19.639 57.959 1.00 75.21 401 ASN A C 1
ATOM 2555 O O . ASN A 1 423 ? 0.171 -19.204 57.085 1.00 78.92 401 ASN A O 1
ATOM 2560 N N . CYS A 1 424 ? -1.160 -18.850 58.860 1.00 64.60 402 CYS A N 1
ATOM 2561 C CA . CYS A 1 424 ? -0.964 -17.412 58.837 1.00 57.35 402 CYS A CA 1
ATOM 2562 C C . CYS A 1 424 ? -0.942 -16.898 60.264 1.00 51.95 402 CYS A C 1
ATOM 2563 O O . CYS A 1 424 ? -1.311 -17.603 61.200 1.00 55.75 402 CYS A O 1
ATOM 2566 N N . ASP A 1 425 ? -0.498 -15.651 60.407 1.00 45.66 403 ASP A N 1
ATOM 2567 C CA . ASP A 1 425 ? -0.426 -14.959 61.682 1.00 56.45 403 ASP A CA 1
ATOM 2568 C C . ASP A 1 425 ? -1.825 -14.688 62.231 1.00 55.44 403 ASP A C 1
ATOM 2569 O O . ASP A 1 425 ? -2.799 -14.560 61.484 1.00 53.66 403 ASP A O 1
ATOM 2574 N N . GLU A 1 426 ? -1.920 -14.602 63.562 1.00 52.05 404 GLU A N 1
ATOM 2575 C CA . GLU A 1 426 ? -3.222 -14.443 64.203 1.00 54.41 404 GLU A CA 1
ATOM 2576 C C . GLU A 1 426 ? -3.946 -13.176 63.745 1.00 53.88 404 GLU A C 1
ATOM 2577 O O . GLU A 1 426 ? -5.180 -13.163 63.686 1.00 52.98 404 GLU A O 1
ATOM 2583 N N . THR A 1 427 ? -3.210 -12.113 63.405 1.00 50.01 405 THR A N 1
ATOM 2584 C CA . THR A 1 427 ? -3.855 -10.890 62.933 1.00 51.40 405 THR A CA 1
ATOM 2585 C C . THR A 1 427 ? -4.613 -11.115 61.621 1.00 49.55 405 THR A C 1
ATOM 2586 O O . THR A 1 427 ? -5.662 -10.501 61.387 1.00 48.19 405 THR A O 1
ATOM 2590 N N . VAL A 1 428 ? -4.078 -11.962 60.735 1.00 46.65 406 VAL A N 1
ATOM 2591 C CA . VAL A 1 428 ? -4.804 -12.329 59.517 1.00 45.77 406 VAL A CA 1
ATOM 2592 C C . VAL A 1 428 ? -6.090 -13.067 59.868 1.00 46.90 406 VAL A C 1
ATOM 2593 O O . VAL A 1 428 ? -7.160 -12.792 59.301 1.00 44.20 406 VAL A O 1
ATOM 2597 N N . ILE A 1 429 ? -6.005 -14.011 60.814 1.00 46.06 407 ILE A N 1
ATOM 2598 C CA . ILE A 1 429 ? -7.165 -14.804 61.202 1.00 49.08 407 ILE A CA 1
ATOM 2599 C C . ILE A 1 429 ? -8.277 -13.901 61.712 1.00 48.02 407 ILE A C 1
ATOM 2600 O O . ILE A 1 429 ? -9.451 -14.066 61.352 1.00 48.77 407 ILE A O 1
ATOM 2605 N N . ASN A 1 430 ? -7.922 -12.908 62.522 1.00 46.30 408 ASN A N 1
ATOM 2606 C CA . ASN A 1 430 ? -8.937 -12.021 63.077 1.00 49.84 408 ASN A CA 1
ATOM 2607 C C . ASN A 1 430 ? -9.516 -11.101 62.010 1.00 46.53 408 ASN A C 1
ATOM 2608 O O . ASN A 1 430 ? -10.719 -10.807 62.022 1.00 47.49 408 ASN A O 1
ATOM 2613 N N . SER A 1 431 ? -8.687 -10.656 61.061 1.00 43.41 409 SER A N 1
ATOM 2614 C CA . SER A 1 431 ? -9.197 -9.822 59.976 1.00 43.25 409 SER A CA 1
ATOM 2615 C C . SER A 1 431 ? -10.209 -10.585 59.126 1.00 42.39 409 SER A C 1
ATOM 2616 O O . SER A 1 431 ? -11.268 -10.049 58.763 1.00 41.56 409 SER A O 1
ATOM 2619 N N . LEU A 1 432 ? -9.889 -11.833 58.776 1.00 41.91 410 LEU A N 1
ATOM 2620 C CA . LEU A 1 432 ? -10.797 -12.626 57.951 1.00 45.17 410 LEU A CA 1
ATOM 2621 C C . LEU A 1 432 ? -12.100 -12.915 58.680 1.00 46.60 410 LEU A C 1
ATOM 2622 O O . LEU A 1 432 ? -13.174 -12.868 58.065 1.00 42.20 410 LEU A O 1
ATOM 2627 N N . LYS A 1 433 ? -12.025 -13.231 59.988 1.00 44.07 411 LYS A N 1
ATOM 2628 C CA . LYS A 1 433 ? -13.238 -13.468 60.764 1.00 47.67 411 LYS A CA 1
ATOM 2629 C C . LYS A 1 433 ? -14.111 -12.225 60.791 1.00 47.74 411 LYS A C 1
ATOM 2630 O O . LYS A 1 433 ? -15.340 -12.307 60.651 1.00 47.73 411 LYS A O 1
ATOM 2636 N N . ALA A 1 434 ? -13.492 -11.065 60.989 1.00 47.29 412 ALA A N 1
ATOM 2637 C CA . ALA A 1 434 ? -14.242 -9.816 60.966 1.00 48.18 412 ALA A CA 1
ATOM 2638 C C . ALA A 1 434 ? -14.784 -9.527 59.571 1.00 45.69 412 ALA A C 1
ATOM 2639 O O . ALA A 1 434 ? -15.887 -8.985 59.427 1.00 43.40 412 ALA A O 1
ATOM 2641 N N . ALA A 1 435 ? -14.022 -9.876 58.530 1.00 41.47 413 ALA A N 1
ATOM 2642 C CA . ALA A 1 435 ? -14.485 -9.629 57.174 1.00 42.00 413 ALA A CA 1
ATOM 2643 C C . ALA A 1 435 ? -15.729 -10.451 56.875 1.00 43.79 413 ALA A C 1
ATOM 2644 O O . ALA A 1 435 ? -16.669 -9.950 56.244 1.00 41.81 413 ALA A O 1
ATOM 2646 N N . PHE A 1 436 ? -15.776 -11.701 57.350 1.00 39.36 414 PHE A N 1
ATOM 2647 C CA . PHE A 1 436 ? -16.955 -12.516 57.066 1.00 40.98 414 PHE A CA 1
ATOM 2648 C C . PHE A 1 436 ? -18.160 -12.013 57.840 1.00 45.50 414 PHE A C 1
ATOM 2649 O O . PHE A 1 436 ? -19.276 -11.971 57.304 1.00 44.82 414 PHE A O 1
ATOM 2657 N N . THR A 1 437 ? -17.945 -11.605 59.091 1.00 44.82 415 THR A N 1
ATOM 2658 C CA . THR A 1 437 ? -19.021 -11.036 59.887 1.00 46.37 415 THR A CA 1
ATOM 2659 C C . THR A 1 437 ? -19.535 -9.755 59.242 1.00 45.45 415 THR A C 1
ATOM 2660 O O . THR A 1 437 ? -20.750 -9.549 59.116 1.00 49.58 415 THR A O 1
ATOM 2664 N N . LEU A 1 438 ? -18.609 -8.848 58.907 1.00 42.42 416 LEU A N 1
ATOM 2665 C CA . LEU A 1 438 ? -18.967 -7.606 58.239 1.00 45.75 416 LEU A CA 1
ATOM 2666 C C . LEU A 1 438 ? -19.681 -7.896 56.931 1.00 44.04 416 LEU A C 1
ATOM 2667 O O . LEU A 1 438 ? -20.696 -7.264 56.614 1.00 44.11 416 LEU A O 1
ATOM 2672 N N . SER A 1 439 ? -19.168 -8.866 56.164 1.00 43.01 417 SER A N 1
ATOM 2673 C CA . SER A 1 439 ? -19.769 -9.191 54.872 1.00 43.70 417 SER A CA 1
ATOM 2674 C C . SER A 1 439 ? -21.202 -9.675 55.027 1.00 44.10 417 SER A C 1
ATOM 2675 O O . SER A 1 439 ? -22.070 -9.320 54.222 1.00 44.30 417 SER A O 1
ATOM 2678 N N . ASP A 1 440 ? -21.464 -10.512 56.034 1.00 49.11 418 ASP A N 1
ATOM 2679 C CA . ASP A 1 440 ? -22.834 -10.939 56.295 1.00 52.31 418 ASP A CA 1
ATOM 2680 C C . ASP A 1 440 ? -23.727 -9.740 56.590 1.00 51.13 418 ASP A C 1
ATOM 2681 O O . ASP A 1 440 ? -24.839 -9.642 56.058 1.00 45.50 418 ASP A O 1
ATOM 2686 N N . LEU A 1 441 ? -23.237 -8.808 57.418 1.00 48.76 419 LEU A N 1
ATOM 2687 C CA . LEU A 1 441 ? -24.011 -7.622 57.786 1.00 48.19 419 LEU A CA 1
ATOM 2688 C C . LEU A 1 441 ? -24.283 -6.720 56.575 1.00 42.13 419 LEU A C 1
ATOM 2689 O O . LEU A 1 441 ? -25.404 -6.231 56.389 1.00 43.97 419 LEU A O 1
ATOM 2694 N N . ILE A 1 442 ? -23.263 -6.470 55.760 1.00 41.31 420 ILE A N 1
ATOM 2695 C CA . ILE A 1 442 ? -23.433 -5.667 54.545 1.00 45.62 420 ILE A CA 1
ATOM 2696 C C . ILE A 1 442 ? -24.463 -6.299 53.622 1.00 44.35 420 ILE A C 1
ATOM 2697 O O . ILE A 1 442 ? -25.307 -5.608 53.027 1.00 43.72 420 ILE A O 1
ATOM 2702 N N . GLN A 1 443 ? -24.408 -7.621 53.483 1.00 47.36 421 GLN A N 1
ATOM 2703 C CA . GLN A 1 443 ? -25.358 -8.294 52.614 1.00 52.46 421 GLN A CA 1
ATOM 2704 C C . GLN A 1 443 ? -26.775 -8.099 53.122 1.00 48.95 421 GLN A C 1
ATOM 2705 O O . GLN A 1 443 ? -27.696 -7.879 52.330 1.00 44.02 421 GLN A O 1
ATOM 2711 N N . ALA A 1 444 ? -26.965 -8.140 54.445 1.00 46.58 422 ALA A N 1
ATOM 2712 C CA . ALA A 1 444 ? -28.306 -7.973 54.984 1.00 48.12 422 ALA A CA 1
ATOM 2713 C C . ALA A 1 444 ? -28.809 -6.544 54.790 1.00 46.18 422 ALA A C 1
ATOM 2714 O O . ALA A 1 444 ? -30.001 -6.338 54.521 1.00 44.93 422 ALA A O 1
ATOM 2716 N N . GLN A 1 445 ? -27.932 -5.545 54.961 1.00 45.76 423 GLN A N 1
ATOM 2717 C CA . GLN A 1 445 ? -28.342 -4.155 54.747 1.00 46.15 423 GLN A CA 1
ATOM 2718 C C . GLN A 1 445 ? -28.688 -3.903 53.281 1.00 43.17 423 GLN A C 1
ATOM 2719 O O . GLN A 1 445 ? -29.656 -3.194 52.976 1.00 42.28 423 GLN A O 1
ATOM 2725 N N . ARG A 1 446 ? -27.888 -4.436 52.365 1.00 42.02 424 ARG A N 1
ATOM 2726 C CA . ARG A 1 446 ? -28.159 -4.181 50.953 1.00 43.96 424 ARG A CA 1
ATOM 2727 C C . ARG A 1 446 ? -29.476 -4.824 50.537 1.00 41.96 424 ARG A C 1
ATOM 2728 O O . ARG A 1 446 ? -30.250 -4.233 49.771 1.00 42.16 424 ARG A O 1
ATOM 2736 N N . GLN A 1 447 ? -29.780 -6.009 51.082 1.00 43.44 425 GLN A N 1
ATOM 2737 C CA . GLN A 1 447 ? -31.085 -6.623 50.840 1.00 48.87 425 GLN A CA 1
ATOM 2738 C C . GLN A 1 447 ? -32.207 -5.782 51.433 1.00 53.41 425 GLN A C 1
ATOM 2739 O O . GLN A 1 447 ? -33.283 -5.651 50.830 1.00 45.15 425 GLN A O 1
ATOM 2745 N N . LYS A 1 448 ? -31.974 -5.205 52.617 1.00 50.65 426 LYS A N 1
ATOM 2746 C CA . LYS A 1 448 ? -32.974 -4.351 53.250 1.00 54.79 426 LYS A CA 1
ATOM 2747 C C . LYS A 1 448 ? -33.233 -3.103 52.418 1.00 54.60 426 LYS A C 1
ATOM 2748 O O . LYS A 1 448 ? -34.389 -2.740 52.181 1.00 56.96 426 LYS A O 1
ATOM 2754 N N . ARG A 1 449 ? -32.173 -2.448 51.938 1.00 52.77 427 ARG A N 1
ATOM 2755 C CA . ARG A 1 449 ? -32.360 -1.259 51.115 1.00 54.43 427 ARG A CA 1
ATOM 2756 C C . ARG A 1 449 ? -32.855 -1.601 49.710 1.00 55.15 427 ARG A C 1
ATOM 2757 O O . ARG A 1 449 ? -33.526 -0.774 49.087 1.00 56.36 427 ARG A O 1
ATOM 2765 N N . GLY A 1 450 ? -32.571 -2.804 49.210 1.00 47.14 428 GLY A N 1
ATOM 2766 C CA . GLY A 1 450 ? -33.005 -3.191 47.880 1.00 45.21 428 GLY A CA 1
ATOM 2767 C C . GLY A 1 450 ? -31.854 -3.538 46.959 1.00 43.75 428 GLY A C 1
ATOM 2768 O O . GLY A 1 450 ? -31.013 -2.689 46.644 1.00 44.05 428 GLY A O 1
ATOM 2769 N N . THR A 1 451 ? -31.791 -4.802 46.552 1.00 40.92 429 THR A N 1
ATOM 2770 C CA . THR A 1 451 ? -30.790 -5.299 45.622 1.00 39.43 429 THR A CA 1
ATOM 2771 C C . THR A 1 451 ? -31.352 -6.576 45.009 1.00 39.56 429 THR A C 1
ATOM 2772 O O . THR A 1 451 ? -32.159 -7.267 45.642 1.00 38.77 429 THR A O 1
ATOM 2776 N N . ILE A 1 452 ? -30.973 -6.853 43.762 1.00 38.38 430 ILE A N 1
ATOM 2777 C CA . ILE A 1 452 ? -31.546 -7.967 43.001 1.00 36.16 430 ILE A CA 1
ATOM 2778 C C . ILE A 1 452 ? -30.449 -9.007 42.818 1.00 38.16 430 ILE A C 1
ATOM 2779 O O . ILE A 1 452 ? -29.556 -8.847 41.975 1.00 38.30 430 ILE A O 1
ATOM 2784 N N . ASP A 1 453 ? -30.525 -10.091 43.593 1.00 39.50 431 ASP A N 1
ATOM 2785 C CA . ASP A 1 453 ? -29.590 -11.212 43.479 1.00 43.23 431 ASP A CA 1
ATOM 2786 C C . ASP A 1 453 ? -30.010 -12.080 42.296 1.00 38.60 431 ASP A C 1
ATOM 2787 O O . ASP A 1 453 ? -30.923 -12.903 42.393 1.00 38.59 431 ASP A O 1
ATOM 2792 N N . LEU A 1 454 ? -29.306 -11.921 41.180 1.00 33.94 432 LEU A N 1
ATOM 2793 C CA . LEU A 1 454 ? -29.617 -12.611 39.940 1.00 36.13 432 LEU A CA 1
ATOM 2794 C C . LEU A 1 454 ? -28.746 -13.851 39.725 1.00 34.66 432 LEU A C 1
ATOM 2795 O O . LEU A 1 454 ? -28.610 -14.312 38.581 1.00 36.14 432 LEU A O 1
ATOM 2800 N N . SER A 1 455 ? -28.195 -14.416 40.800 1.00 38.32 433 SER A N 1
ATOM 2801 C CA . SER A 1 455 ? -27.415 -15.650 40.709 1.00 42.41 433 SER A CA 1
ATOM 2802 C C . SER A 1 455 ? -28.255 -16.774 40.120 1.00 42.09 433 SER A C 1
ATOM 2803 O O . SER A 1 455 ? -29.425 -16.949 40.466 1.00 46.70 433 SER A O 1
ATOM 2806 N N . HIS A 1 456 ? -27.642 -17.566 39.257 1.00 39.11 434 HIS A N 1
ATOM 2807 C CA . HIS A 1 456 ? -28.283 -18.772 38.748 1.00 41.57 434 HIS A CA 1
ATOM 2808 C C . HIS A 1 456 ? -27.184 -19.713 38.267 1.00 40.00 434 HIS A C 1
ATOM 2809 O O . HIS A 1 456 ? -25.997 -19.457 38.488 1.00 39.00 434 HIS A O 1
ATOM 2816 N N . LYS A 1 457 ? -27.574 -20.804 37.606 1.00 41.57 435 LYS A N 1
ATOM 2817 C CA . LYS A 1 457 ? -26.595 -21.808 37.205 1.00 45.69 435 LYS A CA 1
ATOM 2818 C C . LYS A 1 457 ? -25.549 -21.225 36.265 1.00 38.47 435 LYS A C 1
ATOM 2819 O O . LYS A 1 457 ? -25.862 -20.498 35.320 1.00 37.99 435 LYS A O 1
ATOM 2825 N N . GLU A 1 458 ? -24.294 -21.548 36.546 1.00 38.28 436 GLU A N 1
ATOM 2826 C CA . GLU A 1 458 ? -23.141 -21.147 35.751 1.00 36.76 436 GLU A CA 1
ATOM 2827 C C . GLU A 1 458 ? -22.284 -22.380 35.534 1.00 36.40 436 GLU A C 1
ATOM 2828 O O . GLU A 1 458 ? -22.277 -23.288 36.375 1.00 36.35 436 GLU A O 1
ATOM 2834 N N . THR A 1 459 ? -21.529 -22.391 34.431 1.00 33.83 437 THR A N 1
ATOM 2835 C CA . THR A 1 459 ? -20.657 -23.507 34.111 1.00 31.87 437 THR A CA 1
ATOM 2836 C C . THR A 1 459 ? -19.290 -22.996 33.669 1.00 35.88 437 THR A C 1
ATOM 2837 O O . THR A 1 459 ? -19.092 -21.814 33.365 1.00 31.44 437 THR A O 1
ATOM 2841 N N . GLU A 1 460 ? -18.343 -23.921 33.638 1.00 34.59 438 GLU A N 1
ATOM 2842 C CA . GLU A 1 460 ? -17.070 -23.705 32.965 1.00 35.52 438 GLU A CA 1
ATOM 2843 C C . GLU A 1 460 ? -16.733 -24.961 32.183 1.00 29.14 438 GLU A C 1
ATOM 2844 O O . GLU A 1 460 ? -17.153 -26.078 32.533 1.00 30.89 438 GLU A O 1
ATOM 2850 N N . ILE A 1 461 ? -15.912 -24.784 31.159 1.00 29.49 439 ILE A N 1
ATOM 2851 C CA . ILE A 1 461 ? -15.426 -25.888 30.338 1.00 32.63 439 ILE A CA 1
ATOM 2852 C C . ILE A 1 461 ? -14.046 -26.281 30.821 1.00 33.42 439 ILE A C 1
ATOM 2853 O O . ILE A 1 461 ? -13.136 -25.444 30.833 1.00 35.11 439 ILE A O 1
ATOM 2858 N N . VAL A 1 462 ? -13.864 -27.552 31.162 1.00 34.22 440 VAL A N 1
ATOM 2859 C CA . VAL A 1 462 ? -12.542 -28.081 31.504 1.00 33.24 440 VAL A CA 1
ATOM 2860 C C . VAL A 1 462 ? -11.861 -28.507 30.206 1.00 31.59 440 VAL A C 1
ATOM 2861 O O . VAL A 1 462 ? -12.443 -29.247 29.399 1.00 31.76 440 VAL A O 1
ATOM 2865 N N . VAL A 1 463 ? -10.636 -28.046 29.983 1.00 27.01 441 VAL A N 1
ATOM 2866 C CA . VAL A 1 463 ? -9.915 -28.470 28.786 1.00 32.95 441 VAL A CA 1
ATOM 2867 C C . VAL A 1 463 ? -8.621 -29.136 29.221 1.00 33.10 441 VAL A C 1
ATOM 2868 O O . VAL A 1 463 ? -8.145 -28.932 30.341 1.00 34.14 441 VAL A O 1
ATOM 2872 N N . ASP A 1 464 ? -8.052 -29.945 28.312 1.00 32.54 442 ASP A N 1
ATOM 2873 C CA . ASP A 1 464 ? -6.790 -30.633 28.556 1.00 35.68 442 ASP A CA 1
ATOM 2874 C C . ASP A 1 464 ? -5.615 -29.727 28.153 1.00 34.33 442 ASP A C 1
ATOM 2875 O O . ASP A 1 464 ? -5.796 -28.542 27.836 1.00 32.46 442 ASP A O 1
ATOM 2880 N N . GLU A 1 465 ? -4.389 -30.259 28.204 1.00 34.95 443 GLU A N 1
ATOM 2881 C CA . GLU A 1 465 ? -3.208 -29.435 27.952 1.00 36.75 443 GLU A CA 1
ATOM 2882 C C . GLU A 1 465 ? -3.126 -28.972 26.494 1.00 34.36 443 GLU A C 1
ATOM 2883 O O . GLU A 1 465 ? -2.343 -28.070 26.182 1.00 37.85 443 GLU A O 1
ATOM 2889 N N . HIS A 1 466 ? -3.890 -29.580 25.596 1.00 37.70 444 HIS A N 1
ATOM 2890 C CA . HIS A 1 466 ? -3.930 -29.150 24.208 1.00 39.98 444 HIS A CA 1
ATOM 2891 C C . HIS A 1 466 ? -5.196 -28.382 23.883 1.00 38.48 444 HIS A C 1
ATOM 2892 O O . HIS A 1 466 ? -5.550 -28.272 22.710 1.00 38.04 444 HIS A O 1
ATOM 2899 N N . TYR A 1 467 ? -5.886 -27.867 24.905 1.00 34.52 445 TYR A N 1
ATOM 2900 C CA . TYR A 1 467 ? -7.103 -27.071 24.757 1.00 34.41 445 TYR A CA 1
ATOM 2901 C C . TYR A 1 467 ? -8.277 -27.856 24.189 1.00 31.54 445 TYR A C 1
ATOM 2902 O O . TYR A 1 467 ? -9.270 -27.259 23.765 1.00 28.67 445 TYR A O 1
ATOM 2911 N N . PHE A 1 468 ? -8.217 -29.188 24.183 1.00 30.46 446 PHE A N 1
ATOM 2912 C CA . PHE A 1 468 ? -9.422 -29.912 23.827 1.00 27.81 446 PHE A CA 1
ATOM 2913 C C . PHE A 1 468 ? -10.377 -29.982 25.019 1.00 31.07 446 PHE A C 1
ATOM 2914 O O . PHE A 1 468 ? -9.946 -30.255 26.143 1.00 33.53 446 PHE A O 1
ATOM 2922 N N . PRO A 1 469 ? -11.673 -29.783 24.792 1.00 34.16 447 PRO A N 1
ATOM 2923 C CA . PRO A 1 469 ? -12.627 -29.788 25.909 1.00 32.77 447 PRO A CA 1
ATOM 2924 C C . PRO A 1 469 ? -12.823 -31.199 26.454 1.00 33.00 447 PRO A C 1
ATOM 2925 O O . PRO A 1 469 ? -12.932 -32.168 25.711 1.00 34.45 447 PRO A O 1
ATOM 2929 N N . ILE A 1 470 ? -12.839 -31.308 27.772 1.00 31.94 448 ILE A N 1
ATOM 2930 C CA . ILE A 1 470 ? -12.988 -32.587 28.453 1.00 33.64 448 ILE A CA 1
ATOM 2931 C C . ILE A 1 470 ? -14.390 -32.764 29.006 1.00 32.26 448 ILE A C 1
ATOM 2932 O O . ILE A 1 470 ? -14.982 -33.836 28.887 1.00 35.69 448 ILE A O 1
ATOM 2937 N N . LYS A 1 471 ? -14.894 -31.745 29.699 1.00 29.13 449 LYS A N 1
ATOM 2938 C CA . LYS A 1 471 ? -16.193 -31.841 30.354 1.00 31.36 449 LYS A CA 1
ATOM 2939 C C . LYS A 1 471 ? -16.599 -30.446 30.791 1.00 33.20 449 LYS A C 1
ATOM 2940 O O . LYS A 1 471 ? -15.810 -29.501 30.749 1.00 31.52 449 LYS A O 1
ATOM 2946 N N . ILE A 1 472 ? -17.858 -30.325 31.176 1.00 31.17 450 ILE A N 1
ATOM 2947 C CA . ILE A 1 472 ? -18.434 -29.070 31.636 1.00 30.88 450 ILE A CA 1
ATOM 2948 C C . ILE A 1 472 ? -18.775 -29.248 33.107 1.00 31.26 450 ILE A C 1
ATOM 2949 O O . ILE A 1 472 ? -19.383 -30.257 33.479 1.00 34.53 450 ILE A O 1
ATOM 2954 N N . ASN A 1 473 ? -18.349 -28.300 33.944 1.00 29.69 451 ASN A N 1
ATOM 2955 C CA . ASN A 1 473 ? -18.595 -28.320 35.379 1.00 35.14 451 ASN A CA 1
ATOM 2956 C C . ASN A 1 473 ? -19.598 -27.244 35.727 1.00 36.27 451 ASN A C 1
ATOM 2957 O O . ASN A 1 473 ? -19.527 -26.138 35.200 1.00 36.73 451 ASN A O 1
ATOM 2962 N N . PHE A 1 474 ? -20.494 -27.551 36.644 1.00 38.24 452 PHE A N 1
ATOM 2963 C CA . PHE A 1 474 ? -21.328 -26.500 37.210 1.00 39.24 452 PHE A CA 1
ATOM 2964 C C . PHE A 1 474 ? -20.559 -25.839 38.341 1.00 37.92 452 PHE A C 1
ATOM 2965 O O . PHE A 1 474 ? -19.948 -26.525 39.159 1.00 44.68 452 PHE A O 1
ATOM 2973 N N . LEU A 1 475 ? -20.546 -24.512 38.357 1.00 38.25 453 LEU A N 1
ATOM 2974 C CA . LEU A 1 475 ? -19.931 -23.764 39.443 1.00 40.34 453 LEU A CA 1
ATOM 2975 C C . LEU A 1 475 ? -20.854 -23.726 40.661 1.00 48.66 453 LEU A C 1
ATOM 2976 O O . LEU A 1 475 ? -22.078 -23.845 40.551 1.00 47.40 453 LEU A O 1
ATOM 2981 N N . VAL A 1 476 ? -20.264 -23.605 41.838 1.00 55.19 454 VAL A N 1
ATOM 2982 C CA . VAL A 1 476 ? -21.074 -23.629 43.050 1.00 59.92 454 VAL A CA 1
ATOM 2983 C C . VAL A 1 476 ? -20.912 -22.304 43.773 1.00 60.84 454 VAL A C 1
ATOM 2984 O O . VAL A 1 476 ? -19.849 -21.676 43.727 1.00 52.45 454 VAL A O 1
ATOM 2988 N N . HIS A 1 477 ? -21.995 -21.871 44.428 1.00 73.06 455 HIS A N 1
ATOM 2989 C CA . HIS A 1 477 ? -21.910 -20.737 45.338 1.00 79.74 455 HIS A CA 1
ATOM 2990 C C . HIS A 1 477 ? -20.720 -20.920 46.263 1.00 69.68 455 HIS A C 1
ATOM 2991 O O . HIS A 1 477 ? -20.407 -22.027 46.707 1.00 70.42 455 HIS A O 1
ATOM 2998 N N . ASP A 1 478 ? -20.059 -19.819 46.546 1.00 62.35 456 ASP A N 1
ATOM 2999 C CA . ASP A 1 478 ? -18.711 -19.823 47.088 1.00 59.48 456 ASP A CA 1
ATOM 3000 C C . ASP A 1 478 ? -18.720 -18.809 48.225 1.00 54.34 456 ASP A C 1
ATOM 3001 O O . ASP A 1 478 ? -18.783 -17.602 47.966 1.00 48.42 456 ASP A O 1
ATOM 3006 N N . LYS A 1 479 ? -18.710 -19.292 49.481 1.00 53.38 457 LYS A N 1
ATOM 3007 C CA . LYS A 1 479 ? -18.799 -18.387 50.629 1.00 49.66 457 LYS A CA 1
ATOM 3008 C C . LYS A 1 479 ? -17.684 -17.349 50.600 1.00 45.87 457 LYS A C 1
ATOM 3009 O O . LYS A 1 479 ? -17.926 -16.150 50.794 1.00 42.60 457 LYS A O 1
ATOM 3015 N N . ALA A 1 480 ? -16.449 -17.796 50.354 1.00 45.87 458 ALA A N 1
ATOM 3016 C CA . ALA A 1 480 ? -15.320 -16.876 50.240 1.00 43.00 458 ALA A CA 1
ATOM 3017 C C . ALA A 1 480 ? -15.512 -15.895 49.081 1.00 41.98 458 ALA A C 1
ATOM 3018 O O . ALA A 1 480 ? -15.295 -14.685 49.245 1.00 37.66 458 ALA A O 1
ATOM 3020 N N . GLU A 1 481 ? -15.921 -16.402 47.899 1.00 38.94 459 GLU A N 1
ATOM 3021 C CA . GLU A 1 481 ? -16.172 -15.526 46.750 1.00 40.58 459 GLU A CA 1
ATOM 3022 C C . GLU A 1 481 ? -17.259 -14.508 47.076 1.00 37.82 459 GLU A C 1
ATOM 3023 O O . GLU A 1 481 ? -17.169 -13.343 46.679 1.00 35.10 459 GLU A O 1
ATOM 3029 N N . THR A 1 482 ? -18.281 -14.917 47.829 1.00 37.70 460 THR A N 1
ATOM 3030 C CA . THR A 1 482 ? -19.375 -14.003 48.133 1.00 40.45 460 THR A CA 1
ATOM 3031 C C . THR A 1 482 ? -18.926 -12.893 49.082 1.00 41.62 460 THR A C 1
ATOM 3032 O O . THR A 1 482 ? -19.319 -11.727 48.918 1.00 38.38 460 THR A O 1
ATOM 3036 N N . MET A 1 483 ? -18.102 -13.236 50.075 1.00 37.71 461 MET A N 1
ATOM 3037 C CA . MET A 1 483 ? -17.547 -12.220 50.967 1.00 41.47 461 MET A CA 1
ATOM 3038 C C . MET A 1 483 ? -16.736 -11.182 50.191 1.00 36.15 461 MET A C 1
ATOM 3039 O O . MET A 1 483 ? -16.903 -9.973 50.389 1.00 37.99 461 MET A O 1
ATOM 3044 N N . ILE A 1 484 ? -15.827 -11.628 49.324 1.00 36.95 462 ILE A N 1
ATOM 3045 C CA . ILE A 1 484 ? -15.069 -10.660 48.535 1.00 38.20 462 ILE A CA 1
ATOM 3046 C C . ILE A 1 484 ? -16.007 -9.781 47.700 1.00 39.14 462 ILE A C 1
ATOM 3047 O O . ILE A 1 484 ? -15.833 -8.551 47.626 1.00 36.08 462 ILE A O 1
ATOM 3052 N N . GLU A 1 485 ? -17.040 -10.390 47.098 1.00 37.56 463 GLU A N 1
ATOM 3053 C CA . GLU A 1 485 ? -18.005 -9.645 46.290 1.00 40.53 463 GLU A CA 1
ATOM 3054 C C . GLU A 1 485 ? -18.674 -8.526 47.079 1.00 36.94 463 GLU A C 1
ATOM 3055 O O . GLU A 1 485 ? -18.753 -7.388 46.606 1.00 38.13 463 GLU A O 1
ATOM 3061 N N . ASN A 1 486 ? -19.204 -8.833 48.267 1.00 36.78 464 ASN A N 1
ATOM 3062 C CA . ASN A 1 486 ? -19.818 -7.786 49.084 1.00 38.54 464 ASN A CA 1
ATOM 3063 C C . ASN A 1 486 ? -18.854 -6.645 49.363 1.00 38.41 464 ASN A C 1
ATOM 3064 O O . ASN A 1 486 ? -19.239 -5.470 49.320 1.00 36.01 464 ASN A O 1
ATOM 3069 N N . LEU A 1 487 ? -17.608 -6.969 49.705 1.00 35.72 465 LEU A N 1
ATOM 3070 C CA . LEU A 1 487 ? -16.657 -5.917 50.031 1.00 35.90 465 LEU A CA 1
ATOM 3071 C C . LEU A 1 487 ? -16.319 -5.052 48.813 1.00 30.50 465 LEU A C 1
ATOM 3072 O O . LEU A 1 487 ? -16.177 -3.830 48.951 1.00 33.52 465 LEU A O 1
ATOM 3077 N N . MET A 1 488 ? -16.132 -5.670 47.632 1.00 29.88 466 MET A N 1
ATOM 3078 C CA . MET A 1 488 ? -15.823 -4.901 46.421 1.00 28.93 466 MET A CA 1
ATOM 3079 C C . MET A 1 488 ? -16.993 -4.008 46.030 1.00 30.28 466 MET A C 1
ATOM 3080 O O . MET A 1 488 ? -16.802 -2.855 45.615 1.00 31.37 466 MET A O 1
ATOM 3085 N N . VAL A 1 489 ? -18.218 -4.526 46.163 1.00 31.35 467 VAL A N 1
ATOM 3086 C CA . VAL A 1 489 ? -19.401 -3.754 45.790 1.00 35.86 467 VAL A CA 1
ATOM 3087 C C . VAL A 1 489 ? -19.517 -2.511 46.661 1.00 34.97 467 VAL A C 1
ATOM 3088 O O . VAL A 1 489 ? -19.742 -1.398 46.164 1.00 36.59 467 VAL A O 1
ATOM 3092 N N . VAL A 1 490 ? -19.359 -2.669 47.980 1.00 31.72 468 VAL A N 1
ATOM 3093 C CA . VAL A 1 490 ? -19.501 -1.494 48.823 1.00 33.07 468 VAL A CA 1
ATOM 3094 C C . VAL A 1 490 ? -18.409 -0.461 48.505 1.00 33.83 468 VAL A C 1
ATOM 3095 O O . VAL A 1 490 ? -18.679 0.746 48.501 1.00 33.75 468 VAL A O 1
ATOM 3099 N N . ALA A 1 491 ? -17.194 -0.901 48.142 1.00 30.52 469 ALA A N 1
ATOM 3100 C CA . ALA A 1 491 ? -16.162 0.080 47.771 1.00 33.57 469 ALA A CA 1
ATOM 3101 C C . ALA A 1 491 ? -16.533 0.796 46.473 1.00 33.62 469 ALA A C 1
ATOM 3102 O O . ALA A 1 491 ? -16.421 2.029 46.380 1.00 33.16 469 ALA A O 1
ATOM 3104 N N . ASN A 1 492 ? -16.954 0.025 45.456 1.00 32.56 470 ASN A N 1
ATOM 3105 C CA . ASN A 1 492 ? -17.369 0.605 44.177 1.00 32.72 470 ASN A CA 1
ATOM 3106 C C . ASN A 1 492 ? -18.466 1.634 44.379 1.00 34.72 470 ASN A C 1
ATOM 3107 O O . ASN A 1 492 ? -18.398 2.747 43.845 1.00 32.43 470 ASN A O 1
ATOM 3112 N N . GLU A 1 493 ? -19.491 1.274 45.162 1.00 34.49 471 GLU A N 1
ATOM 3113 C CA . GLU A 1 493 ? -20.594 2.198 45.400 1.00 36.08 471 GLU A CA 1
ATOM 3114 C C . GLU A 1 493 ? -20.107 3.439 46.122 1.00 36.88 471 GLU A C 1
ATOM 3115 O O . GLU A 1 493 ? -20.477 4.563 45.755 1.00 36.77 471 GLU A O 1
ATOM 3121 N N . THR A 1 494 ? -19.265 3.259 47.152 1.00 33.06 472 THR A N 1
ATOM 3122 C CA . THR A 1 494 ? -18.776 4.399 47.918 1.00 33.70 472 THR A CA 1
ATOM 3123 C C . THR A 1 494 ? -17.963 5.346 47.038 1.00 32.72 472 THR A C 1
ATOM 3124 O O . THR A 1 494 ? -18.122 6.573 47.129 1.00 34.56 472 THR A O 1
ATOM 3128 N N . VAL A 1 495 ? -17.085 4.796 46.186 1.00 33.07 473 VAL A N 1
ATOM 3129 C CA . VAL A 1 495 ? -16.261 5.646 45.323 1.00 31.83 473 VAL A CA 1
ATOM 3130 C C . VAL A 1 495 ? -17.153 6.411 44.355 1.00 33.03 473 VAL A C 1
ATOM 3131 O O . VAL A 1 495 ? -16.978 7.622 44.153 1.00 34.72 473 VAL A O 1
ATOM 3135 N N . ALA A 1 496 ? -18.166 5.731 43.787 1.00 30.89 474 ALA A N 1
ATOM 3136 C CA . ALA A 1 496 ? -19.124 6.432 42.928 1.00 32.54 474 ALA A CA 1
ATOM 3137 C C . ALA A 1 496 ? -19.784 7.599 43.655 1.00 34.38 474 ALA A C 1
ATOM 3138 O O . ALA A 1 496 ? -19.897 8.704 43.101 1.00 33.90 474 ALA A O 1
ATOM 3140 N N . TRP A 1 497 ? -20.221 7.389 44.904 1.00 36.92 475 TRP A N 1
ATOM 3141 C CA . TRP A 1 497 ? -20.848 8.490 45.641 1.00 38.34 475 TRP A CA 1
ATOM 3142 C C . TRP A 1 497 ? -19.840 9.586 46.010 1.00 40.08 475 TRP A C 1
ATOM 3143 O O . TRP A 1 497 ? -20.187 10.777 45.981 1.00 38.30 475 TRP A O 1
ATOM 3154 N N . VAL A 1 498 ? -18.587 9.228 46.344 1.00 37.40 476 VAL A N 1
ATOM 3155 C CA . VAL A 1 498 ? -17.612 10.271 46.695 1.00 37.48 476 VAL A CA 1
ATOM 3156 C C . VAL A 1 498 ? -17.382 11.208 45.506 1.00 36.06 476 VAL A C 1
ATOM 3157 O O . VAL A 1 498 ? -17.433 12.440 45.640 1.00 40.27 476 VAL A O 1
ATOM 3161 N N . LEU A 1 499 ? -17.149 10.635 44.323 1.00 37.13 477 LEU A N 1
ATOM 3162 C CA . LEU A 1 499 ? -16.964 11.449 43.121 1.00 35.45 477 LEU A CA 1
ATOM 3163 C C . LEU A 1 499 ? -18.209 12.280 42.821 1.00 38.40 477 LEU A C 1
ATOM 3164 O O . LEU A 1 499 ? -18.100 13.472 42.507 1.00 39.85 477 LEU A O 1
ATOM 3169 N N . THR A 1 500 ? -19.406 11.685 42.950 1.00 35.19 478 THR A N 1
ATOM 3170 C CA . THR A 1 500 ? -20.631 12.459 42.734 1.00 42.08 478 THR A CA 1
ATOM 3171 C C . THR A 1 500 ? -20.783 13.574 43.767 1.00 40.88 478 THR A C 1
ATOM 3172 O O . THR A 1 500 ? -21.058 14.733 43.410 1.00 40.04 478 THR A O 1
ATOM 3176 N N . ASN A 1 501 ? -20.600 13.248 45.061 1.00 43.89 479 ASN A N 1
ATOM 3177 C CA . ASN A 1 501 ? -20.688 14.267 46.118 1.00 46.48 479 ASN A CA 1
ATOM 3178 C C . ASN A 1 501 ? -19.729 15.422 45.860 1.00 47.33 479 ASN A C 1
ATOM 3179 O O . ASN A 1 501 ? -20.034 16.577 46.177 1.00 41.96 479 ASN A O 1
ATOM 3184 N N . ASN A 1 502 ? -18.549 15.135 45.316 1.00 39.06 480 ASN A N 1
ATOM 3185 C CA . ASN A 1 502 ? -17.613 16.215 45.015 1.00 41.93 480 AS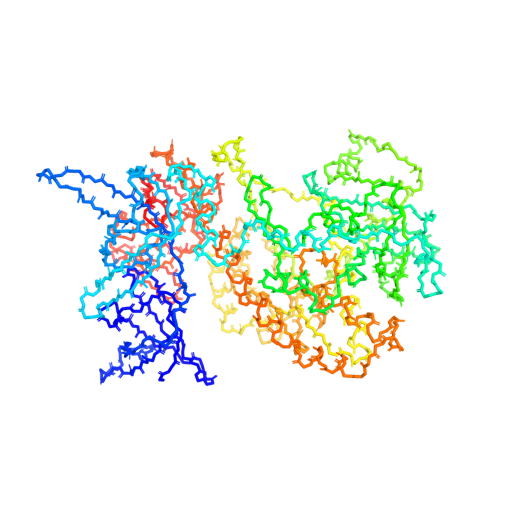N A CA 1
ATOM 3186 C C . ASN A 1 502 ? -17.871 16.867 43.643 1.00 42.65 480 ASN A C 1
ATOM 3187 O O . ASN A 1 502 ? -17.050 17.682 43.207 1.00 42.52 480 ASN A O 1
ATOM 3192 N N . LYS A 1 503 ? -18.970 16.514 42.963 1.00 40.21 481 LYS A N 1
ATOM 3193 C CA . LYS A 1 503 ? -19.308 17.055 41.638 1.00 46.91 481 LYS A CA 1
ATOM 3194 C C . LYS A 1 503 ? -18.170 16.867 40.619 1.00 39.69 481 LYS A C 1
ATOM 3195 O O . LYS A 1 503 ? -17.829 17.767 39.849 1.00 40.49 481 LYS A O 1
ATOM 3201 N N . ILE A 1 504 ? -17.596 15.677 40.581 1.00 37.96 482 ILE A N 1
ATOM 3202 C CA . ILE A 1 504 ? -16.643 15.317 39.543 1.00 38.68 482 ILE A CA 1
ATOM 3203 C C . ILE A 1 504 ? -17.345 14.394 38.549 1.00 39.11 482 ILE A C 1
ATOM 3204 O O . ILE A 1 504 ? -17.884 13.353 38.939 1.00 37.97 482 ILE A O 1
ATOM 3209 N N . ALA A 1 505 ? -17.336 14.759 37.263 1.00 36.55 483 ALA A N 1
ATOM 3210 C CA . ALA A 1 505 ? -17.890 13.866 36.250 1.00 40.30 483 ALA A CA 1
ATOM 3211 C C . ALA A 1 505 ? -17.102 12.555 36.188 1.00 39.83 483 ALA A C 1
ATOM 3212 O O . ALA A 1 505 ? -15.866 12.533 36.245 1.00 39.74 483 ALA A O 1
ATOM 3214 N N . LEU A 1 506 ? -17.828 11.451 36.097 1.00 34.10 484 LEU A N 1
ATOM 3215 C CA . LEU A 1 506 ? -17.222 10.132 36.063 1.00 31.43 484 LEU A CA 1
ATOM 3216 C C . LEU A 1 506 ? -18.080 9.227 35.195 1.00 34.18 484 LEU A C 1
ATOM 3217 O O . LEU A 1 506 ? -19.261 9.519 34.953 1.00 36.53 484 LEU A O 1
ATOM 3222 N N . PRO A 1 507 ? -17.505 8.138 34.668 1.00 34.30 485 PRO A N 1
ATOM 3223 C CA . PRO A 1 507 ? -18.312 7.094 34.032 1.00 35.08 485 PRO A CA 1
ATOM 3224 C C . PRO A 1 507 ? -18.903 6.187 35.104 1.00 39.15 485 PRO A C 1
ATOM 3225 O O . PRO A 1 507 ? -18.174 5.545 35.865 1.00 37.58 485 PRO A O 1
ATOM 3229 N N . TYR A 1 508 ? -20.230 6.168 35.178 1.00 37.78 486 TYR A N 1
ATOM 3230 C CA . TYR A 1 508 ? -20.957 5.246 36.030 1.00 34.15 486 TYR A CA 1
ATOM 3231 C C . TYR A 1 508 ? -21.156 3.899 35.336 1.00 34.69 486 TYR A C 1
ATOM 3232 O O . TYR A 1 508 ? -21.165 3.789 34.108 1.00 37.06 486 TYR A O 1
ATOM 3241 N N . ARG A 1 509 ? -21.312 2.862 36.153 1.00 34.01 487 ARG A N 1
ATOM 3242 C CA . ARG A 1 509 ? -21.900 1.604 35.714 1.00 31.64 487 ARG A CA 1
ATOM 3243 C C . ARG A 1 509 ? -23.395 1.701 36.007 1.00 38.14 487 ARG A C 1
ATOM 3244 O O . ARG A 1 509 ? -23.791 1.853 37.170 1.00 36.25 487 ARG A O 1
ATOM 3252 N N . VAL A 1 510 ? -24.216 1.635 34.961 1.00 35.10 488 VAL A N 1
ATOM 3253 C CA . VAL A 1 510 ? -25.637 1.957 35.060 1.00 37.70 488 VAL A CA 1
ATOM 3254 C C . VAL A 1 510 ? -26.437 0.766 34.564 1.00 39.50 488 VAL A C 1
ATOM 3255 O O . VAL A 1 510 ? -25.933 -0.093 33.829 1.00 37.07 488 VAL A O 1
ATOM 3259 N N . HIS A 1 511 ? -27.704 0.724 34.990 1.00 43.20 489 HIS A N 1
ATOM 3260 C CA . HIS A 1 511 ? -28.624 -0.357 34.685 1.00 36.67 489 HIS A CA 1
ATOM 3261 C C . HIS A 1 511 ? -30.050 0.106 34.986 1.00 40.40 489 HIS A C 1
ATOM 3262 O O . HIS A 1 511 ? -30.468 0.186 36.154 1.00 42.61 489 HIS A O 1
ATOM 3269 N N . PRO A 1 512 ? -30.814 0.433 33.950 1.00 42.27 490 PRO A N 1
ATOM 3270 C CA . PRO A 1 512 ? -32.116 1.089 34.133 1.00 42.99 490 PRO A CA 1
ATOM 3271 C C . PRO A 1 512 ? -33.204 0.128 34.599 1.00 41.52 490 PRO A C 1
ATOM 3272 O O . PRO A 1 512 ? -33.104 -1.090 34.444 1.00 40.89 490 PRO A O 1
ATOM 3276 N N . ARG A 1 513 ? -34.253 0.714 35.181 1.00 43.28 491 ARG A N 1
ATOM 3277 C CA . ARG A 1 513 ? -35.500 -0.005 35.392 1.00 48.58 491 ARG A CA 1
ATOM 3278 C C . ARG A 1 513 ? -36.057 -0.436 34.040 1.00 48.42 491 ARG A C 1
ATOM 3279 O O . ARG A 1 513 ? -36.002 0.330 33.076 1.00 50.66 491 ARG A O 1
ATOM 3287 N N . PRO A 1 514 ? -36.570 -1.652 33.922 1.00 50.52 492 PRO A N 1
ATOM 3288 C CA . PRO A 1 514 ? -37.162 -2.084 32.655 1.00 51.68 492 PRO A CA 1
ATOM 3289 C C . PRO A 1 514 ? -38.559 -1.513 32.473 1.00 55.44 492 PRO A C 1
ATOM 3290 O O . PRO A 1 514 ? -39.224 -1.099 33.423 1.00 59.41 492 PRO A O 1
ATOM 3294 N N . SER A 1 515 ? -39.002 -1.520 31.220 1.00 57.27 493 SER A N 1
ATOM 3295 C CA . SER A 1 515 ? -40.282 -0.931 30.853 1.00 58.54 493 SER A CA 1
ATOM 3296 C C . SER A 1 515 ? -41.456 -1.743 31.403 1.00 58.38 493 SER A C 1
ATOM 3297 O O . SER A 1 515 ? -41.354 -2.954 31.636 1.00 54.21 493 SER A O 1
ATOM 3300 N N . LYS A 1 516 ? -42.588 -1.059 31.599 1.00 59.92 494 LYS A N 1
ATOM 3301 C CA . LYS A 1 516 ? -43.818 -1.764 31.940 1.00 59.84 494 LYS A CA 1
ATOM 3302 C C . LYS A 1 516 ? -44.135 -2.832 30.900 1.00 59.74 494 LYS A C 1
ATOM 3303 O O . LYS A 1 516 ? -44.538 -3.949 31.248 1.00 54.08 494 LYS A O 1
ATOM 3309 N N . LYS A 1 517 ? -43.918 -2.518 29.619 1.00 62.23 495 LYS A N 1
ATOM 3310 C CA . LYS A 1 517 ? -44.216 -3.477 28.559 1.00 63.24 495 LYS A CA 1
ATOM 3311 C C . LYS A 1 517 ? -43.451 -4.773 28.769 1.00 58.34 495 LYS A C 1
ATOM 3312 O O . LYS A 1 517 ? -44.043 -5.857 28.800 1.00 56.52 495 LYS A O 1
ATOM 3318 N N . LYS A 1 518 ? -42.127 -4.672 28.930 1.00 55.66 496 LYS A N 1
ATOM 3319 C CA . LYS A 1 518 ? -41.293 -5.861 29.062 1.00 53.76 496 LYS A CA 1
ATOM 3320 C C . LYS A 1 518 ? -41.614 -6.636 30.333 1.00 49.77 496 LYS A C 1
ATOM 3321 O O . LYS A 1 518 ? -41.500 -7.866 30.352 1.00 48.67 496 LYS A O 1
ATOM 3327 N N . LEU A 1 519 ? -42.017 -5.939 31.394 1.00 50.58 497 LEU A N 1
ATOM 3328 C CA . LEU A 1 519 ? -42.438 -6.617 32.615 1.00 50.76 497 LEU A CA 1
ATOM 3329 C C . LEU A 1 519 ? -43.712 -7.420 32.382 1.00 49.30 497 LEU A C 1
ATOM 3330 O O . LEU A 1 519 ? -43.808 -8.587 32.788 1.00 44.76 497 LEU A O 1
ATOM 3335 N N . GLN A 1 520 ? -44.707 -6.806 31.731 1.00 51.51 498 GLN A N 1
ATOM 3336 C CA . GLN A 1 520 ? -45.952 -7.512 31.439 1.00 53.51 498 GLN A CA 1
ATOM 3337 C C . GLN A 1 520 ? -45.684 -8.799 30.663 1.00 52.37 498 GLN A C 1
ATOM 3338 O O . GLN A 1 520 ? -46.235 -9.857 30.991 1.00 51.70 498 GLN A O 1
ATOM 3344 N N . SER A 1 521 ? -44.815 -8.734 29.651 1.00 47.36 499 SER A N 1
ATOM 3345 C CA . SER A 1 521 ? -44.478 -9.929 28.884 1.00 51.69 499 SER A CA 1
ATOM 3346 C C . SER A 1 521 ? -43.866 -11.005 29.777 1.00 48.06 499 SER A C 1
ATOM 3347 O O . SER A 1 521 ? -44.213 -12.191 29.670 1.00 44.60 499 SER A O 1
ATOM 3350 N N . LEU A 1 522 ? -42.957 -10.604 30.665 1.00 40.89 500 LEU A N 1
ATOM 3351 C CA . LEU A 1 522 ? -42.276 -11.560 31.532 1.00 42.91 500 LEU A CA 1
ATOM 3352 C C . LEU A 1 522 ? -43.259 -12.215 32.496 1.00 40.78 500 LEU A C 1
ATOM 3353 O O . LEU A 1 522 ? -43.213 -13.430 32.723 1.00 41.00 500 LEU A O 1
ATOM 3358 N N . ILE A 1 523 ? -44.131 -11.404 33.093 1.00 40.38 501 ILE A N 1
ATOM 3359 C CA . ILE A 1 523 ? -45.135 -11.898 34.038 1.00 47.03 501 ILE A CA 1
ATOM 3360 C C . ILE A 1 523 ? -46.039 -12.938 33.385 1.00 49.58 501 ILE A C 1
ATOM 3361 O O . ILE A 1 523 ? -46.367 -13.963 34.003 1.00 49.44 501 ILE A O 1
ATOM 3366 N N . GLU A 1 524 ? -46.449 -12.705 32.128 1.00 45.85 502 GLU A N 1
ATOM 3367 C CA . GLU A 1 524 ? -47.293 -13.682 31.441 1.00 52.84 502 GLU A CA 1
ATOM 3368 C C . GLU A 1 524 ? -46.546 -14.989 31.206 1.00 49.29 502 GLU A C 1
ATOM 3369 O O . GLU A 1 524 ? -47.093 -16.074 31.441 1.00 48.76 502 GLU A O 1
ATOM 3375 N N . THR A 1 525 ? -45.305 -14.905 30.716 1.00 45.61 503 THR A N 1
ATOM 3376 C CA . THR A 1 525 ? -44.530 -16.109 30.429 1.00 45.92 503 THR A CA 1
ATOM 3377 C C . THR A 1 525 ? -44.310 -16.936 31.699 1.00 47.12 503 THR A C 1
ATOM 3378 O O . THR A 1 525 ? -44.499 -18.162 31.699 1.00 46.66 503 THR A O 1
ATOM 3382 N N . VAL A 1 526 ? -43.926 -16.286 32.799 1.00 41.42 504 VAL A N 1
ATOM 3383 C CA . VAL A 1 526 ? -43.598 -17.064 34.001 1.00 42.38 504 VAL A CA 1
ATOM 3384 C C . VAL A 1 526 ? -44.847 -17.480 34.758 1.00 44.26 504 VAL A C 1
ATOM 3385 O O . VAL A 1 526 ? -44.810 -18.489 35.474 1.00 47.37 504 VAL A O 1
ATOM 3389 N N . GLY A 1 527 ? -45.966 -16.763 34.595 1.00 44.95 505 GLY A N 1
ATOM 3390 C CA . GLY A 1 527 ? -47.215 -17.214 35.205 1.00 46.42 505 GLY A CA 1
ATOM 3391 C C . GLY A 1 527 ? -47.639 -18.589 34.715 1.00 44.31 505 GLY A C 1
ATOM 3392 O O . GLY A 1 527 ? -48.247 -19.354 35.458 1.00 43.84 505 GLY A O 1
ATOM 3393 N N . GLU A 1 528 ? -47.291 -18.940 33.471 1.00 45.76 506 GLU A N 1
ATOM 3394 C CA . GLU A 1 528 ? -47.586 -20.283 32.973 1.00 49.83 506 GLU A CA 1
ATOM 3395 C C . GLU A 1 528 ? -46.753 -21.364 33.662 1.00 49.90 506 GLU A C 1
ATOM 3396 O O . GLU A 1 528 ? -47.065 -22.550 33.507 1.00 50.87 506 GLU A O 1
ATOM 3402 N N . LEU A 1 529 ? -45.720 -20.984 34.419 1.00 47.68 507 LEU A N 1
ATOM 3403 C CA . LEU A 1 529 ? -44.869 -21.908 35.163 1.00 43.32 507 LEU A CA 1
ATOM 3404 C C . LEU A 1 529 ? -45.158 -21.872 36.662 1.00 43.43 507 LEU A C 1
ATOM 3405 O O . LEU A 1 529 ? -44.323 -22.310 37.466 1.00 45.52 507 LEU A O 1
ATOM 3410 N N . ASN A 1 530 ? -46.307 -21.326 37.049 1.00 44.94 508 ASN A N 1
ATOM 3411 C CA . ASN A 1 530 ? -46.743 -21.189 38.439 1.00 51.49 508 ASN A CA 1
ATOM 3412 C C . ASN A 1 530 ? -45.840 -20.258 39.228 1.00 52.03 508 ASN A C 1
ATOM 3413 O O . ASN A 1 530 ? -45.778 -20.337 40.460 1.00 51.75 508 ASN A O 1
ATOM 3418 N N . ILE A 1 531 ? -45.125 -19.381 38.529 1.00 48.95 509 ILE A N 1
ATOM 3419 C CA . ILE A 1 531 ? -44.450 -18.270 39.188 1.00 44.56 509 ILE A CA 1
ATOM 3420 C C . ILE A 1 531 ? -45.504 -17.242 39.567 1.00 46.15 509 ILE A C 1
ATOM 3421 O O . ILE A 1 531 ? -46.377 -16.908 38.748 1.00 48.06 509 ILE A O 1
ATOM 3426 N N . THR A 1 532 ? -45.458 -16.761 40.810 1.00 48.18 510 THR A N 1
ATOM 3427 C CA . THR A 1 532 ? -46.521 -15.880 41.294 1.00 53.10 510 THR A CA 1
ATOM 3428 C C . THR A 1 532 ? -46.654 -14.649 40.402 1.00 50.29 510 THR A C 1
ATOM 3429 O O . THR A 1 532 ? -45.686 -14.179 39.795 1.00 50.28 510 THR A O 1
ATOM 3433 N N . LYS A 1 533 ? -47.866 -14.152 40.304 1.00 53.26 511 LYS A N 1
ATOM 3434 C CA . LYS A 1 533 ? -48.095 -12.825 39.759 1.00 56.47 511 LYS A CA 1
ATOM 3435 C C . LYS A 1 533 ? -47.685 -11.794 40.798 1.00 54.03 511 LYS A C 1
ATOM 3436 O O . LYS A 1 533 ? -48.130 -11.872 41.943 1.00 55.88 511 LYS A O 1
ATOM 3442 N N . PRO A 1 534 ? -46.854 -10.826 40.449 1.00 51.63 512 PRO A N 1
ATOM 3443 C CA . PRO A 1 534 ? -46.376 -9.873 41.453 1.00 52.28 512 PRO A CA 1
ATOM 3444 C C . PRO A 1 534 ? -47.415 -8.800 41.738 1.00 56.82 512 PRO A C 1
ATOM 3445 O O . PRO A 1 534 ? -48.338 -8.563 40.958 1.00 57.62 512 PRO A O 1
ATOM 3449 N N . GLN A 1 535 ? -47.245 -8.143 42.884 1.00 61.13 513 GLN A N 1
ATOM 3450 C CA . GLN A 1 535 ? -48.205 -7.140 43.325 1.00 72.93 513 GLN A CA 1
ATOM 3451 C C . GLN A 1 535 ? -47.738 -5.707 43.094 1.00 71.33 513 GLN A C 1
ATOM 3452 O O . GLN A 1 535 ? -48.519 -4.776 43.311 1.00 71.14 513 GLN A O 1
ATOM 3458 N N . PHE A 1 536 ? -46.506 -5.500 42.644 1.00 69.88 514 PHE A N 1
ATOM 3459 C CA . PHE A 1 536 ? -45.988 -4.147 42.542 1.00 66.14 514 PHE A CA 1
ATOM 3460 C C . PHE A 1 536 ? -46.536 -3.398 41.324 1.00 67.07 514 PHE A C 1
ATOM 3461 O O . PHE A 1 536 ? -46.962 -3.993 40.328 1.00 66.70 514 PHE A O 1
ATOM 3469 N N . ASN A 1 537 ? -46.544 -2.069 41.441 1.00 65.99 515 ASN A N 1
ATOM 3470 C CA . ASN A 1 537 ? -46.792 -1.182 40.312 1.00 63.06 515 ASN A CA 1
ATOM 3471 C C . ASN A 1 537 ? -45.688 -1.339 39.269 1.00 59.54 515 ASN A C 1
ATOM 3472 O O . ASN A 1 537 ? -44.501 -1.310 39.598 1.00 55.79 515 ASN A O 1
ATOM 3477 N N . LEU A 1 538 ? -46.076 -1.508 38.003 1.00 59.89 516 LEU A N 1
ATOM 3478 C CA . LEU A 1 538 ? -45.091 -1.791 36.968 1.00 62.20 516 LEU A CA 1
ATOM 3479 C C . LEU A 1 538 ? -44.326 -0.560 36.520 1.00 63.35 516 LEU A C 1
ATOM 3480 O O . LEU A 1 538 ? -43.207 -0.701 36.002 1.00 62.01 516 LEU A O 1
ATOM 3485 N N . ASP A 1 539 ? -44.890 0.633 36.712 1.00 64.84 517 ASP A N 1
ATOM 3486 C CA . ASP A 1 539 ? -44.170 1.851 36.368 1.00 62.85 517 ASP A CA 1
ATOM 3487 C C . ASP A 1 539 ? -43.111 2.209 37.402 1.00 62.47 517 ASP A C 1
ATOM 3488 O O . ASP A 1 539 ? -42.051 2.729 37.034 1.00 65.04 517 ASP A O 1
ATOM 3493 N N . THR A 1 540 ? -43.363 1.935 38.685 1.00 62.76 518 THR A N 1
ATOM 3494 C CA . THR A 1 540 ? -42.489 2.389 39.763 1.00 63.63 518 THR A CA 1
ATOM 3495 C C . THR A 1 540 ? -41.763 1.262 40.495 1.00 61.14 518 THR A C 1
ATOM 3496 O O . THR A 1 540 ? -41.150 1.526 41.535 1.00 61.87 518 THR A O 1
ATOM 3500 N N . VAL A 1 541 ? -41.795 0.028 39.974 1.00 56.72 519 VAL A N 1
ATOM 3501 C CA . VAL A 1 541 ? -41.257 -1.119 40.706 1.00 55.04 519 VAL A CA 1
ATOM 3502 C C . VAL A 1 541 ? -39.820 -0.866 41.150 1.00 50.33 519 VAL A C 1
ATOM 3503 O O . VAL A 1 541 ? -38.964 -0.453 40.356 1.00 46.52 519 VAL A O 1
ATOM 3507 N N . THR A 1 542 ? -39.545 -1.147 42.427 1.00 48.46 520 THR A N 1
ATOM 3508 C CA . THR A 1 542 ? -38.223 -0.934 43.003 1.00 47.28 520 THR A CA 1
ATOM 3509 C C . THR A 1 542 ? -37.400 -2.224 43.015 1.00 47.74 520 THR A C 1
ATOM 3510 O O . THR A 1 542 ? -37.916 -3.330 42.823 1.00 47.43 520 THR A O 1
ATOM 3514 N N . SER A 1 543 ? -36.089 -2.057 43.241 1.00 45.93 521 SER A N 1
ATOM 3515 C CA . SER A 1 543 ? -35.185 -3.196 43.395 1.00 46.43 521 SER A CA 1
ATOM 3516 C C . SER A 1 543 ? -35.691 -4.156 44.477 1.00 46.46 521 SER A C 1
ATOM 3517 O O . SER A 1 543 ? -35.729 -5.379 44.267 1.00 41.75 521 SER A O 1
ATOM 3520 N N . SER A 1 544 ? -36.096 -3.602 45.642 1.00 45.75 522 SER A N 1
ATOM 3521 C CA . SER A 1 544 ? -36.643 -4.401 46.744 1.00 47.24 522 SER A CA 1
ATOM 3522 C C . SER A 1 544 ? -37.826 -5.251 46.305 1.00 49.15 522 SER A C 1
ATOM 3523 O O . SER A 1 544 ? -37.961 -6.407 46.729 1.00 49.56 522 SER A O 1
ATOM 3526 N N . GLN A 1 545 ? -38.731 -4.673 45.511 1.00 46.27 523 GLN A N 1
ATOM 3527 C CA . GLN A 1 545 ? -39.922 -5.407 45.102 1.00 50.54 523 GLN A CA 1
ATOM 3528 C C . GLN A 1 545 ? -39.593 -6.532 44.125 1.00 46.61 523 GLN A C 1
ATOM 3529 O O . GLN A 1 545 ? -40.237 -7.588 44.153 1.00 46.81 523 GLN A O 1
ATOM 3535 N N . ILE A 1 546 ? -38.621 -6.333 43.232 1.00 45.55 524 ILE A N 1
ATOM 3536 C CA . ILE A 1 546 ? -38.191 -7.449 42.388 1.00 44.86 524 ILE A CA 1
ATOM 3537 C C . ILE A 1 546 ? -37.585 -8.549 43.250 1.00 47.17 524 ILE A C 1
ATOM 3538 O O . ILE A 1 546 ? -37.816 -9.746 43.013 1.00 40.58 524 ILE A O 1
ATOM 3543 N N . ALA A 1 547 ? -36.761 -8.155 44.236 1.00 44.72 525 ALA A N 1
ATOM 3544 C CA . ALA A 1 547 ? -36.136 -9.117 45.141 1.00 42.53 525 ALA A CA 1
ATOM 3545 C C . ALA A 1 547 ? -37.180 -9.924 45.904 1.00 43.84 525 ALA A C 1
ATOM 3546 O O . ALA A 1 547 ? -37.045 -11.146 46.046 1.00 42.80 525 ALA A O 1
ATOM 3548 N N . SER A 1 548 ? -38.218 -9.255 46.431 1.00 42.91 526 SER A N 1
ATOM 3549 C CA . SER A 1 548 ? -39.255 -9.985 47.165 1.00 46.69 526 SER A CA 1
ATOM 3550 C C . SER A 1 548 ? -39.985 -10.950 46.250 1.00 48.73 526 SER A C 1
ATOM 3551 O O . SER A 1 548 ? -40.389 -12.039 46.679 1.00 46.57 526 SER A O 1
ATOM 3554 N N . TRP A 1 549 ? -40.186 -10.549 44.988 1.00 50.72 527 TRP A N 1
ATOM 3555 C CA . TRP A 1 549 ? -40.842 -11.408 44.008 1.00 48.68 527 TRP A CA 1
ATOM 3556 C C . TRP A 1 549 ? -39.987 -12.640 43.703 1.00 45.30 527 TRP A C 1
ATOM 3557 O O . TRP A 1 549 ? -40.486 -13.771 43.735 1.00 45.58 527 TRP A O 1
ATOM 3568 N N . LEU A 1 550 ? -38.690 -12.449 43.423 1.00 44.88 528 LEU A N 1
ATOM 3569 C CA . LEU A 1 550 ? -37.775 -13.591 43.320 1.00 43.29 528 LEU A CA 1
ATOM 3570 C C . LEU A 1 550 ? -37.836 -14.468 44.574 1.00 46.84 528 LEU A C 1
ATOM 3571 O O . LEU A 1 550 ? -37.988 -15.696 44.495 1.00 46.62 528 LEU A O 1
ATOM 3576 N N . ASN A 1 551 ? -37.737 -13.851 45.745 1.00 44.66 529 ASN A N 1
ATOM 3577 C CA . ASN A 1 551 ? -37.694 -14.640 46.969 1.00 53.10 529 ASN A CA 1
ATOM 3578 C C . ASN A 1 551 ? -38.955 -15.487 47.161 1.00 55.57 529 ASN A C 1
ATOM 3579 O O . ASN A 1 551 ? -38.867 -16.617 47.658 1.00 59.90 529 ASN A O 1
ATOM 3584 N N . GLU A 1 552 ? -40.124 -14.994 46.755 1.00 50.50 530 GLU A N 1
ATOM 3585 C CA . GLU A 1 552 ? -41.322 -15.791 46.988 1.00 52.13 530 GLU A CA 1
ATOM 3586 C C . GLU A 1 552 ? -41.480 -16.931 45.985 1.00 52.92 530 GLU A C 1
ATOM 3587 O O . GLU A 1 552 ? -42.474 -17.657 46.044 1.00 59.15 530 GLU A O 1
ATOM 3593 N N . ASN A 1 553 ? -40.515 -17.137 45.098 1.00 48.81 531 ASN A N 1
ATOM 3594 C CA . ASN A 1 553 ? -40.565 -18.217 44.126 1.00 45.51 531 ASN A CA 1
ATOM 3595 C C . ASN A 1 553 ? -39.311 -19.091 44.164 1.00 46.82 531 ASN A C 1
ATOM 3596 O O . ASN A 1 553 ? -39.086 -19.867 43.230 1.00 47.61 531 ASN A O 1
ATOM 3601 N N . LYS A 1 554 ? -38.490 -18.984 45.219 1.00 49.38 532 LYS A N 1
ATOM 3602 C CA . LYS A 1 554 ? -37.188 -19.655 45.235 1.00 54.62 532 LYS A CA 1
ATOM 3603 C C . LYS A 1 554 ? -37.313 -21.166 45.078 1.00 51.47 532 LYS A C 1
ATOM 3604 O O . LYS A 1 554 ? -36.434 -21.801 44.477 1.00 49.57 532 LYS A O 1
ATOM 3610 N N . ASP A 1 555 ? -38.405 -21.747 45.566 1.00 50.89 533 ASP A N 1
ATOM 3611 C CA . ASP A 1 555 ? -38.615 -23.189 45.526 1.00 57.09 533 ASP A CA 1
ATOM 3612 C C . ASP A 1 555 ? -39.382 -23.653 44.298 1.00 55.25 533 ASP A C 1
ATOM 3613 O O . ASP A 1 555 ? -39.644 -24.856 44.170 1.00 50.34 533 ASP A O 1
ATOM 3618 N N . ASN A 1 556 ? -39.754 -22.748 43.401 1.00 51.82 534 ASN A N 1
ATOM 3619 C CA . ASN A 1 556 ? -40.413 -23.175 42.176 1.00 50.01 534 ASN A CA 1
ATOM 3620 C C . ASN A 1 556 ? -39.423 -23.972 41.332 1.00 50.33 534 ASN A C 1
ATOM 3621 O O . ASN A 1 556 ? -38.268 -23.555 41.177 1.00 50.97 534 ASN A O 1
ATOM 3626 N N . PRO A 1 557 ? -39.826 -25.119 40.784 1.00 48.42 535 PRO A N 1
ATOM 3627 C CA . PRO A 1 557 ? -38.937 -25.860 39.879 1.00 49.08 535 PRO A CA 1
ATOM 3628 C C . PRO A 1 557 ? -38.446 -25.053 38.695 1.00 49.39 535 PRO A C 1
ATOM 3629 O O . PRO A 1 557 ? -37.375 -25.366 38.154 1.00 47.60 535 PRO A O 1
ATOM 3633 N N . SER A 1 558 ? -39.189 -24.025 38.269 1.00 42.81 536 SER A N 1
ATOM 3634 C CA . SER A 1 558 ? -38.784 -23.192 37.150 1.00 42.89 536 SER A CA 1
ATOM 3635 C C . SER A 1 558 ? -38.046 -21.921 37.589 1.00 41.77 536 SER A C 1
ATOM 3636 O O . SER A 1 558 ? -37.989 -20.946 36.830 1.00 44.58 536 SER A O 1
ATOM 3639 N N . TYR A 1 559 ? -37.460 -21.917 38.785 1.00 41.71 537 TYR A N 1
ATOM 3640 C CA . TYR A 1 559 ? -36.727 -20.735 39.227 1.00 42.20 537 TYR A CA 1
ATOM 3641 C C . TYR A 1 559 ? -35.587 -20.400 38.273 1.00 40.77 537 TYR A C 1
ATOM 3642 O O . TYR A 1 559 ? -35.325 -19.221 37.999 1.00 41.60 537 TYR A O 1
ATOM 3651 N N . GLU A 1 560 ? -34.911 -21.418 37.730 1.00 39.13 538 GLU A N 1
ATOM 3652 C CA . GLU A 1 560 ? -33.788 -21.143 36.835 1.00 42.43 538 GLU A CA 1
ATOM 3653 C C . GLU A 1 560 ? -34.230 -20.337 35.618 1.00 38.73 538 GLU A C 1
ATOM 3654 O O . GLU A 1 560 ? -33.640 -19.290 35.321 1.00 37.31 538 GLU A O 1
ATOM 3660 N N . ILE A 1 561 ? -35.262 -20.796 34.891 1.00 39.15 539 ILE A N 1
ATOM 3661 C CA . ILE A 1 561 ? -35.637 -20.038 33.686 1.00 37.61 539 ILE A CA 1
ATOM 3662 C C . ILE A 1 561 ? -36.264 -18.698 34.083 1.00 37.48 539 ILE A C 1
ATOM 3663 O O . ILE A 1 561 ? -36.195 -17.722 33.320 1.00 37.12 539 ILE A O 1
ATOM 3668 N N . PHE A 1 562 ? -36.866 -18.619 35.276 1.00 37.91 540 PHE A N 1
ATOM 3669 C CA . PHE A 1 562 ? -37.367 -17.339 35.779 1.00 39.68 540 PHE A CA 1
ATOM 3670 C C . PHE A 1 562 ? -36.241 -16.302 35.835 1.00 40.17 540 PHE A C 1
ATOM 3671 O O . PHE A 1 562 ? -36.353 -15.209 35.269 1.00 34.09 540 PHE A O 1
ATOM 3679 N N . VAL A 1 563 ? -35.128 -16.646 36.484 1.00 40.28 541 VAL A N 1
ATOM 3680 C CA . VAL A 1 563 ? -33.997 -15.725 36.521 1.00 42.26 541 VAL A CA 1
ATOM 3681 C C . VAL A 1 563 ? -33.444 -15.474 35.121 1.00 39.61 541 VAL A C 1
ATOM 3682 O O . VAL A 1 563 ? -33.096 -14.336 34.781 1.00 38.51 541 VAL A O 1
ATOM 3686 N N . ILE A 1 564 ? -33.318 -16.522 34.294 1.00 35.17 542 ILE A N 1
ATOM 3687 C CA . ILE A 1 564 ? -32.839 -16.303 32.924 1.00 38.54 542 ILE A CA 1
ATOM 3688 C C . ILE A 1 564 ? -33.695 -15.258 32.218 1.00 40.44 542 ILE A C 1
ATOM 3689 O O . ILE A 1 564 ? -33.178 -14.309 31.611 1.00 36.58 542 ILE A O 1
ATOM 3694 N N . LEU A 1 565 ? -35.019 -15.416 32.299 1.00 33.72 543 LEU A N 1
ATOM 3695 C CA . LEU A 1 565 ? -35.934 -14.502 31.617 1.00 37.69 543 LEU A CA 1
ATOM 3696 C C . LEU A 1 565 ? -35.947 -13.117 32.259 1.00 39.33 543 LEU A C 1
ATOM 3697 O O . LEU A 1 565 ? -36.065 -12.104 31.552 1.00 39.53 543 LEU A O 1
ATOM 3702 N N . LEU A 1 566 ? -35.893 -13.052 33.593 1.00 34.41 544 LEU A N 1
ATOM 3703 C CA . LEU A 1 566 ? -35.736 -11.760 34.267 1.00 38.77 544 LEU A CA 1
ATOM 3704 C C . LEU A 1 566 ? -34.483 -11.022 33.777 1.00 38.96 544 LEU A C 1
ATOM 3705 O O . LEU A 1 566 ? -34.532 -9.821 33.488 1.00 39.11 544 LEU A O 1
ATOM 3710 N N . LEU A 1 567 ? -33.346 -11.715 33.705 1.00 37.61 545 LEU A N 1
ATOM 3711 C CA . LEU A 1 567 ? -32.122 -11.102 33.170 1.00 38.68 545 LEU A CA 1
ATOM 3712 C C . LEU A 1 567 ? -32.322 -10.601 31.741 1.00 40.39 545 LEU A C 1
ATOM 3713 O O . LEU A 1 567 ? -31.885 -9.495 31.393 1.00 37.90 545 LEU A O 1
ATOM 3718 N N . ARG A 1 568 ? -33.017 -11.382 30.906 1.00 32.49 546 ARG A N 1
ATOM 3719 C CA . ARG A 1 568 ? -33.308 -10.912 29.555 1.00 37.40 546 ARG A CA 1
ATOM 3720 C C . ARG A 1 568 ? -34.153 -9.654 29.588 1.00 38.52 546 ARG A C 1
ATOM 3721 O O . ARG A 1 568 ? -33.907 -8.701 28.840 1.00 41.92 546 ARG A O 1
ATOM 3729 N N . THR A 1 569 ? -35.184 -9.654 30.421 1.00 36.10 547 THR A N 1
ATOM 3730 C CA . THR A 1 569 ? -36.040 -8.485 30.553 1.00 40.26 547 THR A CA 1
ATOM 3731 C C . THR A 1 569 ? -35.235 -7.267 30.970 1.00 42.51 547 THR A C 1
ATOM 3732 O O . THR A 1 569 ? -35.453 -6.161 30.460 1.00 44.88 547 THR A O 1
ATOM 3736 N N . LEU A 1 570 ? -34.308 -7.450 31.911 1.00 40.46 548 LEU A N 1
ATOM 3737 C CA . LEU A 1 570 ? -33.566 -6.320 32.461 1.00 43.26 548 LEU A CA 1
ATOM 3738 C C . LEU A 1 570 ? -32.540 -5.801 31.471 1.00 42.94 548 LEU A C 1
ATOM 3739 O O . LEU A 1 570 ? -32.167 -4.627 31.525 1.00 44.87 548 LEU A O 1
ATOM 3744 N N . GLY A 1 571 ? -32.047 -6.662 30.594 1.00 39.58 549 GLY A N 1
ATOM 3745 C CA . GLY A 1 571 ? -31.063 -6.248 29.628 1.00 40.82 549 GLY A CA 1
ATOM 3746 C C . GLY A 1 571 ? -29.730 -5.998 30.313 1.00 43.54 549 GLY A C 1
ATOM 3747 O O . GLY A 1 571 ? -29.547 -6.179 31.520 1.00 39.69 549 GLY A O 1
ATOM 3748 N N . LYS A 1 572 ? -28.789 -5.555 29.495 1.00 40.02 550 LYS A N 1
ATOM 3749 C CA . LYS A 1 572 ? -27.390 -5.434 29.867 1.00 42.34 550 LYS A CA 1
ATOM 3750 C C . LYS A 1 572 ? -27.135 -4.170 30.690 1.00 33.57 550 LYS A C 1
ATOM 3751 O O . LYS A 1 572 ? -27.747 -3.130 30.449 1.00 36.07 550 LYS A O 1
ATOM 3757 N N . ALA A 1 573 ? -26.224 -4.259 31.659 1.00 34.78 551 ALA A N 1
ATOM 3758 C CA . ALA A 1 573 ? -25.650 -3.059 32.269 1.00 38.11 551 ALA A CA 1
ATOM 3759 C C . ALA A 1 573 ? -24.625 -2.455 31.304 1.00 37.07 551 ALA A C 1
ATOM 3760 O O . ALA A 1 573 ? -24.135 -3.134 30.397 1.00 33.80 551 ALA A O 1
ATOM 3762 N N . PHE A 1 574 ? -24.297 -1.175 31.502 1.00 35.35 552 PHE A N 1
ATOM 3763 C CA . PHE A 1 574 ? -23.315 -0.501 30.650 1.00 34.31 552 PHE A CA 1
ATOM 3764 C C . PHE A 1 574 ? -22.775 0.737 31.360 1.00 37.74 552 PHE A C 1
ATOM 3765 O O . PHE A 1 574 ? -23.211 1.088 32.459 1.00 36.93 552 PHE A O 1
ATOM 3773 N N . TYR A 1 575 ? -21.889 1.460 30.674 1.00 35.55 553 TYR A N 1
ATOM 3774 C CA . TYR A 1 575 ? -21.257 2.636 31.253 1.00 38.55 553 TYR A CA 1
ATOM 3775 C C . TYR A 1 575 ? -21.848 3.911 30.680 1.00 39.16 553 TYR A C 1
ATOM 3776 O O . TYR A 1 575 ? -22.116 4.001 29.474 1.00 35.92 553 TYR A O 1
ATOM 3785 N N . SER A 1 576 ? -22.025 4.903 31.559 1.00 35.66 554 SER A N 1
ATOM 3786 C CA . SER A 1 576 ? -22.622 6.185 31.209 1.00 38.25 554 SER A CA 1
ATOM 3787 C C . SER A 1 576 ? -22.064 7.267 32.114 1.00 38.35 554 SER A C 1
ATOM 3788 O O . SER A 1 576 ? -21.972 7.063 33.325 1.00 34.15 554 SER A O 1
ATOM 3791 N N . VAL A 1 577 ? -21.744 8.431 31.539 1.00 37.26 555 VAL A N 1
ATOM 3792 C CA . VAL A 1 577 ? -21.442 9.579 32.392 1.00 41.80 555 VAL A CA 1
ATOM 3793 C C . VAL A 1 577 ? -22.725 10.173 32.989 1.00 43.51 555 VAL A C 1
ATOM 3794 O O . VAL A 1 577 ? -22.666 10.827 34.025 1.00 43.74 555 VAL A O 1
ATOM 3798 N N . ASN A 1 578 ? -23.885 9.988 32.355 1.00 41.56 556 ASN A N 1
ATOM 3799 C CA . ASN A 1 578 ? -25.122 10.507 32.926 1.00 43.41 556 ASN A CA 1
ATOM 3800 C C . ASN A 1 578 ? -25.421 9.781 34.235 1.00 40.79 556 ASN A C 1
ATOM 3801 O O . ASN A 1 578 ? -25.246 8.557 34.326 1.00 41.44 556 ASN A O 1
ATOM 3806 N N . PRO A 1 579 ? -25.863 10.473 35.232 1.00 44.26 557 PRO A N 1
ATOM 3807 C CA . PRO A 1 579 ? -26.049 9.866 36.570 1.00 46.68 557 PRO A CA 1
ATOM 3808 C C . PRO A 1 579 ? -27.280 8.972 36.684 1.00 49.87 557 PRO A C 1
ATOM 3809 O O . PRO A 1 579 ? -28.227 9.282 37.412 1.00 53.65 557 PRO A O 1
ATOM 3813 N N . LEU A 1 580 ? -27.286 7.849 35.975 1.00 44.67 558 LEU A N 1
ATOM 3814 C CA . LEU A 1 580 ? -28.424 6.942 36.016 1.00 47.82 558 LEU A CA 1
ATOM 3815 C C . LEU A 1 580 ? -28.222 5.890 37.102 1.00 43.70 558 LEU A C 1
ATOM 3816 O O . LEU A 1 580 ? -27.108 5.632 37.544 1.00 39.52 558 LEU A O 1
ATOM 3821 N N . MET A 1 581 ? -29.324 5.282 37.530 1.00 39.06 559 MET A N 1
ATOM 3822 C CA . MET A 1 581 ? -29.266 4.306 38.608 1.00 41.16 559 MET A CA 1
ATOM 3823 C C . MET A 1 581 ? -28.664 2.991 38.122 1.00 36.47 559 MET A C 1
ATOM 3824 O O . MET A 1 581 ? -28.542 2.723 36.922 1.00 36.17 559 MET A O 1
ATOM 3829 N N . HIS A 1 582 ? -28.283 2.154 39.087 1.00 33.50 560 HIS A N 1
ATOM 3830 C CA . HIS A 1 582 ? -28.016 0.739 38.850 1.00 36.50 560 HIS A CA 1
ATOM 3831 C C . HIS A 1 582 ? -29.135 -0.036 39.548 1.00 37.79 560 HIS A C 1
ATOM 3832 O O . HIS A 1 582 ? -29.102 -0.252 40.770 1.00 34.44 560 HIS A O 1
ATOM 3839 N N . PHE A 1 583 ? -30.120 -0.452 38.748 1.00 39.93 561 PHE A N 1
ATOM 3840 C CA . PHE A 1 583 ? -31.350 -1.045 39.275 1.00 41.61 561 PHE A CA 1
ATOM 3841 C C . PHE A 1 583 ? -31.071 -2.367 39.980 1.00 41.62 561 PHE A C 1
ATOM 3842 O O . PHE A 1 583 ? -31.629 -2.637 41.052 1.00 41.95 561 PHE A O 1
ATOM 3850 N N . SER A 1 584 ? -30.204 -3.205 39.407 1.00 37.39 562 SER A N 1
ATOM 3851 C CA . SER A 1 584 ? -30.046 -4.528 40.008 1.00 40.96 562 SER A CA 1
ATOM 3852 C C . SER A 1 584 ? -29.103 -4.504 41.213 1.00 42.53 562 SER A C 1
ATOM 3853 O O . SER A 1 584 ? -29.315 -5.253 42.179 1.00 39.90 562 SER A O 1
ATOM 3856 N N . ILE A 1 585 ? -28.109 -3.613 41.221 1.00 40.76 563 ILE A N 1
ATOM 3857 C CA . ILE A 1 585 ? -27.317 -3.423 42.435 1.00 41.45 563 ILE A CA 1
ATOM 3858 C C . ILE A 1 585 ? -28.119 -2.696 43.516 1.00 40.35 563 ILE A C 1
ATOM 3859 O O . ILE A 1 585 ? -27.916 -2.921 44.717 1.00 43.33 563 ILE A O 1
ATOM 3864 N N . GLY A 1 586 ? -29.043 -1.840 43.117 1.00 40.57 564 GLY A N 1
ATOM 3865 C CA . GLY A 1 586 ? -29.900 -1.143 44.039 1.00 47.38 564 GLY A CA 1
ATOM 3866 C C . GLY A 1 586 ? -29.384 0.200 44.477 1.00 49.37 564 GLY A C 1
ATOM 3867 O O . GLY A 1 586 ? -29.746 0.654 45.568 1.00 53.18 564 GLY A O 1
ATOM 3868 N N . SER A 1 587 ? -28.555 0.854 43.674 1.00 44.06 565 SER A N 1
ATOM 3869 C CA . SER A 1 587 ? -28.052 2.160 44.052 1.00 47.17 565 SER A CA 1
ATOM 3870 C C . SER A 1 587 ? -28.365 3.168 42.965 1.00 39.81 565 SER A C 1
ATOM 3871 O O . SER A 1 587 ? -28.407 2.830 41.780 1.00 39.08 565 SER A O 1
ATOM 3874 N N . ASN A 1 588 ? -28.564 4.414 43.386 1.00 37.96 566 ASN A N 1
ATOM 3875 C CA . ASN A 1 588 ? -28.645 5.521 42.441 1.00 43.14 566 ASN A CA 1
ATOM 3876 C C . ASN A 1 588 ? -27.300 5.814 41.770 1.00 42.31 566 ASN A C 1
ATOM 3877 O O . ASN A 1 588 ? -27.288 6.368 40.667 1.00 40.29 566 ASN A O 1
ATOM 3882 N N . HIS A 1 589 ? -26.174 5.460 42.404 1.00 39.78 567 HIS A N 1
ATOM 3883 C CA . HIS A 1 589 ? -24.848 5.669 41.824 1.00 38.02 567 HIS A CA 1
ATOM 3884 C C . HIS A 1 589 ? -23.957 4.462 42.069 1.00 38.58 567 HIS A C 1
ATOM 3885 O O . HIS A 1 589 ? -23.873 3.966 43.197 1.00 38.88 567 HIS A O 1
ATOM 3892 N N . TYR A 1 590 ? -23.280 4.018 41.013 1.00 32.43 568 TYR A N 1
ATOM 3893 C CA . TYR A 1 590 ? -22.371 2.885 41.052 1.00 32.88 568 TYR A CA 1
ATOM 3894 C C . TYR A 1 590 ? -21.320 3.084 39.965 1.00 35.20 568 TYR A C 1
ATOM 3895 O O . TYR A 1 590 ? -21.606 3.683 38.921 1.00 32.57 568 TYR A O 1
ATOM 3904 N N . THR A 1 591 ? -20.100 2.588 40.214 1.00 30.67 569 THR A N 1
ATOM 3905 C CA . THR A 1 591 ? -19.055 2.594 39.185 1.00 32.24 569 THR A CA 1
ATOM 3906 C C . THR A 1 591 ? -18.112 1.428 39.444 1.00 31.01 569 THR A C 1
ATOM 3907 O O . THR A 1 591 ? -18.300 0.640 40.381 1.00 34.99 569 THR A O 1
ATOM 3911 N N . HIS A 1 592 ? -17.091 1.313 38.592 1.00 28.49 570 HIS A N 1
ATOM 3912 C CA . HIS A 1 592 ? -16.122 0.234 38.671 1.00 30.85 570 HIS A CA 1
ATOM 3913 C C . HIS A 1 592 ? -14.793 0.864 39.079 1.00 34.96 570 HIS A C 1
ATOM 3914 O O . HIS A 1 592 ? -14.224 1.674 38.330 1.00 28.81 570 HIS A O 1
ATOM 3921 N N . PHE A 1 593 ? -14.345 0.526 40.297 1.00 32.30 571 PHE A N 1
ATOM 3922 C CA . PHE A 1 593 ? -13.165 1.083 40.935 1.00 27.81 571 PHE A CA 1
ATOM 3923 C C . PHE A 1 593 ? -12.125 0.038 41.333 1.00 28.67 571 PHE A C 1
ATOM 3924 O O . PHE A 1 593 ? -10.934 0.342 41.327 1.00 29.18 571 PHE A O 1
ATOM 3932 N N . THR A 1 594 ? -12.543 -1.176 41.677 1.00 28.25 572 THR A N 1
ATOM 3933 C CA . THR A 1 594 ? -11.683 -2.142 42.338 1.00 26.05 572 THR A CA 1
ATOM 3934 C C . THR A 1 594 ? -10.762 -2.903 41.377 1.00 28.16 572 THR A C 1
ATOM 3935 O O . THR A 1 594 ? -9.971 -3.718 41.842 1.00 31.78 572 THR A O 1
ATOM 3939 N N . SER A 1 595 ? -10.809 -2.694 40.055 1.00 29.86 573 SER A N 1
ATOM 3940 C CA . SER A 1 595 ? -10.083 -3.587 39.145 1.00 27.96 573 SER A CA 1
ATOM 3941 C C . SER A 1 595 ? -9.400 -2.841 38.009 1.00 31.08 573 SER A C 1
ATOM 3942 O O . SER A 1 595 ? -9.584 -3.189 36.831 1.00 30.57 573 SER A O 1
ATOM 3945 N N . PRO A 1 596 ? -8.537 -1.867 38.330 1.00 29.48 574 PRO A N 1
ATOM 3946 C CA . PRO A 1 596 ? -7.850 -1.093 37.285 1.00 32.63 574 PRO A CA 1
ATOM 3947 C C . PRO A 1 596 ? -6.721 -1.847 36.608 1.00 29.98 574 PRO A C 1
ATOM 3948 O O . PRO A 1 596 ? -6.176 -1.337 35.615 1.00 31.44 574 PRO A O 1
ATOM 3952 N N . ILE A 1 597 ? -6.334 -3.015 37.117 1.00 30.04 575 ILE A N 1
ATOM 3953 C CA . ILE A 1 597 ? -5.379 -3.833 36.370 1.00 33.52 575 ILE A CA 1
ATOM 3954 C C . ILE A 1 597 ? -6.047 -4.422 35.140 1.00 33.56 575 ILE A C 1
ATOM 3955 O O . ILE A 1 597 ? -5.401 -4.619 34.105 1.00 31.92 575 ILE A O 1
ATOM 3960 N N . ARG A 1 598 ? -7.327 -4.759 35.228 1.00 30.77 576 ARG A N 1
ATOM 3961 C CA . ARG A 1 598 ? -7.958 -5.449 34.120 1.00 32.41 576 ARG A CA 1
ATOM 3962 C C . ARG A 1 598 ? -9.050 -4.655 33.427 1.00 30.05 576 ARG A C 1
ATOM 3963 O O . ARG A 1 598 ? -9.653 -5.168 32.477 1.00 30.98 576 ARG A O 1
ATOM 3971 N N . ARG A 1 599 ? -9.365 -3.444 33.880 1.00 30.14 577 ARG A N 1
ATOM 3972 C CA . ARG A 1 599 ? -10.466 -2.703 33.265 1.00 32.95 577 ARG A CA 1
ATOM 3973 C C . ARG A 1 599 ? -10.074 -1.248 33.096 1.00 33.03 577 ARG A C 1
ATOM 3974 O O . ARG A 1 599 ? -9.595 -0.620 34.051 1.00 30.42 577 ARG A O 1
ATOM 3982 N N . TYR A 1 600 ? -10.304 -0.705 31.891 1.00 29.39 578 TYR A N 1
ATOM 3983 C CA . TYR A 1 600 ? -9.930 0.679 31.606 1.00 30.11 578 TYR A CA 1
ATOM 3984 C C . TYR A 1 600 ? -10.793 1.689 32.356 1.00 27.89 578 TYR A C 1
ATOM 3985 O O . TYR A 1 600 ? -10.293 2.763 32.709 1.00 28.78 578 TYR A O 1
ATOM 3994 N N . ILE A 1 601 ? -12.073 1.374 32.606 1.00 29.54 579 ILE A N 1
ATOM 3995 C CA . ILE A 1 601 ? -12.926 2.289 33.365 1.00 29.61 579 ILE A CA 1
ATOM 3996 C C . ILE A 1 601 ? -12.376 2.497 34.774 1.00 28.86 579 ILE A C 1
ATOM 3997 O O . ILE A 1 601 ? -12.276 3.635 35.246 1.00 30.67 579 ILE A O 1
ATOM 4002 N N . ASP A 1 602 ? -12.045 1.400 35.482 1.00 28.62 580 ASP A N 1
ATOM 4003 C CA . ASP A 1 602 ? -11.444 1.525 36.808 1.00 28.80 580 ASP A CA 1
ATOM 4004 C C . ASP A 1 602 ? -10.171 2.350 36.763 1.00 31.69 580 ASP A C 1
ATOM 4005 O O . ASP A 1 602 ? -9.958 3.210 37.615 1.00 30.11 580 ASP A O 1
ATOM 4010 N N . LEU A 1 603 ? -9.319 2.114 35.763 1.00 32.96 581 LEU A N 1
ATOM 4011 C CA . LEU A 1 603 ? -8.121 2.933 35.630 1.00 34.30 581 LEU A CA 1
ATOM 4012 C C . LEU A 1 603 ? -8.481 4.409 35.485 1.00 33.09 581 LEU A C 1
ATOM 4013 O O . LEU A 1 603 ? -7.853 5.264 36.120 1.00 34.18 581 LEU A O 1
ATOM 4018 N N . THR A 1 604 ? -9.513 4.715 34.693 1.00 28.82 582 THR A N 1
ATOM 4019 C CA . THR A 1 604 ? -9.963 6.103 34.552 1.00 31.50 582 THR A CA 1
ATOM 4020 C C . THR A 1 604 ? -10.514 6.629 35.877 1.00 29.98 582 THR A C 1
ATOM 4021 O O . THR A 1 604 ? -10.264 7.782 36.246 1.00 30.33 582 THR A O 1
ATOM 4025 N N . ILE A 1 605 ? -11.276 5.799 36.601 1.00 29.94 583 ILE A N 1
ATOM 4026 C CA . ILE A 1 605 ? -11.797 6.218 37.900 1.00 28.89 583 ILE A CA 1
ATOM 4027 C C . ILE A 1 605 ? -10.641 6.564 38.841 1.00 30.05 583 ILE A C 1
ATOM 4028 O O . ILE A 1 605 ? -10.688 7.571 39.552 1.00 30.43 583 ILE A O 1
ATOM 4033 N N . HIS A 1 606 ? -9.572 5.764 38.834 1.00 29.45 584 HIS A N 1
ATOM 4034 C CA . HIS A 1 606 ? -8.413 6.098 39.669 1.00 29.96 584 HIS A CA 1
ATOM 4035 C C . HIS A 1 606 ? -7.760 7.398 39.218 1.00 30.89 584 HIS A C 1
ATOM 4036 O O . HIS A 1 606 ? -7.352 8.207 40.055 1.00 31.55 584 HIS A O 1
ATOM 4043 N N . ARG A 1 607 ? -7.648 7.628 37.902 1.00 31.34 585 ARG A N 1
ATOM 4044 C CA . ARG A 1 607 ? -7.069 8.901 37.473 1.00 32.66 585 ARG A CA 1
ATOM 4045 C C . ARG A 1 607 ? -7.905 10.080 37.957 1.00 34.09 585 ARG A C 1
ATOM 4046 O O . ARG A 1 607 ? -7.361 11.102 38.389 1.00 33.53 585 ARG A O 1
ATOM 4054 N N . LEU A 1 608 ? -9.236 9.961 37.890 1.00 34.95 586 LEU A N 1
ATOM 4055 C CA . LEU A 1 608 ? -10.081 11.048 38.378 1.00 32.21 586 LEU A CA 1
ATOM 4056 C C . LEU A 1 608 ? -9.818 11.304 39.857 1.00 35.87 586 LEU A C 1
ATOM 4057 O O . LEU A 1 608 ? -9.716 12.458 40.291 1.00 35.29 586 LEU A O 1
ATOM 4062 N N . LEU A 1 609 ? -9.670 10.241 40.645 1.00 29.82 587 LEU A N 1
ATOM 4063 C CA . LEU A 1 609 ? -9.373 10.440 42.066 1.00 34.40 587 LEU A CA 1
ATOM 4064 C C . LEU A 1 609 ? -8.063 11.210 42.250 1.00 33.98 587 LEU A C 1
ATOM 4065 O O . LEU A 1 609 ? -8.007 12.201 42.998 1.00 35.17 587 LEU A O 1
ATOM 4070 N N . TRP A 1 610 ? -7.016 10.803 41.521 1.00 32.19 588 TRP A N 1
ATOM 4071 C CA . TRP A 1 610 ? -5.712 11.458 41.628 1.00 34.57 588 TRP A CA 1
ATOM 4072 C C . TRP A 1 610 ? -5.784 12.933 41.244 1.00 34.12 588 TRP A C 1
ATOM 4073 O O . TRP A 1 610 ? -5.293 13.805 41.982 1.00 36.58 588 TRP A O 1
ATOM 4084 N N . MET A 1 611 ? -6.402 13.230 40.089 1.00 34.26 589 MET A N 1
ATOM 4085 C CA . MET A 1 611 ? -6.344 14.567 39.508 1.00 37.42 589 MET A CA 1
ATOM 4086 C C . MET A 1 611 ? -7.244 15.553 40.237 1.00 38.44 589 MET A C 1
ATOM 4087 O O . MET A 1 611 ? -6.969 16.760 40.224 1.00 40.12 589 MET A O 1
ATOM 4092 N N . HIS A 1 612 ? -8.318 15.078 40.872 1.00 36.49 590 HIS A N 1
ATOM 4093 C CA . HIS A 1 612 ? -9.247 15.987 41.534 1.00 39.07 590 HIS A CA 1
ATOM 4094 C C . HIS A 1 612 ? -9.172 15.949 43.045 1.00 39.13 590 HIS A C 1
ATOM 4095 O O . HIS A 1 612 ? -9.353 16.986 43.668 1.00 39.93 590 HIS A O 1
ATOM 4102 N N . LEU A 1 613 ? -8.910 14.802 43.654 1.00 38.12 591 LEU A N 1
ATOM 4103 C CA . LEU A 1 613 ? -8.945 14.709 45.111 1.00 41.15 591 LEU A CA 1
ATOM 4104 C C . LEU A 1 613 ? -7.597 14.447 45.764 1.00 40.16 591 LEU A C 1
ATOM 4105 O O . LEU A 1 613 ? -7.331 14.985 46.836 1.00 38.80 591 LEU A O 1
ATOM 4110 N N . PHE A 1 614 ? -6.733 13.629 45.167 1.00 39.49 592 PHE A N 1
ATOM 4111 C CA . PHE A 1 614 ? -5.508 13.260 45.874 1.00 37.62 592 PHE A CA 1
ATOM 4112 C C . PHE A 1 614 ? -4.419 14.315 45.705 1.00 34.57 592 PHE A C 1
ATOM 4113 O O . PHE A 1 614 ? -3.925 14.862 46.689 1.00 37.74 592 PHE A O 1
ATOM 4121 N N . THR A 1 615 ? -4.007 14.611 44.466 1.00 37.16 593 THR A N 1
ATOM 4122 C CA . THR A 1 615 ? -2.956 15.609 44.230 1.00 40.36 593 THR A CA 1
ATOM 4123 C C . THR A 1 615 ? -3.357 16.536 43.091 1.00 42.88 593 THR A C 1
ATOM 4124 O O . THR A 1 615 ? -2.692 16.588 42.049 1.00 43.92 593 THR A O 1
ATOM 4128 N N . PRO A 1 616 ? -4.438 17.311 43.263 1.00 46.61 594 PRO A N 1
ATOM 4129 C CA . PRO A 1 616 ? -4.853 18.224 42.173 1.00 47.92 594 PRO A CA 1
ATOM 4130 C C . PRO A 1 616 ? -3.805 19.277 41.828 1.00 45.47 594 PRO A C 1
ATOM 4131 O O . PRO A 1 616 ? -3.748 19.712 40.669 1.00 45.60 594 PRO A O 1
ATOM 4135 N N . ASP A 1 617 ? -2.959 19.676 42.787 1.00 43.59 595 ASP A N 1
ATOM 4136 C CA . ASP A 1 617 ? -1.931 20.680 42.498 1.00 47.48 595 ASP A CA 1
ATOM 4137 C C . ASP A 1 617 ? -0.930 20.195 41.473 1.00 47.20 595 ASP A C 1
ATOM 4138 O O . ASP A 1 617 ? -0.285 21.021 40.824 1.00 52.87 595 ASP A O 1
ATOM 4143 N N . GLN A 1 618 ? -0.791 18.884 41.309 1.00 45.05 596 GLN A N 1
ATOM 4144 C CA . GLN A 1 618 ? 0.171 18.327 40.378 1.00 52.11 596 GLN A CA 1
ATOM 4145 C C . GLN A 1 618 ? -0.405 18.107 38.987 1.00 53.17 596 GLN A C 1
ATOM 4146 O O . GLN A 1 618 ? 0.277 17.523 38.140 1.00 56.91 596 GLN A O 1
ATOM 4152 N N . PHE A 1 619 ? -1.630 18.574 38.722 1.00 52.55 597 PHE A N 1
ATOM 4153 C CA . PHE A 1 619 ? -2.248 18.454 37.402 1.00 52.29 597 PHE A CA 1
ATOM 4154 C C . PHE A 1 619 ? -2.843 19.786 36.968 1.00 55.15 597 PHE A C 1
ATOM 4155 O O . PHE A 1 619 ? -3.280 20.601 37.789 1.00 51.69 597 PHE A O 1
ATOM 4163 N N . THR A 1 620 ? -2.886 19.990 35.662 1.00 60.03 598 THR A N 1
ATOM 4164 C CA . THR A 1 620 ? -3.385 21.242 35.116 1.00 62.82 598 THR A CA 1
ATOM 4165 C C . THR A 1 620 ? -4.904 21.199 34.949 1.00 58.94 598 THR A C 1
ATOM 4166 O O . THR A 1 620 ? -5.520 20.126 34.869 1.00 51.52 598 THR A O 1
ATOM 4170 N N . ASP A 1 621 ? -5.507 22.394 34.890 1.00 59.97 599 ASP A N 1
ATOM 4171 C CA . ASP A 1 621 ? -6.943 22.482 34.650 1.00 63.82 599 ASP A CA 1
ATOM 4172 C C . ASP A 1 621 ? -7.308 21.923 33.281 1.00 70.04 599 ASP A C 1
ATOM 4173 O O . ASP A 1 621 ? -8.437 21.458 33.080 1.00 71.30 599 ASP A O 1
ATOM 4178 N N . ASN A 1 622 ? -6.371 21.971 32.329 1.00 73.25 600 ASN A N 1
ATOM 4179 C CA . ASN A 1 622 ? -6.622 21.403 31.010 1.00 75.55 600 ASN A CA 1
ATOM 4180 C C . ASN A 1 622 ? -6.663 19.893 31.072 1.00 67.68 600 ASN A C 1
ATOM 4181 O O . ASN A 1 622 ? -7.588 19.270 30.545 1.00 70.66 600 ASN A O 1
ATOM 4186 N N . GLU A 1 623 ? -5.658 19.286 31.702 1.00 62.66 601 GLU A N 1
ATOM 4187 C CA . GLU A 1 623 ? -5.698 17.847 31.936 1.00 60.16 601 GLU A CA 1
ATOM 4188 C C . GLU A 1 623 ? -7.050 17.422 32.498 1.00 52.30 601 GLU A C 1
ATOM 4189 O O . GLU A 1 623 ? -7.654 16.462 32.009 1.00 50.35 601 GLU A O 1
ATOM 4195 N N . ARG A 1 624 ? -7.563 18.156 33.500 1.00 50.22 602 ARG A N 1
ATOM 4196 C CA . ARG A 1 624 ? -8.847 17.784 34.102 1.00 47.44 602 ARG A CA 1
ATOM 4197 C C . ARG A 1 624 ? -9.995 17.954 33.107 1.00 46.43 602 ARG A C 1
ATOM 4198 O O . ARG A 1 624 ? -10.833 17.052 32.964 1.00 46.40 602 ARG A O 1
ATOM 4206 N N . ASP A 1 625 ? -10.031 19.077 32.377 1.00 50.48 603 ASP A N 1
ATOM 4207 C CA . ASP A 1 625 ? -11.095 19.263 31.393 1.00 57.23 603 ASP A CA 1
ATOM 4208 C C . ASP A 1 625 ? -10.951 18.295 30.222 1.00 51.32 603 ASP A C 1
ATOM 4209 O O . ASP A 1 625 ? -11.958 17.769 29.730 1.00 54.67 603 ASP A O 1
ATOM 4214 N N . GLN A 1 626 ? -9.715 18.046 29.760 1.00 46.77 604 GLN A N 1
ATOM 4215 C CA . GLN A 1 626 ? -9.508 17.088 28.674 1.00 50.34 604 GLN A CA 1
ATOM 4216 C C . GLN A 1 626 ? -10.093 15.731 29.035 1.00 48.03 604 GLN A C 1
ATOM 4217 O O . GLN A 1 626 ? -10.873 15.157 28.266 1.00 46.14 604 GLN A O 1
ATOM 4223 N N . LEU A 1 627 ? -9.736 15.209 30.217 1.00 42.59 605 LEU A N 1
ATOM 4224 C CA . LEU A 1 627 ? -10.287 13.923 30.632 1.00 43.06 605 LEU A CA 1
ATOM 4225 C C . LEU A 1 627 ? -11.798 13.999 30.780 1.00 42.10 605 LEU A C 1
ATOM 4226 O O . LEU A 1 627 ? -12.508 13.079 30.368 1.00 43.01 605 LEU A O 1
ATOM 4231 N N . LYS A 1 628 ? -12.307 15.087 31.372 1.00 42.55 606 LYS A N 1
ATOM 4232 C CA . LYS A 1 628 ? -13.752 15.253 31.486 1.00 43.42 606 LYS A CA 1
ATOM 4233 C C . LYS A 1 628 ? -14.414 15.172 30.118 1.00 44.84 606 LYS A C 1
ATOM 4234 O O . LYS A 1 628 ? -15.391 14.435 29.936 1.00 40.80 606 LYS A O 1
ATOM 4240 N N . GLN A 1 629 ? -13.873 15.914 29.140 1.00 43.34 607 GLN A N 1
ATOM 4241 C CA . GLN A 1 629 ? -14.444 15.922 27.799 1.00 50.03 607 GLN A CA 1
ATOM 4242 C C . GLN A 1 629 ? -14.364 14.553 27.145 1.00 47.85 607 GLN A C 1
ATOM 4243 O O . GLN A 1 629 ? -15.232 14.200 26.341 1.00 49.00 607 GLN A O 1
ATOM 4249 N N . GLU A 1 630 ? -13.345 13.766 27.481 1.00 41.48 608 GLU A N 1
ATOM 4250 C CA . GLU A 1 630 ? -13.183 12.455 26.865 1.00 42.48 608 GLU A CA 1
ATOM 4251 C C . GLU A 1 630 ? -14.044 11.362 27.497 1.00 40.62 608 GLU A C 1
ATOM 4252 O O . GLU A 1 630 ? -14.119 10.261 26.936 1.00 40.91 608 GLU A O 1
ATOM 4258 N N . LEU A 1 631 ? -14.708 11.620 28.634 1.00 36.52 609 LEU A N 1
ATOM 4259 C CA . LEU A 1 631 ? -15.294 10.506 29.392 1.00 35.60 609 LEU A CA 1
ATOM 4260 C C . LEU A 1 631 ? -16.395 9.798 28.622 1.00 35.21 609 LEU A C 1
ATOM 4261 O O . LEU A 1 631 ? -16.521 8.571 28.694 1.00 35.85 609 LEU A O 1
ATOM 4266 N N . GLU A 1 632 ? -17.218 10.552 27.902 1.00 40.29 610 GLU A N 1
ATOM 4267 C CA . GLU A 1 632 ? -18.293 9.926 27.153 1.00 47.45 610 GLU A CA 1
ATOM 4268 C C . GLU A 1 632 ? -17.735 9.000 26.070 1.00 44.86 610 GLU A C 1
ATOM 4269 O O . GLU A 1 632 ? -18.261 7.903 25.849 1.00 42.44 610 GLU A O 1
ATOM 4275 N N . LYS A 1 633 ? -16.655 9.423 25.397 1.00 43.42 611 LYS A N 1
ATOM 4276 C CA . LYS A 1 633 ? -16.061 8.606 24.342 1.00 44.07 611 LYS A CA 1
ATOM 4277 C C . LYS A 1 633 ? -15.378 7.376 24.909 1.00 38.17 611 LYS A C 1
ATOM 4278 O O . LYS A 1 633 ? -15.377 6.318 24.269 1.00 38.33 611 LYS A O 1
ATOM 4284 N N . ILE A 1 634 ? -14.774 7.498 26.095 1.00 34.16 612 ILE A N 1
ATOM 4285 C CA . ILE A 1 634 ? -14.216 6.330 26.764 1.00 33.51 612 ILE A CA 1
ATOM 4286 C C . ILE A 1 634 ? -15.321 5.325 27.056 1.00 34.73 612 ILE A C 1
ATOM 4287 O O . ILE A 1 634 ? -15.167 4.120 26.813 1.00 34.64 612 ILE A O 1
ATOM 4292 N N . ALA A 1 635 ? -16.434 5.804 27.638 1.00 34.44 613 ALA A N 1
ATOM 4293 C CA . ALA A 1 635 ? -17.566 4.921 27.910 1.00 36.55 613 ALA A CA 1
ATOM 4294 C C . ALA A 1 635 ? -18.056 4.248 26.628 1.00 34.58 613 ALA A C 1
ATOM 4295 O O . ALA A 1 635 ? -18.358 3.048 26.628 1.00 34.88 613 ALA A O 1
ATOM 4297 N N . ASP A 1 636 ? -18.121 5.006 25.525 1.00 34.15 614 ASP A N 1
ATOM 4298 C CA . ASP A 1 636 ? -18.613 4.466 24.260 1.00 38.44 614 ASP A CA 1
ATOM 4299 C C . ASP A 1 636 ? -17.728 3.328 23.766 1.00 37.72 614 ASP A C 1
ATOM 4300 O O . ASP A 1 636 ? -18.224 2.246 23.427 1.00 41.08 614 ASP A O 1
ATOM 4305 N N . THR A 1 637 ? -16.416 3.565 23.701 1.00 35.31 615 THR A N 1
ATOM 4306 C CA . THR A 1 637 ? -15.479 2.521 23.280 1.00 40.40 615 THR A CA 1
ATOM 4307 C C . THR A 1 637 ? -15.547 1.298 24.180 1.00 41.83 615 THR A C 1
ATOM 4308 O O . THR A 1 637 ? -15.509 0.158 23.692 1.00 35.43 615 THR A O 1
ATOM 4312 N N . VAL A 1 638 ? -15.630 1.510 25.501 1.00 35.97 616 VAL A N 1
ATOM 4313 C CA . VAL A 1 638 ? -15.722 0.373 26.408 1.00 31.75 616 VAL A CA 1
ATOM 4314 C C . VAL A 1 638 ? -17.042 -0.367 26.183 1.00 30.37 616 VAL A C 1
ATOM 4315 O O . VAL A 1 638 ? -17.072 -1.603 26.155 1.00 29.98 616 VAL A O 1
ATOM 4319 N N . ASN A 1 639 ? -18.145 0.364 25.989 1.00 32.04 617 ASN A N 1
ATOM 4320 C CA . ASN A 1 639 ? -19.426 -0.305 25.783 1.00 33.31 617 ASN A CA 1
ATOM 4321 C C . ASN A 1 639 ? -19.398 -1.127 24.492 1.00 34.72 617 ASN A C 1
ATOM 4322 O O . ASN A 1 639 ? -19.799 -2.300 24.481 1.00 30.56 617 ASN A O 1
ATOM 4327 N N . ASP A 1 640 ? -18.921 -0.517 23.397 1.00 35.98 618 ASP A N 1
ATOM 4328 C CA . ASP A 1 640 ? -18.829 -1.235 22.119 1.00 37.45 618 ASP A CA 1
ATOM 4329 C C . ASP A 1 640 ? -17.905 -2.443 22.231 1.00 36.72 618 ASP A C 1
ATOM 4330 O O . ASP A 1 640 ? -18.199 -3.511 21.690 1.00 37.64 618 ASP A O 1
ATOM 4335 N N . THR A 1 641 ? -16.779 -2.300 22.929 1.00 34.33 619 THR A N 1
ATOM 4336 C CA . THR A 1 641 ? -15.878 -3.440 23.024 1.00 32.07 619 THR A CA 1
ATOM 4337 C C . THR A 1 641 ? -16.424 -4.506 23.958 1.00 34.92 619 THR A C 1
ATOM 4338 O O . THR A 1 641 ? -16.196 -5.694 23.729 1.00 32.26 619 THR A O 1
ATOM 4342 N N . GLU A 1 642 ? -17.168 -4.112 24.999 1.00 33.27 620 GLU A N 1
ATOM 4343 C CA . GLU A 1 642 ? -17.782 -5.109 25.862 1.00 31.50 620 GLU A CA 1
ATOM 4344 C C . GLU A 1 642 ? -18.741 -6.017 25.078 1.00 29.31 620 GLU A C 1
ATOM 4345 O O . GLU A 1 642 ? -18.822 -7.224 25.361 1.00 29.29 620 GLU A O 1
ATOM 4351 N N . ILE A 1 643 ? -19.498 -5.455 24.119 1.00 30.25 621 ILE A N 1
ATOM 4352 C CA . ILE A 1 643 ? -20.317 -6.268 23.201 1.00 34.98 621 ILE A CA 1
ATOM 4353 C C . ILE A 1 643 ? -19.457 -7.315 22.488 1.00 34.37 621 ILE A C 1
ATOM 4354 O O . ILE A 1 643 ? -19.835 -8.495 22.381 1.00 29.44 621 ILE A O 1
ATOM 4359 N N . LYS A 1 644 ? -18.296 -6.882 21.966 1.00 30.91 622 LYS A N 1
ATOM 4360 C CA . LYS A 1 644 ? -17.421 -7.788 21.221 1.00 33.65 622 LYS A CA 1
ATOM 4361 C C . LYS A 1 644 ? -16.860 -8.884 22.115 1.00 31.47 622 LYS A C 1
ATOM 4362 O O . LYS A 1 644 ? -16.794 -10.049 21.703 1.00 29.01 622 LYS A O 1
ATOM 4368 N N . ILE A 1 645 ? -16.442 -8.529 23.334 1.00 30.96 623 ILE A N 1
ATOM 4369 C CA . ILE A 1 645 ? -15.913 -9.512 24.291 1.00 29.63 623 ILE A CA 1
ATOM 4370 C C . ILE A 1 645 ? -16.969 -10.555 24.628 1.00 28.04 623 ILE A C 1
ATOM 4371 O O . ILE A 1 645 ? -16.697 -11.768 24.640 1.00 26.25 623 ILE A O 1
ATOM 4376 N N . ILE A 1 646 ? -18.188 -10.100 24.928 1.00 26.29 624 ILE A N 1
ATOM 4377 C CA . ILE A 1 646 ? -19.276 -11.033 25.223 1.00 30.94 624 ILE A CA 1
ATOM 4378 C C . ILE A 1 646 ? -19.545 -11.935 24.009 1.00 29.01 624 ILE A C 1
ATOM 4379 O O . ILE A 1 646 ? -19.716 -13.157 24.137 1.00 29.23 624 ILE A O 1
ATOM 4384 N N . ASN A 1 647 ? -19.520 -11.365 22.822 1.00 25.35 625 ASN A N 1
ATOM 4385 C CA . ASN A 1 647 ? -19.692 -12.184 21.619 1.00 29.18 625 ASN A CA 1
ATOM 4386 C C . ASN A 1 647 ? -18.547 -13.171 21.433 1.00 32.00 625 ASN A C 1
ATOM 4387 O O . ASN A 1 647 ? -18.772 -14.328 21.036 1.00 30.05 625 ASN A O 1
ATOM 4392 N N . CYS A 1 648 ? -17.317 -12.735 21.704 1.00 33.06 626 CYS A N 1
ATOM 4393 C CA . CYS A 1 648 ? -16.174 -13.632 21.612 1.00 31.88 626 CYS A CA 1
ATOM 4394 C C . CYS A 1 648 ? -16.283 -14.790 22.611 1.00 32.28 626 CYS A C 1
ATOM 4395 O O . CYS A 1 648 ? -16.002 -15.948 22.263 1.00 28.68 626 CYS A O 1
ATOM 4398 N N . GLU A 1 649 ? -16.699 -14.506 23.856 1.00 27.65 627 GLU A N 1
ATOM 4399 C CA . GLU A 1 649 ? -16.952 -15.574 24.822 1.00 27.28 627 GLU A CA 1
ATOM 4400 C C . GLU A 1 649 ? -18.037 -16.522 24.330 1.00 24.74 627 GLU A C 1
ATOM 4401 O O . GLU A 1 649 ? -17.915 -17.747 24.487 1.00 27.78 627 GLU A O 1
ATOM 4407 N N . ARG A 1 650 ? -19.125 -15.976 23.773 1.00 24.48 628 ARG A N 1
ATOM 4408 C CA . ARG A 1 650 ? -20.187 -16.818 23.215 1.00 28.23 628 ARG A CA 1
ATOM 4409 C C . ARG A 1 650 ? -19.654 -17.700 22.082 1.00 30.65 628 ARG A C 1
ATOM 4410 O O . ARG A 1 650 ? -19.918 -18.920 22.050 1.00 29.15 628 ARG A O 1
ATOM 4418 N N . ASN A 1 651 ? -18.880 -17.104 21.167 1.00 28.48 629 ASN A N 1
ATOM 4419 C CA . ASN A 1 651 ? -18.306 -17.870 20.054 1.00 32.28 629 ASN A CA 1
ATOM 4420 C C . ASN A 1 651 ? -17.415 -19.003 20.573 1.00 26.40 629 ASN A C 1
ATOM 4421 O O . ASN A 1 651 ? -17.514 -20.159 20.118 1.00 26.11 629 ASN A O 1
ATOM 4426 N N . ALA A 1 652 ? -16.545 -18.689 21.533 1.00 23.20 630 ALA A N 1
ATOM 4427 C CA . ALA A 1 652 ? -15.629 -19.688 22.075 1.00 25.90 630 ALA A CA 1
ATOM 4428 C C . ALA A 1 652 ? -16.383 -20.782 22.809 1.00 29.69 630 ALA A C 1
ATOM 4429 O O . ALA A 1 652 ? -16.071 -21.975 22.642 1.00 27.92 630 ALA A O 1
ATOM 4431 N N . ASN A 1 653 ? -17.371 -20.393 23.634 1.00 28.22 631 ASN A N 1
ATOM 4432 C CA . ASN A 1 653 ? -18.206 -21.369 24.326 1.00 31.37 631 ASN A CA 1
ATOM 4433 C C . ASN A 1 653 ? -18.905 -22.307 23.341 1.00 31.85 631 ASN A C 1
ATOM 4434 O O . ASN A 1 653 ? -18.947 -23.525 23.555 1.00 29.99 631 ASN A O 1
ATOM 4439 N N . ASP A 1 654 ? -19.515 -21.754 22.285 1.00 29.52 632 ASP A N 1
ATOM 4440 C CA . ASP A 1 654 ? -20.192 -22.604 21.305 1.00 31.34 632 ASP A CA 1
ATOM 4441 C C . ASP A 1 654 ? -19.204 -23.508 20.571 1.00 28.56 632 ASP A C 1
ATOM 4442 O O . ASP A 1 654 ? -19.492 -24.687 20.339 1.00 29.27 632 ASP A O 1
ATOM 4447 N N . TYR A 1 655 ? -18.051 -22.968 20.182 1.00 29.38 633 TYR A N 1
ATOM 4448 C CA . TYR A 1 655 ? -17.044 -23.773 19.498 1.00 31.01 633 TYR A CA 1
ATOM 4449 C C . TYR A 1 655 ? -16.594 -24.958 20.358 1.00 30.28 633 TYR A C 1
ATOM 4450 O O . TYR A 1 655 ? -16.591 -26.103 19.893 1.00 27.66 633 TYR A O 1
ATOM 4459 N N . LEU A 1 656 ? -16.224 -24.698 21.621 1.00 28.19 634 LEU A N 1
ATOM 4460 C CA . LEU A 1 656 ? -15.697 -25.752 22.486 1.00 29.01 634 LEU A CA 1
ATOM 4461 C C . LEU A 1 656 ? -16.772 -26.752 22.873 1.00 28.60 634 LEU A C 1
ATOM 4462 O O . LEU A 1 656 ? -16.507 -27.960 22.931 1.00 27.71 634 LEU A O 1
ATOM 4467 N N . THR A 1 657 ? -17.990 -26.272 23.158 1.00 28.60 635 THR A N 1
ATOM 4468 C CA . THR A 1 657 ? -19.032 -27.179 23.608 1.00 27.49 635 THR A CA 1
ATOM 4469 C C . THR A 1 657 ? -19.526 -28.062 22.468 1.00 29.78 635 THR A C 1
ATOM 4470 O O . THR A 1 657 ? -19.778 -29.259 22.675 1.00 28.66 635 THR A O 1
ATOM 4474 N N . THR A 1 658 ? -19.660 -27.509 21.251 1.00 27.18 636 THR A N 1
ATOM 4475 C CA . THR A 1 658 ? -20.086 -28.373 20.157 1.00 27.22 636 THR A CA 1
ATOM 4476 C C . THR A 1 658 ? -18.986 -29.363 19.792 1.00 27.67 636 THR A C 1
ATOM 4477 O O . THR A 1 658 ? -19.285 -30.493 19.381 1.00 29.18 636 THR A O 1
ATOM 4481 N N . LEU A 1 659 ? -17.726 -28.992 19.992 1.00 29.72 637 LEU A N 1
ATOM 4482 C CA . LEU A 1 659 ? -16.640 -29.952 19.770 1.00 29.83 637 LEU A CA 1
ATOM 4483 C C . LEU A 1 659 ? -16.713 -31.094 20.776 1.00 30.03 637 LEU A C 1
ATOM 4484 O O . LEU A 1 659 ? -16.632 -32.271 20.404 1.00 32.59 637 LEU A O 1
ATOM 4489 N N . LEU A 1 660 ? -16.923 -30.758 22.052 1.00 30.89 638 LEU A N 1
ATOM 4490 C CA . LEU A 1 660 ? -17.166 -31.765 23.083 1.00 28.48 638 LEU A CA 1
ATOM 4491 C C . LEU A 1 660 ? -18.368 -32.642 22.734 1.00 31.69 638 LEU A C 1
ATOM 4492 O O . LEU A 1 660 ? -18.282 -33.873 22.759 1.00 34.95 638 LEU A O 1
ATOM 4497 N N . LEU A 1 661 ? -19.503 -32.023 22.407 1.00 31.72 639 LEU A N 1
ATOM 4498 C CA . LEU A 1 661 ? -20.705 -32.794 22.093 1.00 32.71 639 LEU A CA 1
ATOM 4499 C C . LEU A 1 661 ? -20.615 -33.587 20.798 1.00 35.00 639 LEU A C 1
ATOM 4500 O O . LEU A 1 661 ? -21.382 -34.539 20.643 1.00 35.05 639 LEU A O 1
ATOM 4505 N N . SER A 1 662 ? -19.730 -33.214 19.855 1.00 34.38 640 SER A N 1
ATOM 4506 C CA . SER A 1 662 ? -19.586 -33.982 18.626 1.00 36.74 640 SER A CA 1
ATOM 4507 C C . SER A 1 662 ? -19.264 -35.449 18.881 1.00 43.16 640 SER A C 1
ATOM 4508 O O . SER A 1 662 ? -19.445 -36.273 17.979 1.00 44.51 640 SER A O 1
ATOM 4511 N N . LYS A 1 663 ? -18.799 -35.796 20.075 1.00 44.06 641 LYS A N 1
ATOM 4512 C CA . LYS A 1 663 ? -18.482 -37.177 20.416 1.00 48.84 641 LYS A CA 1
ATOM 4513 C C . LYS A 1 663 ? -19.624 -37.879 21.138 1.00 44.03 641 LYS A C 1
ATOM 4514 O O . LYS A 1 663 ? -19.455 -39.011 21.590 1.00 45.44 641 LYS A O 1
ATOM 4520 N N . GLN A 1 664 ? -20.781 -37.243 21.249 1.00 41.49 642 GLN A N 1
ATOM 4521 C CA . GLN A 1 664 ? -21.906 -37.800 21.995 1.00 39.36 642 GLN A CA 1
ATOM 4522 C C . GLN A 1 664 ? -23.169 -37.894 21.141 1.00 42.10 642 GLN A C 1
ATOM 4523 O O . GLN A 1 664 ? -24.282 -37.863 21.681 1.00 41.40 642 GLN A O 1
ATOM 4529 N N . ILE A 1 665 ? -23.010 -38.017 19.813 1.00 39.96 643 ILE A N 1
ATOM 4530 C CA . ILE A 1 665 ? -24.167 -38.156 18.932 1.00 39.56 643 ILE A CA 1
ATOM 4531 C C . ILE A 1 665 ? -24.978 -39.364 19.348 1.00 41.56 643 ILE A C 1
ATOM 4532 O O . ILE A 1 665 ? -24.426 -40.427 19.656 1.00 43.01 643 ILE A O 1
ATOM 4537 N N . GLY A 1 666 ? -26.300 -39.209 19.353 1.00 41.41 644 GLY A N 1
ATOM 4538 C CA . GLY A 1 666 ? -27.204 -40.281 19.697 1.00 43.15 644 GLY A CA 1
ATOM 4539 C C . GLY A 1 666 ? -27.560 -40.344 21.161 1.00 42.91 644 GLY A C 1
ATOM 4540 O O . GLY A 1 666 ? -28.441 -41.117 21.539 1.00 41.99 644 GLY A O 1
ATOM 4541 N N . LYS A 1 667 ? -26.900 -39.559 21.994 1.00 40.97 645 LYS A N 1
ATOM 4542 C CA . LYS A 1 667 ? -27.174 -39.567 23.417 1.00 41.45 645 LYS A CA 1
ATOM 4543 C C . LYS A 1 667 ? -28.454 -38.788 23.692 1.00 43.15 645 LYS A C 1
ATOM 4544 O O . LYS A 1 667 ? -28.794 -37.843 22.974 1.00 41.35 645 LYS A O 1
ATOM 4550 N N . THR A 1 668 ? -29.167 -39.193 24.738 1.00 41.77 646 THR A N 1
ATOM 4551 C CA . THR A 1 668 ? -30.417 -38.551 25.120 1.00 45.54 646 THR A CA 1
ATOM 4552 C C . THR A 1 668 ? -30.169 -37.554 26.248 1.00 42.90 646 THR A C 1
ATOM 4553 O O . THR A 1 668 ? -29.474 -37.870 27.214 1.00 43.72 646 THR A O 1
ATOM 4557 N N . PHE A 1 669 ? -30.724 -36.348 26.116 1.00 36.78 647 PHE A N 1
ATOM 4558 C CA . PHE A 1 669 ? -30.574 -35.301 27.123 1.00 36.75 647 PHE A CA 1
ATOM 4559 C C . PHE A 1 669 ? -31.931 -34.777 27.567 1.00 36.21 647 PHE A C 1
ATOM 4560 O O . PHE A 1 669 ? -32.790 -34.488 26.732 1.00 39.10 647 PHE A O 1
ATOM 4568 N N . SER A 1 670 ? -32.100 -34.602 28.875 1.00 33.50 648 SER A N 1
ATOM 4569 C CA . SER A 1 670 ? -33.269 -33.933 29.426 1.00 35.05 648 SER A CA 1
ATOM 4570 C C . SER A 1 670 ? -32.970 -32.445 29.599 1.00 36.28 648 SER A C 1
ATOM 4571 O O . SER A 1 670 ? -31.815 -32.024 29.693 1.00 36.69 648 SER A O 1
ATOM 4574 N N . GLY A 1 671 ? -34.023 -31.639 29.608 1.00 33.90 649 GLY A N 1
ATOM 4575 C CA . GLY A 1 671 ? -33.802 -30.209 29.671 1.00 36.94 649 GLY A CA 1
ATOM 4576 C C . GLY A 1 671 ? -35.112 -29.456 29.677 1.00 38.43 649 GLY A C 1
ATOM 4577 O O . GLY A 1 671 ? -36.188 -30.040 29.780 1.00 38.97 649 GLY A O 1
ATOM 4578 N N . PHE A 1 672 ? -34.997 -28.140 29.591 1.00 33.51 650 PHE A N 1
ATOM 4579 C CA . PHE A 1 672 ? -36.140 -27.252 29.535 1.00 35.75 650 PHE A CA 1
ATOM 4580 C C . PHE A 1 672 ? -35.953 -26.292 28.373 1.00 33.63 650 PHE A C 1
ATOM 4581 O O . PHE A 1 672 ? -34.829 -26.013 27.948 1.00 32.80 650 PHE A O 1
ATOM 4589 N N . ILE A 1 673 ? -37.083 -25.788 27.888 1.00 34.62 651 ILE A N 1
ATOM 4590 C CA . ILE A 1 673 ? -37.118 -24.790 26.827 1.00 36.86 651 ILE A CA 1
ATOM 4591 C C . ILE A 1 673 ? -36.658 -23.449 27.385 1.00 32.29 651 ILE A C 1
ATOM 4592 O O . ILE A 1 673 ? -37.324 -22.852 28.237 1.00 33.06 651 ILE A O 1
ATOM 4597 N N . SER A 1 674 ? -35.545 -22.945 26.869 1.00 30.62 652 SER A N 1
ATOM 4598 C CA . SER A 1 674 ? -35.041 -21.622 27.210 1.00 33.13 652 SER A CA 1
ATOM 4599 C C . SER A 1 674 ? -35.454 -20.526 26.221 1.00 35.50 652 SER A C 1
ATOM 4600 O O . SER A 1 674 ? -35.375 -19.341 26.562 1.00 37.56 652 SER A O 1
ATOM 4603 N N . ALA A 1 675 ? -35.873 -20.869 25.007 1.00 33.93 653 ALA A N 1
ATOM 4604 C CA . ALA A 1 675 ? -36.257 -19.863 24.016 1.00 35.34 653 ALA A CA 1
ATOM 4605 C C . ALA A 1 675 ? -37.046 -20.553 22.920 1.00 35.16 653 ALA A C 1
ATOM 4606 O O . ALA A 1 675 ? -36.853 -21.746 22.666 1.00 32.91 653 ALA A O 1
ATOM 4608 N N . ILE A 1 676 ? -37.953 -19.798 22.284 1.00 36.73 654 ILE A N 1
ATOM 4609 C CA . ILE A 1 676 ? -38.711 -20.273 21.136 1.00 40.70 654 ILE A CA 1
ATOM 4610 C C . ILE A 1 676 ? -38.645 -19.224 20.027 1.00 45.32 654 ILE A C 1
ATOM 4611 O O . ILE A 1 676 ? -38.887 -18.037 20.273 1.00 42.49 654 ILE A O 1
ATOM 4616 N N . THR A 1 677 ? -38.305 -19.660 18.813 1.00 45.05 655 THR A N 1
ATOM 4617 C CA . THR A 1 677 ? -38.162 -18.768 17.663 1.00 43.42 655 THR A CA 1
ATOM 4618 C C . THR A 1 677 ? -38.953 -19.325 16.498 1.00 39.55 655 THR A C 1
ATOM 4619 O O . THR A 1 677 ? -39.501 -20.427 16.556 1.00 35.86 655 THR A O 1
ATOM 4623 N N . SER A 1 678 ? -39.002 -18.555 15.408 1.00 45.79 656 SER A N 1
ATOM 4624 C CA . SER A 1 678 ? -39.725 -19.032 14.241 1.00 46.33 656 SER A CA 1
ATOM 4625 C C . SER A 1 678 ? -39.082 -20.271 13.626 1.00 41.38 656 SER A C 1
ATOM 4626 O O . SER A 1 678 ? -39.741 -20.961 12.835 1.00 44.25 656 SER A O 1
ATOM 4629 N N . PHE A 1 679 ? -37.827 -20.579 13.952 1.00 40.79 657 PHE A N 1
ATOM 4630 C CA . PHE A 1 679 ? -37.212 -21.755 13.356 1.00 48.02 657 PHE A CA 1
ATOM 4631 C C . PHE A 1 679 ? -37.124 -22.955 14.300 1.00 44.86 657 PHE A C 1
ATOM 4632 O O . PHE A 1 679 ? -36.766 -24.040 13.840 1.00 41.43 657 PHE A O 1
ATOM 4640 N N . GLY A 1 680 ? -37.527 -22.826 15.565 1.00 40.98 658 GLY A N 1
ATOM 4641 C CA . GLY A 1 680 ? -37.658 -24.010 16.405 1.00 39.08 658 GLY A CA 1
ATOM 4642 C C . GLY A 1 680 ? -37.538 -23.681 17.895 1.00 41.64 658 GLY A C 1
ATOM 4643 O O . GLY A 1 680 ? -37.769 -22.547 18.322 1.00 39.71 658 GLY A O 1
ATOM 4644 N N . ILE A 1 681 ? -37.184 -24.720 18.661 1.00 36.59 659 ILE A N 1
ATOM 4645 C CA . ILE A 1 681 ? -37.144 -24.695 20.121 1.00 34.93 659 ILE A CA 1
ATOM 4646 C C . ILE A 1 681 ? -35.686 -24.783 20.540 1.00 35.95 659 ILE A C 1
ATOM 4647 O O . ILE A 1 681 ? -34.952 -25.669 20.081 1.00 34.24 659 ILE A O 1
ATOM 4652 N N . PHE A 1 682 ? -35.268 -23.887 21.421 1.00 33.44 660 PHE A N 1
ATOM 4653 C CA . PHE A 1 682 ? -33.993 -24.035 22.097 1.00 33.05 660 PHE A CA 1
ATOM 4654 C C . PHE A 1 682 ? -34.224 -24.725 23.438 1.00 35.31 660 PHE A C 1
ATOM 4655 O O . PHE A 1 682 ? -34.960 -24.216 24.286 1.00 31.42 660 PHE A O 1
ATOM 4663 N N . MET A 1 683 ? -33.632 -25.901 23.602 1.00 30.27 661 MET A N 1
ATOM 4664 C CA . MET A 1 683 ? -33.730 -26.684 24.817 1.00 31.83 661 MET A CA 1
ATOM 4665 C C . MET A 1 683 ? -32.398 -26.617 25.545 1.00 33.33 661 MET A C 1
ATOM 4666 O O . MET A 1 683 ? -31.363 -27.023 24.995 1.00 34.28 661 MET A O 1
ATOM 4671 N N . ARG A 1 684 ? -32.423 -26.133 26.786 1.00 30.80 662 ARG A N 1
ATOM 4672 C CA . ARG A 1 684 ? -31.208 -26.099 27.590 1.00 30.33 662 ARG A CA 1
ATOM 4673 C C . ARG A 1 684 ? -31.008 -27.454 28.262 1.00 32.28 662 ARG A C 1
ATOM 4674 O O . ARG A 1 684 ? -31.826 -27.877 29.089 1.00 34.14 662 ARG A O 1
ATOM 4682 N N . MET A 1 685 ? -29.891 -28.107 27.959 1.00 34.66 663 MET A N 1
ATOM 4683 C CA . MET A 1 685 ? -29.658 -29.461 28.446 1.00 33.92 663 MET A CA 1
ATOM 4684 C C . MET A 1 685 ? -29.205 -29.438 29.902 1.00 38.03 663 MET A C 1
ATOM 4685 O O . MET A 1 685 ? -28.279 -28.700 30.260 1.00 39.28 663 MET A O 1
ATOM 4690 N N . ASP A 1 686 ? -29.852 -30.272 30.735 1.00 36.50 664 ASP A N 1
ATOM 4691 C CA . ASP A 1 686 ? -29.541 -30.292 32.167 1.00 40.08 664 ASP A CA 1
ATOM 4692 C C . ASP A 1 686 ? -28.063 -30.588 32.427 1.00 39.84 664 ASP A C 1
ATOM 4693 O O . ASP A 1 686 ? -27.464 -30.036 33.351 1.00 35.36 664 ASP A O 1
ATOM 4698 N N . GLU A 1 687 ? -27.473 -31.491 31.648 1.00 39.80 665 GLU A N 1
ATOM 4699 C CA . GLU A 1 687 ? -26.167 -32.039 31.981 1.00 41.99 665 GLU A CA 1
ATOM 4700 C C . GLU A 1 687 ? -25.017 -31.083 31.654 1.00 39.53 665 GLU A C 1
ATOM 4701 O O . GLU A 1 687 ? -23.942 -31.206 32.236 1.00 39.16 665 GLU A O 1
ATOM 4707 N N . ASN A 1 688 ? -25.230 -30.103 30.786 1.00 35.57 666 ASN A N 1
ATOM 4708 C CA . ASN A 1 688 ? -24.147 -29.251 30.328 1.00 35.98 666 ASN A CA 1
ATOM 4709 C C . ASN A 1 688 ? -24.539 -27.783 30.261 1.00 35.86 666 ASN A C 1
ATOM 4710 O O . ASN A 1 688 ? -23.700 -26.955 29.897 1.00 35.22 666 ASN A O 1
ATOM 4715 N N . ASN A 1 689 ? -25.793 -27.442 30.568 1.00 35.94 667 ASN A N 1
ATOM 4716 C CA . ASN A 1 689 ? -26.320 -26.073 30.553 1.00 30.61 667 ASN A CA 1
ATOM 4717 C C . ASN A 1 689 ? -26.250 -25.406 29.179 1.00 32.26 667 ASN A C 1
ATOM 4718 O O . ASN A 1 689 ? -26.293 -24.181 29.082 1.00 34.26 667 ASN A O 1
ATOM 4723 N N . PHE A 1 690 ? -26.161 -26.165 28.090 1.00 32.33 668 PHE A N 1
ATOM 4724 C CA . PHE A 1 690 ? -25.980 -25.604 26.760 1.00 28.12 668 PHE A CA 1
ATOM 4725 C C . PHE A 1 690 ? -27.296 -25.690 25.978 1.00 28.74 668 PHE A C 1
ATOM 4726 O O . PHE A 1 690 ? -28.038 -26.668 26.118 1.00 31.71 668 PHE A O 1
ATOM 4734 N N . ASP A 1 691 ? -27.581 -24.687 25.145 1.00 29.60 669 ASP A N 1
ATOM 4735 C CA . ASP A 1 691 ? -28.825 -24.677 24.372 1.00 32.91 669 ASP A CA 1
ATOM 4736 C C . ASP A 1 691 ? -28.674 -25.448 23.064 1.00 33.60 669 ASP A C 1
ATOM 4737 O O . ASP A 1 691 ? -27.884 -25.063 22.193 1.00 37.61 669 ASP A O 1
ATOM 4742 N N . GLY A 1 692 ? -29.471 -26.488 22.888 1.00 30.39 670 GLY A N 1
ATOM 4743 C CA . GLY A 1 692 ? -29.602 -27.128 21.587 1.00 31.97 670 GLY A CA 1
ATOM 4744 C C . GLY A 1 692 ? -30.864 -26.707 20.856 1.00 33.73 670 GLY A C 1
ATOM 4745 O O . GLY A 1 692 ? -31.840 -26.275 21.467 1.00 36.59 670 GLY A O 1
ATOM 4746 N N . LEU A 1 693 ? -30.849 -26.872 19.532 1.00 34.87 671 LEU A N 1
ATOM 4747 C CA . LEU A 1 693 ? -31.919 -26.424 18.639 1.00 34.38 671 LEU A CA 1
ATOM 4748 C C . LEU A 1 693 ? -32.726 -27.629 18.173 1.00 36.30 671 LEU A C 1
ATOM 4749 O O . LEU A 1 693 ? -32.160 -28.549 17.566 1.00 37.65 671 LEU A O 1
ATOM 4754 N N . ILE A 1 694 ? -34.030 -27.638 18.483 1.00 31.51 672 ILE A N 1
ATOM 4755 C CA . ILE A 1 694 ? -34.986 -28.588 17.924 1.00 31.09 672 ILE A CA 1
ATOM 4756 C C . ILE A 1 694 ? -35.671 -27.873 16.755 1.00 38.09 672 ILE A C 1
ATOM 4757 O O . ILE A 1 694 ? -36.435 -26.923 16.977 1.00 36.85 672 ILE A O 1
ATOM 4762 N N . LYS A 1 695 ? -35.423 -28.320 15.511 1.00 33.81 673 LYS A N 1
ATOM 4763 C CA . LYS A 1 695 ? -35.939 -27.600 14.337 1.00 34.75 673 LYS A CA 1
ATOM 4764 C C . LYS A 1 695 ? -37.454 -27.759 14.198 1.00 35.39 673 LYS A C 1
ATOM 4765 O O . LYS A 1 695 ? -38.021 -28.839 14.414 1.00 35.76 673 LYS A O 1
ATOM 4771 N N . ILE A 1 696 ? -38.115 -26.645 13.881 1.00 36.10 674 ILE A N 1
ATOM 4772 C CA . ILE A 1 696 ? -39.578 -26.609 13.905 1.00 38.18 674 ILE A CA 1
ATOM 4773 C C . ILE A 1 696 ? -40.167 -27.679 12.989 1.00 39.18 674 ILE A C 1
ATOM 4774 O O . ILE A 1 696 ? -41.134 -28.360 13.352 1.00 36.31 674 ILE A O 1
ATOM 4779 N N . THR A 1 697 ? -39.560 -27.891 11.816 1.00 40.20 675 THR A N 1
ATOM 4780 C CA . THR A 1 697 ? -40.225 -28.690 10.790 1.00 43.44 675 THR A CA 1
ATOM 4781 C C . THR A 1 697 ? -40.366 -30.158 11.179 1.00 44.20 675 THR A C 1
ATOM 4782 O O . THR A 1 697 ? -41.306 -30.820 10.725 1.00 45.83 675 THR A O 1
ATOM 4786 N N . THR A 1 698 ? -39.474 -30.701 12.009 1.00 44.53 676 THR A N 1
ATOM 4787 C CA . THR A 1 698 ? -39.536 -32.133 12.299 1.00 48.02 676 THR A CA 1
ATOM 4788 C C . THR A 1 698 ? -40.025 -32.459 13.718 1.00 45.96 676 THR A C 1
ATOM 4789 O O . THR A 1 698 ? -39.880 -33.596 14.179 1.00 48.92 676 THR A O 1
ATOM 4793 N N . ILE A 1 699 ? -40.656 -31.507 14.402 1.00 42.72 677 ILE A N 1
ATOM 4794 C CA . ILE A 1 699 ? -41.360 -31.841 15.643 1.00 40.80 677 ILE A CA 1
ATOM 4795 C C . ILE A 1 699 ? -42.473 -32.840 15.340 1.00 46.16 677 ILE A C 1
ATOM 4796 O O . ILE A 1 699 ? -43.218 -32.658 14.362 1.00 43.46 677 ILE A O 1
ATOM 4801 N N . PRO A 1 700 ? -42.623 -33.914 16.114 1.00 47.79 678 PRO A N 1
ATOM 4802 C CA . PRO A 1 700 ? -43.601 -34.947 15.767 1.00 48.15 678 PRO A CA 1
ATOM 4803 C C . PRO A 1 700 ? -45.039 -34.511 16.039 1.00 50.39 678 PRO A C 1
ATOM 4804 O O . PRO A 1 700 ? -45.317 -33.514 16.714 1.00 43.54 678 PRO A O 1
ATOM 4808 N N . ASP A 1 701 ? -45.965 -35.283 15.466 1.00 50.29 679 ASP A N 1
ATOM 4809 C CA . ASP A 1 701 ? -47.365 -35.433 15.856 1.00 50.46 679 ASP A CA 1
ATOM 4810 C C . ASP A 1 701 ? -48.281 -34.337 15.314 1.00 44.21 679 ASP A C 1
ATOM 4811 O O . ASP A 1 701 ? -49.490 -34.482 15.419 1.00 47.92 679 ASP A O 1
ATOM 4816 N N . ASP A 1 702 ? -47.769 -33.252 14.759 1.00 42.92 680 ASP A N 1
ATOM 4817 C CA . ASP A 1 702 ? -48.631 -32.154 14.344 1.00 45.57 680 ASP A CA 1
ATOM 4818 C C . ASP A 1 702 ? -47.782 -31.229 13.490 1.00 43.32 680 ASP A C 1
ATOM 4819 O O . ASP A 1 702 ? -46.557 -31.360 13.436 1.00 44.37 680 ASP A O 1
ATOM 4824 N N . PHE A 1 703 ? -48.443 -30.298 12.812 1.00 40.65 681 PHE A N 1
ATOM 4825 C CA . PHE A 1 703 ? -47.757 -29.178 12.182 1.00 43.16 681 PHE A CA 1
ATOM 4826 C C . PHE A 1 703 ? -47.809 -28.009 13.154 1.00 38.39 681 PHE A C 1
ATOM 4827 O O . PHE A 1 703 ? -48.897 -27.586 13.554 1.00 43.69 681 PHE A O 1
ATOM 4835 N N . PHE A 1 704 ? -46.659 -27.438 13.463 1.00 40.20 682 PHE A N 1
ATOM 4836 C CA . PHE A 1 704 ? -46.547 -26.445 14.521 1.00 45.73 682 PHE A CA 1
ATOM 4837 C C . PHE A 1 704 ? -46.298 -25.072 13.927 1.00 50.38 682 PHE A C 1
ATOM 4838 O O . PHE A 1 704 ? -45.544 -24.936 12.967 1.00 52.98 682 PHE A O 1
ATOM 4846 N N . ILE A 1 705 ? -46.935 -24.060 14.507 1.00 51.76 683 ILE A N 1
ATOM 4847 C CA . ILE A 1 705 ? -46.860 -22.688 14.016 1.00 51.40 683 ILE A CA 1
ATOM 4848 C C . ILE A 1 705 ? -46.302 -21.797 15.117 1.00 51.34 683 ILE A C 1
ATOM 4849 O O . ILE A 1 705 ? -46.758 -21.852 16.265 1.00 53.01 683 ILE A O 1
ATOM 4854 N N . PHE A 1 706 ? -45.318 -20.980 14.764 1.00 51.38 684 PHE A N 1
ATOM 4855 C CA . PHE A 1 706 ? -44.793 -19.978 15.673 1.00 48.56 684 PHE A CA 1
ATOM 4856 C C . PHE A 1 706 ? -45.811 -18.864 15.892 1.00 51.46 684 PHE A C 1
ATOM 4857 O O . PHE A 1 706 ? -46.301 -18.262 14.936 1.00 49.43 684 PHE A O 1
ATOM 4865 N N . GLU A 1 707 ? -46.135 -18.602 17.161 1.00 53.64 685 GLU A N 1
ATOM 4866 C CA . GLU A 1 707 ? -46.955 -17.466 17.585 1.00 53.92 685 GLU A CA 1
ATOM 4867 C C . GLU A 1 707 ? -46.053 -16.498 18.329 1.00 56.51 685 GLU A C 1
ATOM 4868 O O . GLU A 1 707 ? -45.572 -16.806 19.427 1.00 57.64 685 GLU A O 1
ATOM 4874 N N . LYS A 1 708 ? -45.845 -15.318 17.751 1.00 58.13 686 LYS A N 1
ATOM 4875 C CA . LYS A 1 708 ? -44.836 -14.407 18.281 1.00 61.94 686 LYS A CA 1
ATOM 4876 C C . LYS A 1 708 ? -45.283 -13.717 19.564 1.00 65.26 686 LYS A C 1
ATOM 4877 O O . LYS A 1 708 ? -44.432 -13.329 20.376 1.00 63.06 686 LYS A O 1
ATOM 4883 N N . GLU A 1 709 ? -46.597 -13.542 19.757 1.00 70.05 687 GLU A N 1
ATOM 4884 C CA . GLU A 1 709 ? -47.133 -12.833 20.915 1.00 75.82 687 GLU A CA 1
ATOM 4885 C C . GLU A 1 709 ? -46.674 -13.509 22.199 1.00 70.41 687 GLU A C 1
ATOM 4886 O O . GLU A 1 709 ? -45.856 -12.961 22.945 1.00 72.29 687 GLU A O 1
ATOM 4892 N N . LYS A 1 710 ? -47.178 -14.714 22.448 1.00 65.66 688 LYS A N 1
ATOM 4893 C CA . LYS A 1 710 ? -46.773 -15.472 23.620 1.00 61.35 688 LYS A CA 1
ATOM 4894 C C . LYS A 1 710 ? -45.468 -16.227 23.401 1.00 57.36 688 LYS A C 1
ATOM 4895 O O . LYS A 1 710 ? -44.926 -16.790 24.358 1.00 47.91 688 LYS A O 1
ATOM 4901 N N . MET A 1 711 ? -44.941 -16.211 22.177 1.00 56.49 689 MET A N 1
ATOM 4902 C CA . MET A 1 711 ? -43.721 -16.918 21.787 1.00 51.50 689 MET A CA 1
ATOM 4903 C C . MET A 1 711 ? -43.799 -18.397 22.170 1.00 43.29 689 MET A C 1
ATOM 4904 O O . MET A 1 711 ? -43.083 -18.906 23.025 1.00 42.77 689 MET A O 1
ATOM 4909 N N . VAL A 1 712 ? -44.719 -19.064 21.483 1.00 43.99 690 VAL A N 1
ATOM 4910 C CA . VAL A 1 712 ? -44.980 -20.481 21.643 1.00 43.16 690 VAL A CA 1
ATOM 4911 C C . VAL A 1 712 ? -45.065 -21.102 20.260 1.00 45.18 690 VAL A C 1
ATOM 4912 O O . VAL A 1 712 ? -45.205 -20.410 19.251 1.00 48.87 690 VAL A O 1
ATOM 4916 N N . LEU A 1 713 ? -44.982 -22.424 20.216 1.00 41.53 691 LEU A N 1
ATOM 4917 C CA . LEU A 1 713 ? -45.345 -23.173 19.021 1.00 43.31 691 LEU A CA 1
ATOM 4918 C C . LEU A 1 713 ? -46.627 -23.922 19.328 1.00 49.11 691 LEU A C 1
ATOM 4919 O O . LEU A 1 713 ? -46.723 -24.580 20.370 1.00 48.04 691 LEU A O 1
ATOM 4924 N N . LYS A 1 714 ? -47.618 -23.806 18.444 1.00 48.43 692 LYS A N 1
ATOM 4925 C CA . LYS A 1 714 ? -48.919 -24.424 18.651 1.00 47.77 692 LYS A CA 1
ATOM 4926 C C . LYS A 1 714 ? -49.253 -25.348 17.484 1.00 47.69 692 LYS A C 1
ATOM 4927 O O . LYS A 1 714 ? -49.113 -24.964 16.320 1.00 48.13 692 LYS A O 1
ATOM 4933 N N . GLY A 1 715 ? -49.690 -26.567 17.801 1.00 48.96 693 GLY A N 1
ATOM 4934 C CA . GLY A 1 715 ? -49.998 -27.544 16.768 1.00 51.14 693 GLY A CA 1
ATOM 4935 C C . GLY A 1 715 ? -51.364 -27.273 16.163 1.00 53.66 693 GLY A C 1
ATOM 4936 O O . GLY A 1 715 ? -52.350 -27.095 16.886 1.00 50.71 693 GLY A O 1
ATOM 4937 N N . ARG A 1 716 ? -51.425 -27.243 14.823 1.00 56.13 694 ARG A N 1
ATOM 4938 C CA . ARG A 1 716 ? -52.661 -26.826 14.149 1.00 56.87 694 ARG A CA 1
ATOM 4939 C C . ARG A 1 716 ? -53.797 -27.823 14.356 1.00 50.15 694 ARG A C 1
ATOM 4940 O O . ARG A 1 716 ? -54.962 -27.429 14.467 1.00 51.03 694 ARG A O 1
ATOM 4948 N N . LYS A 1 717 ? -53.497 -29.116 14.382 1.00 47.15 695 LYS A N 1
ATOM 4949 C CA . LYS A 1 717 ? -54.550 -30.113 14.522 1.00 49.56 695 LYS A CA 1
ATOM 4950 C C . LYS A 1 717 ? -54.892 -30.415 15.988 1.00 56.03 695 LYS A C 1
ATOM 4951 O O . LYS A 1 717 ? -56.073 -30.566 16.337 1.00 53.89 695 LYS A O 1
ATOM 4957 N N . THR A 1 718 ? -53.881 -30.511 16.851 1.00 49.41 696 THR A N 1
ATOM 4958 C CA . THR A 1 718 ? -54.044 -30.974 18.230 1.00 52.48 696 THR A CA 1
ATOM 4959 C C . THR A 1 718 ? -54.005 -29.869 19.280 1.00 51.64 696 THR A C 1
ATOM 4960 O O . THR A 1 718 ? -54.265 -30.154 20.454 1.00 50.79 696 THR A O 1
ATOM 4964 N N . ASN A 1 719 ? -53.651 -28.639 18.916 1.00 49.17 697 ASN A N 1
ATOM 4965 C CA . ASN A 1 719 ? -53.539 -27.541 19.873 1.00 55.12 697 ASN A CA 1
ATOM 4966 C C . ASN A 1 719 ? -52.484 -27.814 20.957 1.00 55.76 697 ASN A C 1
ATOM 4967 O O . ASN A 1 719 ? -52.473 -27.143 21.997 1.00 53.48 697 ASN A O 1
ATOM 4972 N N . LYS A 1 720 ? -51.596 -28.790 20.742 1.00 53.72 698 LYS A N 1
ATOM 4973 C CA . LYS A 1 720 ? -50.455 -28.953 21.635 1.00 52.60 698 LYS A CA 1
ATOM 4974 C C . LYS A 1 720 ? -49.609 -27.688 21.601 1.00 51.85 698 LYS A C 1
ATOM 4975 O O . LYS A 1 720 ? -49.431 -27.080 20.544 1.00 50.70 698 LYS A O 1
ATOM 4981 N N . VAL A 1 721 ? -49.090 -27.272 22.759 1.00 46.36 699 VAL A N 1
ATOM 4982 C CA . VAL A 1 721 ? -48.329 -26.0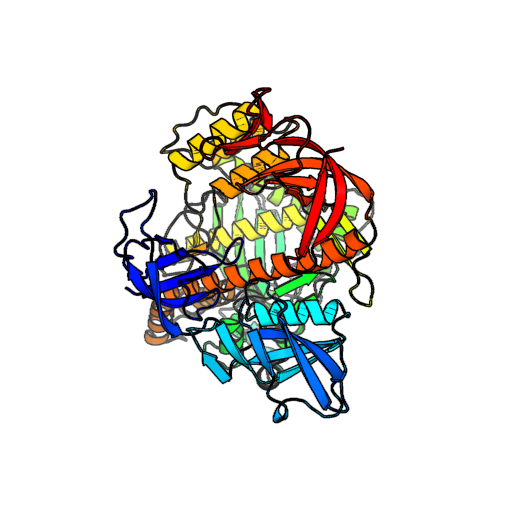24 22.855 1.00 45.02 699 VAL A CA 1
ATOM 4983 C C . VAL A 1 721 ? -46.949 -26.316 23.437 1.00 45.49 699 VAL A C 1
ATOM 4984 O O . VAL A 1 721 ? -46.834 -27.026 24.445 1.00 43.95 699 VAL A O 1
ATOM 4988 N N . TYR A 1 722 ? -45.906 -25.771 22.807 1.00 44.13 700 TYR A N 1
ATOM 4989 C CA . TYR A 1 722 ? -44.584 -25.680 23.409 1.00 42.20 700 TYR A CA 1
ATOM 4990 C C . TYR A 1 722 ? -44.354 -24.252 23.870 1.00 46.05 700 TYR A C 1
ATOM 4991 O O . TYR A 1 722 ? -44.563 -23.305 23.101 1.00 43.21 700 TYR A O 1
ATOM 5000 N N . LYS A 1 723 ? -43.914 -24.105 25.120 1.00 40.76 701 LYS A N 1
ATOM 5001 C CA . LYS A 1 723 ? -43.704 -22.795 25.700 1.00 38.19 701 LYS A CA 1
ATOM 5002 C C . LYS A 1 723 ? -42.419 -22.807 26.512 1.00 37.88 701 LYS A C 1
ATOM 5003 O O . LYS A 1 723 ? -41.952 -23.852 26.983 1.00 36.06 701 LYS A O 1
ATOM 5009 N N . ILE A 1 724 ? -41.864 -21.609 26.674 1.00 35.49 702 ILE A N 1
ATOM 5010 C CA . ILE A 1 724 ? -40.667 -21.426 27.470 1.00 36.62 702 ILE A CA 1
ATOM 5011 C C . ILE A 1 724 ? -40.877 -22.006 28.871 1.00 37.82 702 ILE A C 1
ATOM 5012 O O . ILE A 1 724 ? -41.916 -21.796 29.508 1.00 35.19 702 ILE A O 1
ATOM 5017 N N . GLY A 1 725 ? -39.927 -22.813 29.315 1.00 39.01 703 GLY A N 1
ATOM 5018 C CA . GLY A 1 725 ? -40.011 -23.471 30.596 1.00 40.04 703 GLY A CA 1
ATOM 5019 C C . GLY A 1 725 ? -40.403 -24.936 30.538 1.00 41.95 703 GLY A C 1
ATOM 5020 O O . GLY A 1 725 ? -40.139 -25.660 31.496 1.00 38.36 703 GLY A O 1
ATOM 5021 N N . ASP A 1 726 ? -41.010 -25.396 29.443 1.00 33.11 704 ASP A N 1
ATOM 5022 C CA . ASP A 1 726 ? -41.460 -26.784 29.378 1.00 39.43 704 ASP A CA 1
ATOM 5023 C C . ASP A 1 726 ? -40.289 -27.745 29.538 1.00 38.75 704 ASP A C 1
ATOM 5024 O O . ASP A 1 726 ? -39.199 -27.502 29.020 1.00 34.80 704 ASP A O 1
ATOM 5029 N N . ARG A 1 727 ? -40.530 -28.862 30.228 1.00 38.26 705 ARG A N 1
ATOM 5030 C CA . ARG A 1 727 ? -39.519 -29.910 30.362 1.00 36.38 705 ARG A CA 1
ATOM 5031 C C . ARG A 1 727 ? -39.587 -30.832 29.154 1.00 37.02 705 ARG A C 1
ATOM 5032 O O . ARG A 1 727 ? -40.678 -31.166 28.694 1.00 38.42 705 ARG A O 1
ATOM 5040 N N . LEU A 1 728 ? -38.421 -31.219 28.619 1.00 35.69 706 LEU A N 1
ATOM 5041 C CA . LEU A 1 728 ? -38.327 -32.057 27.426 1.00 36.78 706 LEU A CA 1
ATOM 5042 C C . LEU A 1 728 ? -37.244 -33.123 27.567 1.00 40.74 706 LEU A C 1
ATOM 5043 O O . LEU A 1 728 ? -36.347 -33.036 28.415 1.00 36.48 706 LEU A O 1
ATOM 5048 N N . GLU A 1 729 ? -37.315 -34.115 26.678 1.00 40.12 707 GLU A N 1
ATOM 5049 C CA . GLU A 1 729 ? -36.218 -35.041 26.423 1.00 40.86 707 GLU A CA 1
ATOM 5050 C C . GLU A 1 729 ? -35.911 -35.093 24.932 1.00 41.51 707 GLU A C 1
ATOM 5051 O O . GLU A 1 729 ? -36.824 -35.142 24.085 1.00 41.50 707 GLU A O 1
ATOM 5057 N N . ALA A 1 730 ? -34.626 -35.088 24.600 1.00 34.13 708 ALA A N 1
ATOM 5058 C CA . ALA A 1 730 ? -34.296 -35.024 23.188 1.00 35.72 708 ALA A CA 1
ATOM 5059 C C . ALA A 1 730 ? -32.965 -35.717 22.934 1.00 41.24 708 ALA A C 1
ATOM 5060 O O . ALA A 1 730 ? -32.102 -35.803 23.816 1.00 41.37 708 ALA A O 1
ATOM 5062 N N . LYS A 1 731 ? -32.821 -36.214 21.718 1.00 41.16 709 LYS A N 1
ATOM 5063 C CA . LYS A 1 731 ? -31.618 -36.908 21.293 1.00 42.93 709 LYS A CA 1
ATOM 5064 C C . LYS A 1 731 ? -30.735 -35.908 20.564 1.00 37.75 709 LYS A C 1
ATOM 5065 O O . LYS A 1 731 ? -31.225 -35.136 19.734 1.00 35.95 709 LYS A O 1
ATOM 5071 N N . LEU A 1 732 ? -29.448 -35.916 20.880 1.00 35.15 710 LEU A N 1
ATOM 5072 C CA . LEU A 1 732 ? -28.468 -35.171 20.092 1.00 38.34 710 LEU A CA 1
ATOM 5073 C C . LEU A 1 732 ? -28.287 -35.864 18.744 1.00 42.03 710 LEU A C 1
ATOM 5074 O O . LEU A 1 732 ? -27.715 -36.959 18.665 1.00 44.08 710 LEU A O 1
ATOM 5079 N N . SER A 1 733 ? -28.776 -35.244 17.676 1.00 39.84 711 SER A N 1
ATOM 5080 C CA . SER A 1 733 ? -28.766 -35.910 16.381 1.00 40.71 711 SER A CA 1
ATOM 5081 C C . SER A 1 733 ? -27.616 -35.473 15.497 1.00 41.61 711 SER A C 1
ATOM 5082 O O . SER A 1 733 ? -27.119 -36.280 14.714 1.00 44.13 711 SER A O 1
ATOM 5085 N N . GLU A 1 734 ? -27.157 -34.233 15.607 1.00 37.67 712 GLU A N 1
ATOM 5086 C CA . GLU A 1 734 ? -25.995 -33.838 14.826 1.00 38.30 712 GLU A CA 1
ATOM 5087 C C . GLU A 1 734 ? -25.438 -32.557 15.411 1.00 36.82 712 GLU A C 1
ATOM 5088 O O . GLU A 1 734 ? -26.132 -31.821 16.117 1.00 32.10 712 GLU A O 1
ATOM 5094 N N . ILE A 1 735 ? -24.176 -32.299 15.101 1.00 32.33 713 ILE A N 1
ATOM 5095 C CA . ILE A 1 735 ? -23.565 -31.002 15.327 1.00 31.77 713 ILE A CA 1
ATOM 5096 C C . ILE A 1 735 ? -23.533 -30.276 14.001 1.00 35.28 713 ILE A C 1
ATOM 5097 O O . ILE A 1 735 ? -23.053 -30.816 12.994 1.00 35.95 713 ILE A O 1
ATOM 5102 N N . ASP A 1 736 ? -24.026 -29.049 13.998 1.00 32.95 714 ASP A N 1
ATOM 5103 C CA . ASP A 1 736 ? -23.899 -28.151 12.857 1.00 34.67 714 ASP A CA 1
ATOM 5104 C C . ASP A 1 736 ? -22.581 -27.398 13.035 1.00 33.73 714 ASP A C 1
ATOM 5105 O O . ASP A 1 736 ? -22.494 -26.448 13.813 1.00 32.56 714 ASP A O 1
ATOM 5110 N N . PHE A 1 737 ? -21.540 -27.817 12.330 1.00 31.88 715 PHE A N 1
ATOM 5111 C CA . PHE A 1 737 ? -20.246 -27.149 12.485 1.00 39.82 715 PHE A CA 1
ATOM 5112 C C . PHE A 1 737 ? -20.161 -25.821 11.745 1.00 40.00 715 PHE A C 1
ATOM 5113 O O . PHE A 1 737 ? -19.218 -25.063 11.981 1.00 41.15 715 PHE A O 1
ATOM 5121 N N . ILE A 1 738 ? -21.101 -25.532 10.846 1.00 33.11 716 ILE A N 1
ATOM 5122 C CA . ILE A 1 738 ? -21.119 -24.226 10.196 1.00 34.84 716 ILE A CA 1
ATOM 5123 C C . ILE A 1 738 ? -21.576 -23.153 11.181 1.00 34.56 716 ILE A C 1
ATOM 5124 O O . ILE A 1 738 ? -20.891 -22.143 11.394 1.00 33.81 716 ILE A O 1
ATOM 5129 N N . GLN A 1 739 ? -22.717 -23.376 11.834 1.00 31.45 717 GLN A N 1
ATOM 5130 C CA . GLN A 1 739 ? -23.204 -22.400 12.804 1.00 34.03 717 GLN A CA 1
ATOM 5131 C C . GLN A 1 739 ? -22.756 -22.672 14.232 1.00 34.24 717 GLN A C 1
ATOM 5132 O O . GLN A 1 739 ? -23.052 -21.866 15.121 1.00 34.58 717 GLN A O 1
ATOM 5138 N N . LYS A 1 740 ? -22.070 -23.781 14.482 1.00 32.65 718 LYS A N 1
ATOM 5139 C CA . LYS A 1 740 ? -21.667 -24.170 15.831 1.00 28.74 718 LYS A CA 1
ATOM 5140 C C . LYS A 1 740 ? -22.891 -24.303 16.742 1.00 33.04 718 LYS A C 1
ATOM 5141 O O . LYS A 1 740 ? -23.019 -23.625 17.757 1.00 29.79 718 LYS A O 1
ATOM 5147 N N . ARG A 1 741 ? -23.780 -25.220 16.361 1.00 32.25 719 ARG A N 1
ATOM 5148 C CA . ARG A 1 741 ? -25.013 -25.510 17.073 1.00 31.39 719 ARG A CA 1
ATOM 5149 C C . ARG A 1 741 ? -25.135 -27.005 17.276 1.00 32.04 719 ARG A C 1
ATOM 5150 O O . ARG A 1 741 ? -24.626 -27.803 16.475 1.00 32.87 719 ARG A O 1
ATOM 5158 N N . ALA A 1 742 ? -25.792 -27.371 18.370 1.00 33.88 720 ALA A N 1
ATOM 5159 C CA . ALA A 1 742 ? -26.160 -28.750 18.654 1.00 37.14 720 ALA A CA 1
ATOM 5160 C C . ALA A 1 742 ? -27.615 -28.929 18.245 1.00 39.00 720 ALA A C 1
ATOM 5161 O O . ALA A 1 742 ? -28.491 -28.199 18.717 1.00 40.41 720 ALA A O 1
ATOM 5163 N N . ILE A 1 743 ? -27.877 -29.868 17.351 1.00 37.49 721 ILE A N 1
ATOM 5164 C CA . ILE A 1 743 ? -29.233 -30.097 16.889 1.00 35.88 721 ILE A CA 1
ATOM 5165 C C . ILE A 1 743 ? -29.808 -31.291 17.627 1.00 33.32 721 ILE A C 1
ATOM 5166 O O . ILE A 1 743 ? -29.210 -32.378 17.636 1.00 33.41 721 ILE A O 1
ATOM 5171 N N . LEU A 1 744 ? -30.989 -31.105 18.203 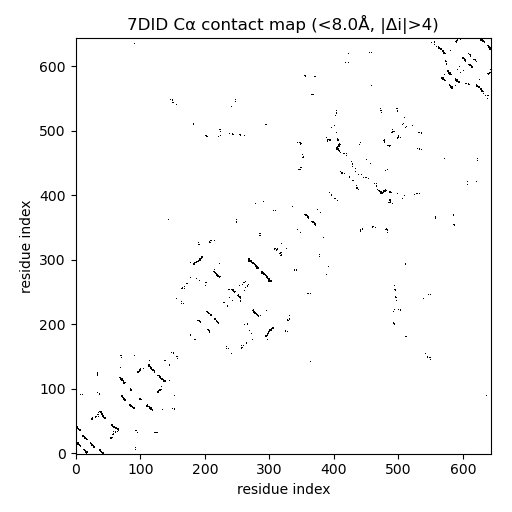1.00 32.27 722 LEU A N 1
ATOM 5172 C CA . LEU A 1 744 ? -31.691 -32.139 18.947 1.00 33.23 722 LEU A CA 1
ATOM 5173 C C . LEU A 1 744 ? -32.966 -32.548 18.227 1.00 35.27 722 LEU A C 1
ATOM 5174 O O . LEU A 1 744 ? -33.598 -31.735 17.550 1.00 36.10 722 LEU A O 1
ATOM 5179 N N . THR A 1 745 ? -33.368 -33.802 18.430 1.00 35.60 723 THR A N 1
ATOM 5180 C CA . THR A 1 745 ? -34.661 -34.272 17.968 1.00 40.80 723 THR A CA 1
ATOM 5181 C C . THR A 1 745 ? -35.439 -34.853 19.142 1.00 35.37 723 THR A C 1
ATOM 5182 O O . THR A 1 745 ? -34.919 -35.660 19.923 1.00 38.78 723 THR A O 1
ATOM 5186 N N . LEU A 1 746 ? -36.693 -34.439 19.262 1.00 37.24 724 LEU A N 1
ATOM 5187 C CA . LEU A 1 746 ? -37.528 -34.890 20.367 1.00 39.65 724 LEU A CA 1
ATOM 5188 C C . LEU A 1 746 ? -37.607 -36.415 20.402 1.00 45.05 724 LEU A C 1
ATOM 5189 O O . LEU A 1 746 ? -37.754 -37.070 19.364 1.00 38.51 724 LEU A O 1
ATOM 5194 N N . ILE A 1 747 ? -37.448 -36.986 21.592 1.00 47.81 725 ILE A N 1
ATOM 5195 C CA . ILE A 1 747 ? -37.617 -38.429 21.759 1.00 54.73 725 ILE A CA 1
ATOM 5196 C C . ILE A 1 747 ? -38.663 -38.665 22.813 1.00 64.46 725 ILE A C 1
ATOM 5197 O O . ILE A 1 747 ? -38.583 -38.104 23.912 1.00 65.13 725 ILE A O 1
#

Foldseek 3Di:
DKFWWAADPPRWTWTQHPPPVSAIATEGPQQALQAFHGFIFDKDFDPDDAPDDHTHIHTDGTPGHPAFKFKWFWAWDADPNDIAIATGTLALRLPAGEDEDVVLDDPPDHGQWMFMKGFPAAGSNRSYTYIHTDGTQGHNPQLVSVLVNLCNNLVADFDDDVVQQVVLVVDDDDPCVQVDPQAAEPAPFQWEFEAAPPDQQAFWIWFKDADVFGIKIKIWGFLVCVGDPDPPPQNVQLLLNQFWFAAAPRDIRWSGDCSCRRPQRGLDAPDKHKTWIWMFTAGRLLHTDDIDIGIYIYHHHYYHYLVRVQCVVVVVDDDPGDVSNVVRVVSLLSSLVSLVVVLLVLFAADLDAWDWGFDADPSRATDFIGIDDDGSSVSSVVSSQQVSQQVLQVVCVVVVAQAKFFAFDQFALVLVVLLQVQCVVQVQDRFDDDSVDDARNRNRVSLVVCVPRPLSRLSSVSVDVRRDDIFIDSPQDHHRNSRGSTGHRQRPVRTGVRNSLSSVSCCCPPRCVVVDDPCVSVVSSVCRHVSRVSSRVSVVSSVVSNVVSVLLNVLSVCQVVAFDKFKFFFNAADQQATWTQGPRRRDTAGEGQCPAPDARWGADPSSGWTAGPPPRDIHGGGDIFMWGQHHADSSNSHTHTHGD

InterPro domains:
  IPR001900 Ribonuclease II/R [PF00773] (264-592)
  IPR001900 Ribonuclease II/R [SM00955] (264-593)
  IPR003029 S1 domain [PF00575] (642-723)
  IPR003029 S1 domain [PS50126] (644-725)
  IPR003029 S1 domain [SM00316] (642-725)
  IPR004476 Ribonuclease II/ribonuclease R [TIGR00358] (66-725)
  IPR011129 Cold-shock domain [SM00357] (83-144)
  IPR011805 Ribonuclease R [MF_01895] (27-725)
  IPR011805 Ribonuclease R [TIGR02063] (6-725)
  IPR012340 Nucleic acid-binding, OB-fold [G3DSA:2.40.50.140] (645-723)
  IPR012340 Nucleic acid-binding, OB-fold [SSF50249] (81-146)
  IPR012340 Nucleic acid-binding, OB-fold [SSF50249] (226-641)
  IPR012340 Nucleic acid-binding, OB-fold [SSF50249] (642-724)
  IPR022966 Ribonuclease II/R, conserved site [PS01175] (560-584)
  IPR050180 RNR Ribonuclease [PTHR23355] (138-718)